Protein AF-A0A7Y6CF92-F1 (afdb_monomer)

Nearest PDB structures (foldseek):
  2c1v-assembly1_B  TM=7.897E-01  e=9.716E-12  Paracoccus pantotrophus
  6e1c-assembly1_A  TM=7.001E-01  e=9.685E-13  Methylosinus trichosporium OB3b
  1zzh-assembly3_A  TM=6.935E-01  e=1.097E-09  Rhodobacter capsulatus
  1zzh-assembly3_D  TM=6.894E-01  e=3.682E-09  Rhodobacter capsulatus
  1zzh-assembly3_C  TM=6.523E-01  e=1.036E-09  Rhodobacter capsulatus

pLDDT: mean 87.49, std 19.6, range [28.94, 98.94]

Secondary structure (DSSP, 8-state):
-------------------SSSHHHHHHHHHHHHSSS-S---TTPPPPB--GGGSPPP--TTGGGTBS-HHHHHHHHHHHHH-GGGSTTSS--SGGGTTBTTB----BS-EE-TTSPPTTSSTTPBP-GGG-SSSEESSTT-TTSPEEE----EE--B----EEEEE--TT-SSPEEEE---SSSEETTEE---B-SSPPPP-TTGGGBSSBSTT--B-SSB-SS-TTGGGSTT--EEE-SSTT--EEE---BTT-HHHHHHTTGGG-BTTTB-BT--HHHHHHHHHTS-TTTTSB--TT-TTTTTTB-TTSBSBSS-HHHHHHHHB-GGGT--SEEEES-STT-EEEEPPSSSPPTTEE-HHHHTHHHHHHHHHHHHHTT-----SHHHHHHTT-TTSS-HHHHHHHHHHHTTT-GGGTS-BTTTSTTBHHHHHH-SEETTEETTEE--SSS-GGG--BTT---STTS--S-SS---HHHHTTBEE----TTGGGSPSBTTTT-BSSHHHHHHHHHBT-S---TTS-TT-SB----HHHHHHHHHHHHHT--HHHHTT-TTS-B--EEEEEEESB-SS-B-EEETTEEPEEEEEE--B-TT--SS--PPTT-TT--HHHHTSPPPP--B-TT---SPPPPPPPPPPPPPP-

Solvent-accessible surface area (backbone atoms only — not comparable to full-atom values): 34113 Å² total; per-residue (Å²): 134,85,87,84,87,83,85,90,87,80,91,77,88,82,88,84,89,85,78,80,72,71,63,63,58,57,54,50,56,59,54,51,64,71,62,60,74,75,65,76,86,61,92,88,69,66,41,64,71,48,33,33,78,75,57,79,76,61,61,37,91,64,44,72,76,44,46,70,26,68,68,38,24,26,34,45,6,47,48,58,38,53,17,25,51,71,10,37,74,26,46,45,23,61,34,62,37,24,68,42,68,22,6,44,56,78,33,37,20,20,66,18,29,80,91,50,76,52,90,60,77,32,38,41,18,67,54,52,60,88,59,46,45,35,69,28,47,73,39,65,64,38,63,85,41,56,78,74,44,75,64,79,47,13,38,15,34,58,36,35,52,53,29,35,47,72,47,76,42,81,67,48,48,28,43,45,60,48,78,46,93,40,94,72,30,35,29,84,78,18,22,33,50,27,36,29,88,36,32,52,64,52,46,56,50,43,45,40,38,37,42,26,65,57,35,36,58,11,20,27,33,17,19,47,63,42,26,50,14,80,58,41,84,84,53,57,37,56,44,16,96,42,38,90,40,80,45,80,40,75,48,71,40,45,60,22,11,52,21,6,41,59,36,40,46,66,56,28,64,50,42,29,20,33,44,85,49,49,61,61,53,53,34,55,42,53,69,46,38,59,40,43,55,93,23,41,28,32,66,54,21,76,66,50,15,91,39,31,21,94,85,36,43,11,35,72,54,48,56,63,55,38,46,61,54,8,31,40,58,44,49,45,55,41,52,39,22,37,34,49,79,64,98,76,48,44,79,44,75,56,67,99,61,83,73,56,93,58,42,42,47,38,42,37,73,28,34,44,33,55,52,7,51,16,34,29,48,27,41,58,54,31,66,74,48,65,13,36,51,25,41,31,68,72,67,40,75,79,50,50,54,74,52,29,51,52,5,46,48,33,34,48,43,75,60,50,46,16,76,53,37,20,39,43,62,22,18,33,23,24,37,70,46,28,71,75,39,57,54,50,98,64,35,44,36,23,49,45,18,65,14,82,58,63,34,90,81,47,30,41,18,28,35,52,72,47,85,80,58,40,48,55,60,82,56,77,58,58,56,74,66,33,35,27,17,28,48,44,64,56,47,67,36,48,60,59,43,28,43,36,66,67,35,22,47,24,53,44,66,61,54,50,49,31,36,49,32,24,22,26,71,38,94,51,98,48,37,40,84,85,53,40,67,50,80,66,51,73,64,56,47,50,19,34,42,44,26,43,46,38,30,38,24,63,42,56,71,29,25,14,54,75,54,31,40,55,24,43,62,28,79,52,28,40,38,66,43,45,72,45,53,44,67,70,49,94,54,29,37,24,68,33,44,42,48,45,72,47,22,24,30,86,23,50,96,49,55,62,55,61,84,80,35,60,47,66,46,72,82,60,70,78,48,76,70,37,72,56,54,73,51,88,76,69,74,68,72,70,74,67,76,76,77,76,76,78,78,75,77,78,77,132

Structure (mmCIF, N/CA/C/O backbone):
data_AF-A0A7Y6CF92-F1
#
_entry.id   AF-A0A7Y6CF92-F1
#
loop_
_atom_site.group_PDB
_atom_site.id
_atom_site.type_symbol
_atom_site.label_atom_id
_atom_site.label_alt_id
_atom_site.label_comp_id
_atom_site.label_asym_id
_atom_site.label_entity_id
_atom_site.label_seq_id
_atom_site.pdbx_PDB_ins_code
_atom_site.Cartn_x
_atom_site.Cartn_y
_atom_site.Cartn_z
_atom_site.occupancy
_atom_site.B_iso_or_equiv
_atom_site.auth_seq_id
_atom_site.auth_comp_id
_atom_site.auth_asym_id
_atom_site.auth_atom_id
_atom_site.pdbx_PDB_model_num
ATOM 1 N N . MET A 1 1 ? -58.256 -54.190 -60.079 1.00 35.00 1 MET A N 1
ATOM 2 C CA . MET A 1 1 ? -57.766 -55.503 -59.605 1.00 35.00 1 MET A CA 1
ATOM 3 C C . MET A 1 1 ? -56.748 -55.266 -58.499 1.00 35.00 1 MET A C 1
ATOM 5 O O . MET A 1 1 ? -56.102 -54.229 -58.506 1.00 35.00 1 MET A O 1
ATOM 9 N N . HIS A 1 2 ? -56.742 -56.158 -57.516 1.00 34.22 2 HIS A N 1
ATOM 10 C CA . HIS A 1 2 ? -56.299 -55.984 -56.129 1.00 34.22 2 HIS A CA 1
ATOM 11 C C . HIS A 1 2 ? -54.839 -55.556 -55.868 1.00 34.22 2 HIS A C 1
ATOM 13 O O . HIS A 1 2 ? -53.909 -56.107 -56.437 1.00 34.22 2 HIS A O 1
ATOM 19 N N . ASP A 1 3 ? -54.702 -54.588 -54.953 1.00 38.06 3 ASP A N 1
ATOM 20 C CA . ASP A 1 3 ? -53.991 -54.632 -53.656 1.00 38.06 3 ASP A CA 1
ATOM 21 C C . ASP A 1 3 ? -52.677 -55.446 -53.527 1.00 38.06 3 ASP A C 1
ATOM 23 O O . ASP A 1 3 ? -52.704 -56.674 -53.543 1.00 38.06 3 ASP A O 1
ATOM 27 N N . ARG A 1 4 ? -51.542 -54.778 -53.241 1.00 37.25 4 ARG A N 1
ATOM 28 C CA . ARG A 1 4 ? -50.958 -54.674 -51.877 1.00 37.25 4 ARG A CA 1
ATOM 29 C C . ARG A 1 4 ? -49.642 -53.866 -51.810 1.00 37.25 4 ARG A C 1
ATOM 31 O O . ARG A 1 4 ? -48.838 -53.841 -52.730 1.00 37.25 4 ARG A O 1
ATOM 38 N N . GLN A 1 5 ? -49.509 -53.220 -50.647 1.00 39.38 5 GLN A N 1
ATOM 39 C CA . GLN A 1 5 ? -48.434 -52.452 -49.974 1.00 39.38 5 GLN A CA 1
ATOM 40 C C . GLN A 1 5 ? -46.977 -52.951 -50.216 1.00 39.38 5 GLN A C 1
ATOM 42 O O . GLN A 1 5 ? -46.788 -54.111 -50.541 1.00 39.38 5 GLN A O 1
ATOM 47 N N . ALA A 1 6 ? -45.873 -52.204 -50.011 1.00 36.59 6 ALA A N 1
ATOM 48 C CA . ALA A 1 6 ? -45.550 -51.266 -48.928 1.00 36.59 6 ALA A CA 1
ATOM 49 C C . ALA A 1 6 ? -44.240 -50.446 -49.162 1.00 36.59 6 ALA A C 1
ATOM 51 O O . ALA A 1 6 ? -43.255 -50.988 -49.646 1.00 36.59 6 ALA A O 1
ATOM 52 N N . ARG A 1 7 ? -44.236 -49.201 -48.635 1.00 36.44 7 ARG A N 1
ATOM 53 C CA . ARG A 1 7 ? -43.182 -48.472 -47.859 1.00 36.44 7 ARG A CA 1
ATOM 54 C C . ARG A 1 7 ? -41.852 -48.047 -48.530 1.00 36.44 7 ARG A C 1
ATOM 56 O O . ARG A 1 7 ? -41.022 -48.867 -48.876 1.00 36.44 7 ARG A O 1
ATOM 63 N N . ASN A 1 8 ? -41.633 -46.725 -48.668 1.00 30.70 8 ASN A N 1
ATOM 64 C CA . ASN A 1 8 ? -40.825 -45.789 -47.821 1.00 30.70 8 ASN A CA 1
ATOM 65 C C . ASN A 1 8 ? -39.461 -45.493 -48.482 1.00 30.70 8 ASN A C 1
ATOM 67 O O . ASN A 1 8 ? -38.836 -46.409 -48.979 1.00 30.70 8 ASN A O 1
ATOM 71 N N . ARG A 1 9 ? -38.880 -44.290 -48.547 1.00 31.56 9 ARG A N 1
ATOM 72 C CA . ARG A 1 9 ? -39.056 -42.972 -47.910 1.00 31.56 9 ARG A CA 1
ATOM 73 C C . ARG A 1 9 ? -38.680 -41.915 -48.970 1.00 31.56 9 ARG A C 1
ATOM 75 O O . ARG A 1 9 ? -37.649 -42.060 -49.619 1.00 31.56 9 ARG A O 1
ATOM 82 N N . LYS A 1 10 ? -39.449 -40.829 -49.105 1.00 31.14 10 LYS A N 1
ATOM 83 C CA . LYS A 1 10 ? -39.022 -39.602 -49.805 1.00 31.14 10 LYS A CA 1
ATOM 84 C C . LYS A 1 10 ? -39.001 -38.452 -48.809 1.00 31.14 10 LYS A C 1
ATOM 86 O O . LYS A 1 10 ? -39.990 -38.204 -48.127 1.00 31.14 10 LYS A O 1
ATOM 91 N N . GLY A 1 11 ? -37.876 -37.745 -48.769 1.00 35.62 11 GLY A N 1
ATOM 92 C CA . GLY A 1 11 ? -37.811 -36.413 -48.195 1.00 35.62 11 GLY A CA 1
ATOM 93 C C . GLY A 1 11 ? -38.548 -35.412 -49.080 1.00 35.62 11 GLY A C 1
ATOM 94 O O . GLY A 1 11 ? -38.432 -35.453 -50.305 1.00 35.62 11 GLY A O 1
ATOM 95 N N . ARG A 1 12 ? -39.289 -34.503 -48.450 1.00 30.62 12 ARG A N 1
ATOM 96 C CA . ARG A 1 12 ? -39.479 -33.119 -48.889 1.00 30.62 12 ARG A CA 1
ATOM 97 C C . ARG A 1 12 ? -40.168 -32.336 -47.772 1.00 30.62 12 ARG A C 1
ATOM 99 O O . ARG A 1 12 ? -41.012 -32.857 -47.054 1.00 30.62 12 ARG A O 1
ATOM 106 N N . ARG A 1 13 ? -39.710 -31.095 -47.638 1.00 39.94 13 ARG A N 1
ATOM 107 C CA . ARG A 1 13 ? -40.079 -30.072 -46.654 1.00 39.94 13 ARG A CA 1
ATOM 108 C C . ARG A 1 13 ? -41.596 -29.849 -46.569 1.00 39.94 13 ARG A C 1
ATOM 110 O O . ARG A 1 13 ? -42.259 -29.900 -47.604 1.00 39.94 13 ARG A O 1
ATOM 117 N N . PRO A 1 14 ? -42.078 -29.386 -45.407 1.00 32.91 14 PRO A N 1
ATOM 118 C CA . PRO A 1 14 ? -43.096 -28.351 -45.391 1.00 32.91 14 PRO A CA 1
ATOM 119 C C . PRO A 1 14 ? -42.664 -27.131 -44.568 1.00 32.91 14 PRO A C 1
ATOM 121 O O . PRO A 1 14 ? -41.967 -27.206 -43.561 1.00 32.91 14 PRO A O 1
ATOM 124 N N . THR A 1 15 ? -43.100 -25.989 -45.074 1.00 38.03 15 THR A N 1
ATOM 125 C CA . THR A 1 15 ? -43.047 -24.646 -44.505 1.00 38.03 15 THR A CA 1
ATOM 126 C C . THR A 1 15 ? -43.800 -24.561 -43.176 1.00 38.03 15 THR A C 1
ATOM 128 O O . THR A 1 15 ? -44.964 -24.956 -43.116 1.00 38.03 15 THR A O 1
ATOM 131 N N . TRP A 1 16 ? -43.184 -23.974 -42.148 1.00 30.72 16 TRP A N 1
ATOM 132 C CA . TRP A 1 16 ? -43.842 -23.636 -40.883 1.00 30.72 16 TRP A CA 1
ATOM 133 C C . TRP A 1 16 ? -44.101 -22.124 -40.822 1.00 30.72 16 TRP A C 1
ATOM 135 O O . TRP A 1 16 ? -43.208 -21.327 -40.544 1.00 30.72 16 TRP A O 1
ATOM 145 N N . LYS A 1 17 ? -45.344 -21.728 -41.117 1.00 36.84 17 LYS A N 1
ATOM 146 C CA . LYS A 1 17 ? -45.935 -20.480 -40.621 1.00 36.84 17 LYS A CA 1
ATOM 147 C C . LYS A 1 17 ? -46.497 -20.804 -39.237 1.00 36.84 17 LYS A C 1
ATOM 149 O O . LYS A 1 17 ? -47.486 -21.522 -39.157 1.00 36.84 17 LYS A O 1
ATOM 154 N N . GLY A 1 18 ? -45.856 -20.316 -38.177 1.00 38.84 18 GLY A N 1
ATOM 155 C CA . GLY A 1 18 ? -46.353 -20.496 -36.808 1.00 38.84 18 GLY A CA 1
ATOM 156 C C . GLY A 1 18 ? -45.266 -20.633 -35.747 1.00 38.84 18 GLY A C 1
ATOM 157 O O . GLY A 1 18 ? -45.278 -21.604 -35.011 1.00 38.84 18 GLY A O 1
ATOM 158 N N . ALA A 1 19 ? -44.313 -19.700 -35.662 1.00 33.22 19 ALA A N 1
ATOM 159 C CA . ALA A 1 19 ? -43.349 -19.682 -34.552 1.00 33.22 19 ALA A CA 1
ATOM 160 C C . ALA A 1 19 ? -42.747 -18.291 -34.275 1.00 33.22 19 ALA A C 1
ATOM 162 O O . ALA A 1 19 ? -41.604 -18.193 -33.847 1.00 33.22 19 ALA A O 1
ATOM 163 N N . THR A 1 20 ? -43.484 -17.203 -34.520 1.00 37.50 20 THR A N 1
ATOM 164 C CA . THR A 1 20 ? -42.953 -15.837 -34.319 1.00 37.50 20 THR A CA 1
ATOM 165 C C . THR A 1 20 ? -43.623 -15.053 -33.193 1.00 37.50 20 THR A C 1
ATOM 167 O O . THR A 1 20 ? -43.201 -13.939 -32.915 1.00 37.50 20 THR A O 1
ATOM 170 N N . LEU A 1 21 ? -44.609 -15.625 -32.490 1.00 34.16 21 LEU A N 1
ATOM 171 C CA . LEU A 1 21 ? -45.295 -14.936 -31.384 1.00 34.16 21 LEU A CA 1
ATOM 172 C C . LEU A 1 21 ? -44.995 -15.496 -29.982 1.00 34.16 21 LEU A C 1
ATOM 174 O O . LEU A 1 21 ? -45.285 -14.830 -28.998 1.00 34.16 21 LEU A O 1
ATOM 178 N N . ALA A 1 22 ? -44.371 -16.673 -29.867 1.00 35.03 22 ALA A N 1
ATOM 179 C CA . ALA A 1 22 ? -44.055 -17.282 -28.567 1.00 35.03 22 ALA A CA 1
ATOM 180 C C . ALA A 1 22 ? -42.638 -16.957 -28.050 1.00 35.03 22 ALA A C 1
ATOM 182 O O . ALA A 1 22 ? -42.363 -17.141 -26.870 1.00 35.03 22 ALA A O 1
ATOM 183 N N . PHE A 1 23 ? -41.747 -16.431 -28.900 1.00 34.00 23 PHE A N 1
ATOM 184 C CA . PHE A 1 23 ? -40.377 -16.073 -28.501 1.00 34.00 23 PHE A CA 1
ATOM 185 C C . PHE A 1 23 ? -40.250 -14.621 -28.007 1.00 34.00 23 PHE A C 1
ATOM 187 O O . PHE A 1 23 ? -39.358 -14.312 -27.225 1.00 34.00 23 PHE A O 1
ATOM 194 N N . PHE A 1 24 ? -41.182 -13.738 -28.385 1.00 33.50 24 PHE A N 1
ATOM 195 C CA . PHE A 1 24 ? -41.202 -12.349 -27.908 1.00 33.50 24 PHE A CA 1
ATOM 196 C C . PHE A 1 24 ? -41.844 -12.175 -26.524 1.00 33.50 24 PHE A C 1
ATOM 198 O O . PHE A 1 24 ? -41.563 -11.178 -25.864 1.00 33.50 24 PHE A O 1
ATOM 205 N N . LEU A 1 25 ? -42.640 -13.142 -26.044 1.00 32.34 25 LEU A N 1
ATOM 206 C CA . LEU A 1 25 ? -43.243 -13.085 -24.703 1.00 32.34 25 LEU A CA 1
ATOM 207 C C . LEU A 1 25 ? -42.332 -13.645 -23.592 1.00 32.34 25 LEU A C 1
ATOM 209 O O . LEU A 1 25 ? -42.453 -13.239 -22.444 1.00 32.34 25 LEU A O 1
ATOM 213 N N . LEU A 1 26 ? -41.393 -14.543 -23.914 1.00 32.88 26 LEU A N 1
ATOM 214 C CA . LEU A 1 26 ? -40.453 -15.106 -22.930 1.00 32.88 26 LEU A CA 1
ATOM 215 C C . LEU A 1 26 ? -39.216 -14.221 -22.710 1.00 32.88 26 LEU A C 1
ATOM 217 O O . LEU A 1 26 ? -38.688 -14.178 -21.603 1.00 32.88 26 LEU A O 1
ATOM 221 N N . VAL A 1 27 ? -38.799 -13.448 -23.720 1.00 36.06 27 VAL A N 1
ATOM 222 C CA . VAL A 1 27 ? -37.705 -12.469 -23.574 1.00 36.06 27 VAL A CA 1
ATOM 223 C C . VAL A 1 27 ? -38.187 -11.182 -22.895 1.00 36.06 27 VAL A C 1
ATOM 225 O O . VAL A 1 27 ? -37.430 -10.568 -22.153 1.00 36.06 27 VAL A O 1
ATOM 228 N N . THR A 1 28 ? -39.459 -10.802 -23.042 1.00 33.00 28 THR A N 1
ATOM 229 C CA . THR A 1 28 ? -40.009 -9.654 -22.302 1.00 33.00 28 THR A CA 1
ATOM 230 C C . THR A 1 28 ? -40.229 -9.966 -20.821 1.00 33.00 28 THR A C 1
ATOM 232 O O . THR A 1 28 ? -39.928 -9.116 -19.997 1.00 33.00 28 THR A O 1
ATOM 235 N N . VAL A 1 29 ? -40.603 -11.192 -20.434 1.00 32.22 29 VAL A N 1
ATOM 236 C CA . VAL A 1 29 ? -40.718 -11.553 -19.003 1.00 32.22 29 VAL A CA 1
ATOM 237 C C . VAL A 1 29 ? -39.346 -11.721 -18.322 1.00 32.22 29 VAL A C 1
ATOM 239 O O . VAL A 1 29 ? -39.209 -11.367 -17.153 1.00 32.22 29 VAL A O 1
ATOM 242 N N . ALA A 1 30 ? -38.304 -12.158 -19.042 1.00 32.97 30 ALA A N 1
ATOM 243 C CA . ALA A 1 30 ? -36.944 -12.243 -18.494 1.00 32.97 30 ALA A CA 1
ATOM 244 C C . ALA A 1 30 ? -36.240 -10.873 -18.391 1.00 32.97 30 ALA A C 1
ATOM 246 O O . ALA A 1 30 ? -35.503 -10.635 -17.440 1.00 32.97 30 ALA A O 1
ATOM 247 N N . VAL A 1 31 ? -36.512 -9.939 -19.312 1.00 32.81 31 VAL A N 1
ATOM 248 C CA . VAL A 1 31 ? -35.961 -8.570 -19.255 1.00 32.81 31 VAL A CA 1
ATOM 249 C C . VAL A 1 31 ? -36.770 -7.664 -18.311 1.00 32.81 31 VAL A C 1
ATOM 251 O O . VAL A 1 31 ? -36.231 -6.704 -17.767 1.00 32.81 31 VAL A O 1
ATOM 254 N N . SER A 1 32 ? -38.029 -7.998 -18.011 1.00 29.58 32 SER A N 1
ATOM 255 C CA . SER A 1 32 ? -38.824 -7.283 -17.003 1.00 29.58 32 SER A CA 1
ATOM 256 C C . SER A 1 32 ? -38.546 -7.705 -15.554 1.00 29.58 32 SER A C 1
ATOM 258 O O . SER A 1 32 ? -38.871 -6.934 -14.659 1.00 29.58 32 SER A O 1
ATOM 260 N N . PHE A 1 33 ? -37.899 -8.850 -15.290 1.00 31.02 33 PHE A N 1
ATOM 261 C CA . PHE A 1 33 ? -37.467 -9.205 -13.924 1.00 31.02 33 PHE A CA 1
ATOM 262 C C . PHE A 1 33 ? -36.136 -8.552 -13.517 1.00 31.02 33 PHE A C 1
ATOM 264 O O . PHE A 1 33 ? -35.919 -8.304 -12.335 1.00 31.02 33 PHE A O 1
ATOM 271 N N . SER A 1 34 ? -35.279 -8.188 -14.477 1.00 31.89 34 SER A N 1
ATOM 272 C CA . SER A 1 34 ? -34.044 -7.425 -14.214 1.00 31.89 34 SER A CA 1
ATOM 273 C C . SER A 1 34 ? -34.249 -5.904 -14.211 1.00 31.89 34 SER A C 1
ATOM 275 O O . SER A 1 34 ? -33.380 -5.174 -13.751 1.00 31.89 34 SER A O 1
ATOM 277 N N . ALA A 1 35 ? -35.394 -5.416 -14.700 1.00 29.67 35 ALA A N 1
ATOM 278 C CA . ALA A 1 35 ? -35.728 -3.989 -14.741 1.00 29.67 35 ALA A CA 1
ATOM 279 C C . ALA A 1 35 ? -36.635 -3.524 -13.580 1.00 29.67 35 ALA A C 1
ATOM 281 O O . ALA A 1 35 ? -36.971 -2.345 -13.503 1.00 29.67 35 ALA A O 1
ATOM 282 N N . LEU A 1 36 ? -37.020 -4.426 -12.667 1.00 28.94 36 LEU A N 1
ATOM 283 C CA . LEU A 1 36 ? -37.867 -4.128 -11.500 1.00 28.94 36 LEU A CA 1
ATOM 284 C C . LEU A 1 36 ? -37.111 -4.099 -10.157 1.00 28.94 36 LEU A C 1
ATOM 286 O O . LEU A 1 36 ? -37.720 -3.804 -9.134 1.00 28.94 36 LEU A O 1
ATOM 290 N N . THR A 1 37 ? -35.790 -4.303 -10.138 1.00 35.09 37 THR A N 1
ATOM 291 C CA . THR A 1 37 ? -34.945 -4.035 -8.951 1.00 35.09 37 THR A CA 1
ATOM 292 C C . THR A 1 37 ? -34.446 -2.586 -8.878 1.00 35.09 37 THR A C 1
ATOM 294 O O . THR A 1 37 ? -33.850 -2.189 -7.882 1.00 35.09 37 THR A O 1
ATOM 297 N N . GLY A 1 38 ? -34.744 -1.766 -9.892 1.00 34.62 38 GLY A N 1
ATOM 298 C CA . GLY A 1 38 ? -34.476 -0.322 -9.917 1.00 34.62 38 GLY A CA 1
ATOM 299 C C . GLY A 1 38 ? -35.547 0.539 -9.234 1.00 34.62 38 GLY A C 1
ATOM 300 O O . GLY A 1 38 ? -35.618 1.742 -9.482 1.00 34.62 38 GLY A O 1
ATOM 301 N N . LEU A 1 39 ? -36.416 -0.055 -8.411 1.00 33.97 39 LEU A N 1
ATOM 302 C CA . LEU A 1 39 ? -37.412 0.675 -7.630 1.00 33.97 39 LEU A CA 1
ATOM 303 C C . LEU A 1 39 ? -36.745 1.304 -6.401 1.00 33.97 39 LEU A C 1
ATOM 305 O O . LEU A 1 39 ? -36.390 0.606 -5.460 1.00 33.97 39 LEU A O 1
ATOM 309 N N . ALA A 1 40 ? -36.588 2.629 -6.456 1.00 32.19 40 ALA A N 1
ATOM 310 C CA . ALA A 1 40 ? -36.541 3.562 -5.330 1.00 32.19 40 ALA A CA 1
ATOM 311 C C . ALA A 1 40 ? -35.948 3.001 -4.024 1.00 32.19 40 ALA A C 1
ATOM 313 O O . ALA A 1 40 ? -36.676 2.575 -3.129 1.00 32.19 40 ALA A O 1
ATOM 314 N N . TRP A 1 41 ? -34.625 3.075 -3.881 1.00 36.50 41 TRP A N 1
ATOM 315 C CA . TRP A 1 41 ? -33.992 2.917 -2.574 1.00 36.50 41 TRP A CA 1
ATOM 316 C C . TRP A 1 41 ? -34.216 4.224 -1.817 1.00 36.50 41 TRP A C 1
ATOM 318 O O . TRP A 1 41 ? -33.446 5.176 -1.911 1.00 36.50 41 TRP A O 1
ATOM 328 N N . SER A 1 42 ? -35.365 4.310 -1.150 1.00 31.55 42 SER A N 1
ATOM 329 C CA . SER A 1 42 ? -35.640 5.354 -0.175 1.00 31.55 42 SER A CA 1
ATOM 330 C C . SER A 1 42 ? -34.606 5.276 0.946 1.00 31.55 42 SER A C 1
ATOM 332 O O . SER A 1 42 ? -34.332 4.186 1.451 1.00 31.55 42 SER A O 1
ATOM 334 N N . ALA A 1 43 ? -34.078 6.431 1.347 1.00 36.31 43 ALA A N 1
ATOM 335 C CA . ALA A 1 43 ? -33.248 6.603 2.532 1.00 36.31 43 ALA A CA 1
ATOM 336 C C . ALA A 1 43 ? -33.811 5.802 3.726 1.00 36.31 43 ALA A C 1
ATOM 338 O O . ALA A 1 43 ? -34.942 6.043 4.150 1.00 36.31 43 ALA A O 1
ATOM 339 N N . GLY A 1 44 ? -33.033 4.838 4.237 1.00 36.59 44 GLY A N 1
ATOM 340 C CA . GLY A 1 44 ? -33.328 4.121 5.486 1.00 36.59 44 GLY A CA 1
ATOM 341 C C . GLY A 1 44 ? -33.286 2.585 5.459 1.00 36.59 44 GLY A C 1
ATOM 342 O O . GLY A 1 44 ? -33.529 1.989 6.505 1.00 36.59 44 GLY A O 1
ATOM 343 N N . GLY A 1 45 ? -32.998 1.930 4.327 1.00 42.97 45 GLY A N 1
ATOM 344 C CA . GLY A 1 45 ? -32.823 0.468 4.256 1.00 42.97 45 GLY A CA 1
ATOM 345 C C . GLY A 1 45 ? -31.350 0.052 4.221 1.00 42.97 45 GLY A C 1
ATOM 346 O O . GLY A 1 45 ? -30.573 0.647 3.479 1.00 42.97 45 GLY A O 1
ATOM 347 N N . SER A 1 46 ? -30.974 -0.972 4.991 1.00 60.62 46 SER A N 1
ATOM 348 C CA . SER A 1 46 ? -29.614 -1.513 5.005 1.00 60.62 46 SER A CA 1
ATOM 349 C C . SER A 1 46 ? -29.217 -2.114 3.659 1.00 60.62 46 SER A C 1
ATOM 351 O O . SER A 1 46 ? -29.994 -2.820 3.011 1.00 60.62 46 SER A O 1
ATOM 353 N N . ARG A 1 47 ? -27.993 -1.816 3.215 1.00 77.06 47 ARG A N 1
ATOM 354 C CA . ARG A 1 47 ? -27.443 -2.373 1.974 1.00 77.06 47 ARG A CA 1
ATOM 355 C C . ARG A 1 47 ? -26.934 -3.801 2.233 1.00 77.06 47 ARG A C 1
ATOM 357 O O . ARG A 1 47 ? -26.316 -4.035 3.271 1.00 77.06 47 ARG A O 1
ATOM 364 N N . PRO A 1 48 ? -27.180 -4.761 1.325 1.00 85.31 48 PRO A N 1
ATOM 365 C CA . PRO A 1 48 ? -26.753 -6.139 1.532 1.00 85.31 48 PRO A CA 1
ATOM 366 C C . PRO A 1 48 ? -25.223 -6.265 1.547 1.00 85.31 48 PRO A C 1
ATOM 368 O O . PRO A 1 48 ? -24.505 -5.482 0.917 1.00 85.31 48 PRO A O 1
ATOM 371 N N . ILE A 1 49 ? -24.748 -7.276 2.272 1.00 93.31 49 ILE A N 1
ATOM 372 C CA . ILE A 1 49 ? -23.388 -7.808 2.163 1.00 93.31 49 ILE A CA 1
ATOM 373 C C . ILE A 1 49 ? -23.454 -9.132 1.403 1.00 93.31 49 ILE A C 1
ATOM 375 O O . ILE A 1 49 ? -24.415 -9.884 1.566 1.00 93.31 49 ILE A O 1
ATOM 379 N N . ASP A 1 50 ? -22.430 -9.423 0.610 1.00 94.56 50 ASP A N 1
ATOM 380 C CA . ASP A 1 50 ? -22.390 -10.596 -0.265 1.00 94.56 50 ASP A CA 1
ATOM 381 C C . ASP A 1 50 ? -21.041 -11.326 -0.145 1.00 94.56 50 ASP A C 1
ATOM 383 O O . ASP A 1 50 ? -20.055 -10.788 0.367 1.00 94.56 50 ASP A O 1
ATOM 387 N N . ALA A 1 51 ? -20.982 -12.579 -0.605 1.00 95.88 51 ALA A N 1
ATOM 388 C CA . ALA A 1 51 ? -19.725 -13.325 -0.671 1.00 95.88 51 ALA A CA 1
ATOM 389 C C . ALA A 1 51 ? -18.813 -12.755 -1.774 1.00 95.88 51 ALA A C 1
ATOM 391 O O . ALA A 1 51 ? -19.276 -12.515 -2.894 1.00 95.88 51 ALA A O 1
ATOM 392 N N . LEU A 1 52 ? -17.510 -12.595 -1.503 1.00 96.56 52 LEU A N 1
ATOM 393 C CA . LEU A 1 52 ? -16.569 -11.994 -2.470 1.00 96.56 52 LEU A CA 1
ATOM 394 C C . LEU A 1 52 ? -16.394 -12.829 -3.733 1.00 96.56 52 LEU A C 1
ATOM 396 O O . LEU A 1 52 ? -16.157 -12.276 -4.800 1.00 96.56 52 LEU A O 1
ATOM 400 N N . SER A 1 53 ? -16.576 -14.144 -3.632 1.00 92.06 53 SER A N 1
ATOM 401 C CA . SER A 1 53 ? -16.505 -15.073 -4.765 1.00 92.06 53 SER A CA 1
ATOM 402 C C . SER A 1 53 ? -17.502 -14.755 -5.890 1.00 92.06 53 SER A C 1
ATOM 404 O O . SER A 1 53 ? -17.367 -15.268 -7.000 1.00 92.06 53 SER A O 1
ATOM 406 N N . THR A 1 54 ? -18.498 -13.902 -5.626 1.00 87.06 54 THR A N 1
ATOM 407 C CA . THR A 1 54 ? -19.467 -13.426 -6.621 1.00 87.06 54 THR A CA 1
ATOM 408 C C . THR A 1 54 ? -18.986 -12.208 -7.420 1.00 87.06 54 THR A C 1
ATOM 410 O O . THR A 1 54 ? -19.545 -11.929 -8.483 1.00 87.06 54 THR A O 1
ATOM 413 N N . ALA A 1 55 ? -17.953 -11.499 -6.953 1.00 93.69 55 ALA A N 1
ATOM 414 C CA . ALA A 1 55 ? -17.449 -10.282 -7.579 1.00 93.69 55 ALA A CA 1
ATOM 415 C C . ALA A 1 55 ? -16.280 -10.574 -8.537 1.00 93.69 55 ALA A C 1
ATOM 417 O O . ALA A 1 55 ? -15.264 -11.141 -8.124 1.00 93.69 55 ALA A O 1
ATOM 418 N N . PRO A 1 56 ? -16.365 -10.169 -9.817 1.00 95.69 56 PRO A N 1
ATOM 419 C CA . PRO A 1 56 ? -15.230 -10.266 -10.722 1.00 95.69 56 PRO A CA 1
ATOM 420 C C . PRO A 1 56 ? -14.167 -9.225 -10.356 1.00 95.69 56 PRO A C 1
ATOM 422 O O . PRO A 1 56 ? -14.482 -8.054 -10.144 1.00 95.69 56 PRO A O 1
ATOM 425 N N . VAL A 1 57 ? -12.897 -9.633 -10.351 1.00 97.19 57 VAL A N 1
ATOM 426 C CA . VAL A 1 57 ? -11.773 -8.699 -10.202 1.00 97.19 57 VAL A CA 1
ATOM 427 C C . VAL A 1 57 ? -11.742 -7.755 -11.416 1.00 97.19 57 VAL A C 1
ATOM 429 O O . VAL A 1 57 ? -11.693 -8.244 -12.549 1.00 97.19 57 VAL A O 1
ATOM 432 N N . PRO A 1 58 ? -11.774 -6.421 -11.229 1.00 96.69 58 PRO A N 1
ATOM 433 C CA . PRO A 1 58 ? -11.659 -5.469 -12.329 1.00 96.69 58 PRO A CA 1
ATOM 434 C C . PRO A 1 58 ? -10.326 -5.603 -13.076 1.00 96.69 58 PRO A C 1
ATOM 436 O O . PRO A 1 58 ? -9.258 -5.649 -12.471 1.00 96.69 58 PRO A O 1
ATOM 439 N N . GLU A 1 59 ? -10.382 -5.603 -14.409 1.00 95.19 59 GLU A N 1
ATOM 440 C CA . GLU A 1 59 ? -9.197 -5.658 -15.273 1.00 95.19 59 GLU A CA 1
ATOM 441 C C . GLU A 1 59 ? -9.229 -4.555 -16.337 1.00 95.19 59 GLU A C 1
ATOM 443 O O . GLU A 1 59 ? -10.319 -4.113 -16.734 1.00 95.19 59 GLU A O 1
ATOM 448 N N . PRO A 1 60 ? -8.058 -4.116 -16.840 1.00 97.50 60 PRO A N 1
ATOM 449 C CA . PRO A 1 60 ? -8.001 -3.246 -18.001 1.00 97.50 60 PRO A CA 1
ATOM 450 C C . PRO A 1 60 ? -8.656 -3.898 -19.224 1.00 97.50 60 PRO A C 1
ATOM 452 O O . PRO A 1 60 ? -8.224 -4.976 -19.641 1.00 97.50 60 PRO A O 1
ATOM 455 N N . PRO A 1 61 ? -9.651 -3.254 -19.865 1.00 97.38 61 PRO A N 1
ATOM 456 C CA . PRO A 1 61 ? -10.310 -3.817 -21.045 1.00 97.38 61 PRO A CA 1
ATOM 457 C C . PRO A 1 61 ? -9.352 -4.092 -22.213 1.00 97.38 61 PRO A C 1
ATOM 459 O O . PRO A 1 61 ? -9.594 -4.985 -23.019 1.00 97.38 61 PRO A O 1
ATOM 462 N N . ASN A 1 62 ? -8.254 -3.337 -22.297 1.00 96.88 62 ASN A N 1
ATOM 463 C CA . ASN A 1 62 ? -7.212 -3.462 -23.313 1.00 96.88 62 ASN A CA 1
ATOM 464 C C . ASN A 1 62 ? -5.915 -4.093 -22.776 1.00 96.88 62 ASN A C 1
ATOM 466 O O . ASN A 1 62 ? -4.840 -3.862 -23.326 1.00 96.88 62 ASN A O 1
ATOM 470 N N . LEU A 1 63 ? -5.987 -4.900 -21.709 1.00 97.62 63 LEU A N 1
ATOM 471 C CA . LEU A 1 63 ? -4.809 -5.536 -21.104 1.00 97.62 63 LEU A CA 1
ATOM 472 C C . LEU A 1 63 ? -3.964 -6.326 -22.122 1.00 97.62 63 LEU A C 1
ATOM 474 O O . LEU A 1 63 ? -2.736 -6.317 -22.038 1.00 97.62 63 LEU A O 1
ATOM 478 N N . ALA A 1 64 ? -4.612 -6.965 -23.102 1.00 97.62 64 ALA A N 1
ATOM 479 C CA . ALA A 1 64 ? -3.959 -7.764 -24.141 1.00 97.62 64 ALA A CA 1
ATOM 480 C C . ALA A 1 64 ? -3.040 -6.955 -25.080 1.00 97.62 64 ALA A C 1
ATOM 482 O O . ALA A 1 64 ? -2.165 -7.542 -25.715 1.00 97.62 64 ALA A O 1
ATOM 483 N N . ASP A 1 65 ? -3.184 -5.625 -25.141 1.00 97.75 65 ASP A N 1
ATOM 484 C CA . ASP A 1 65 ? -2.263 -4.756 -25.890 1.00 97.75 65 ASP A CA 1
ATOM 485 C C . ASP A 1 65 ? -0.885 -4.663 -25.211 1.00 97.75 65 ASP A C 1
ATOM 487 O O . ASP A 1 65 ? 0.115 -4.309 -25.843 1.00 97.75 65 ASP A O 1
ATOM 491 N N . PHE A 1 66 ? -0.822 -4.980 -23.914 1.00 98.56 66 PHE A N 1
ATOM 492 C CA . PHE A 1 66 ? 0.377 -4.875 -23.089 1.00 98.56 66 PHE A CA 1
ATOM 493 C C . PHE A 1 66 ? 0.895 -6.239 -22.662 1.00 98.56 66 PHE A C 1
ATOM 495 O O . PHE A 1 66 ? 2.069 -6.521 -22.880 1.00 98.56 66 PHE A O 1
ATOM 502 N N . VAL A 1 67 ? 0.049 -7.074 -22.057 1.00 98.69 67 VAL A N 1
ATOM 503 C CA . VAL A 1 67 ? 0.440 -8.342 -21.429 1.00 98.69 67 VAL A CA 1
ATOM 504 C C . VAL A 1 67 ? 0.115 -9.511 -22.355 1.00 98.69 67 VAL A C 1
ATOM 506 O O . VAL A 1 67 ? -1.049 -9.785 -22.639 1.00 98.69 67 VAL A O 1
ATOM 509 N N . VAL A 1 68 ? 1.152 -10.230 -22.788 1.00 98.56 68 VAL A N 1
ATOM 510 C CA . VAL A 1 68 ? 1.054 -11.394 -23.688 1.00 98.56 68 VAL A CA 1
ATOM 511 C C . VAL A 1 68 ? 1.238 -12.731 -22.963 1.00 98.56 68 VAL A C 1
ATOM 513 O O . VAL A 1 68 ? 0.706 -13.743 -23.415 1.00 98.56 68 VAL A O 1
ATOM 516 N N . ASP A 1 69 ? 1.926 -12.747 -21.814 1.00 98.62 69 ASP A N 1
ATOM 517 C CA . ASP A 1 69 ? 1.991 -13.897 -20.898 1.00 98.62 69 ASP A CA 1
ATOM 518 C C . ASP A 1 69 ? 1.605 -13.448 -19.484 1.00 98.62 69 ASP A C 1
ATOM 520 O O . ASP A 1 69 ? 2.399 -12.876 -18.732 1.00 98.62 69 ASP A O 1
ATOM 524 N N . ARG A 1 70 ? 0.358 -13.747 -19.108 1.00 98.44 70 ARG A N 1
ATOM 525 C CA . ARG A 1 70 ? -0.206 -13.393 -17.801 1.00 98.44 70 ARG A CA 1
ATOM 526 C C . ARG A 1 70 ? 0.559 -14.022 -16.636 1.00 98.44 70 ARG A C 1
ATOM 528 O O . ARG A 1 70 ? 0.718 -13.377 -15.606 1.00 98.44 70 ARG A O 1
ATOM 535 N N . ARG A 1 71 ? 1.043 -15.261 -16.778 1.00 98.50 71 ARG A N 1
ATOM 536 C CA . ARG A 1 71 ? 1.776 -15.946 -15.698 1.00 98.50 71 ARG A CA 1
ATOM 537 C C . ARG A 1 71 ? 3.141 -15.306 -15.486 1.00 98.50 71 ARG A C 1
ATOM 539 O O . ARG A 1 71 ? 3.544 -15.116 -14.344 1.00 98.50 71 ARG A O 1
ATOM 546 N N . ALA A 1 72 ? 3.825 -14.940 -16.570 1.00 98.75 72 ALA A N 1
ATOM 547 C CA . ALA A 1 72 ? 5.081 -14.202 -16.483 1.00 98.75 72 ALA A CA 1
ATOM 548 C C . ALA A 1 72 ? 4.882 -12.802 -15.882 1.00 98.75 72 ALA A C 1
ATOM 550 O O . ALA A 1 72 ? 5.688 -12.394 -15.053 1.00 98.75 72 ALA A O 1
ATOM 551 N N . ALA A 1 73 ? 3.795 -12.100 -16.229 1.00 98.88 73 ALA A N 1
ATOM 552 C CA . ALA A 1 73 ? 3.476 -10.796 -15.642 1.00 98.88 73 ALA A CA 1
ATOM 553 C C . ALA A 1 73 ? 3.199 -10.881 -14.131 1.00 98.88 73 ALA A C 1
ATOM 555 O O . ALA A 1 73 ? 3.712 -10.061 -13.377 1.00 98.88 73 ALA A O 1
ATOM 556 N N . ILE A 1 74 ? 2.451 -11.898 -13.679 1.00 98.88 74 ILE A N 1
ATOM 557 C CA . ILE A 1 74 ? 2.209 -12.151 -12.247 1.00 98.88 74 ILE A CA 1
ATOM 558 C C . ILE A 1 74 ? 3.519 -12.502 -11.527 1.00 98.88 74 ILE A C 1
ATOM 560 O O . ILE A 1 74 ? 3.782 -11.966 -10.455 1.00 98.88 74 ILE A O 1
ATOM 564 N N . ALA A 1 75 ? 4.366 -13.356 -12.113 1.00 98.88 75 ALA A N 1
ATOM 565 C CA . ALA A 1 75 ? 5.665 -13.701 -11.531 1.00 98.88 75 ALA A CA 1
ATOM 566 C C . ALA A 1 75 ? 6.595 -12.489 -11.423 1.00 98.88 75 ALA A C 1
ATOM 568 O O . ALA A 1 75 ? 7.202 -12.269 -10.379 1.00 98.88 75 ALA A O 1
ATOM 569 N N . LEU A 1 76 ? 6.650 -11.664 -12.469 1.00 98.94 76 LEU A N 1
ATOM 570 C CA . LEU A 1 76 ? 7.382 -10.405 -12.456 1.00 98.94 76 LEU A CA 1
ATOM 571 C C . LEU A 1 76 ? 6.837 -9.442 -11.393 1.00 98.94 76 LEU A C 1
ATOM 573 O O . LEU A 1 76 ? 7.617 -8.829 -10.673 1.00 98.94 76 LEU A O 1
ATOM 577 N N . GLY A 1 77 ? 5.512 -9.343 -11.262 1.00 98.88 77 GLY A N 1
ATOM 578 C CA . GLY A 1 77 ? 4.851 -8.510 -10.261 1.00 98.88 77 GLY A CA 1
ATOM 579 C C . GLY A 1 77 ? 5.157 -8.941 -8.837 1.00 98.88 77 GLY A C 1
ATOM 580 O O . GLY A 1 77 ? 5.509 -8.104 -8.010 1.00 98.88 77 GLY A O 1
ATOM 581 N N . LYS A 1 78 ? 5.088 -10.250 -8.567 1.00 98.88 78 LYS A N 1
ATOM 582 C CA . LYS A 1 78 ? 5.454 -10.815 -7.266 1.00 98.88 78 LYS A CA 1
ATOM 583 C C . LYS A 1 78 ? 6.932 -10.569 -6.972 1.00 98.88 78 LYS A C 1
ATOM 585 O O . LYS A 1 78 ? 7.255 -10.120 -5.882 1.00 98.88 78 LYS A O 1
ATOM 590 N N . ALA A 1 79 ? 7.822 -10.778 -7.944 1.00 98.81 79 ALA A N 1
ATOM 591 C CA . ALA A 1 79 ? 9.236 -10.458 -7.770 1.00 98.81 79 ALA A CA 1
ATOM 592 C C . ALA A 1 79 ? 9.437 -8.969 -7.431 1.00 98.81 79 ALA A C 1
ATOM 594 O O . ALA A 1 79 ? 10.030 -8.664 -6.406 1.00 98.81 79 ALA A O 1
ATOM 595 N N . PHE A 1 80 ? 8.863 -8.039 -8.203 1.00 98.88 80 PHE A N 1
ATOM 596 C CA . PHE A 1 80 ? 8.979 -6.601 -7.927 1.00 98.88 80 PHE A CA 1
ATOM 597 C C . PHE A 1 80 ? 8.412 -6.178 -6.570 1.00 98.88 80 PHE A C 1
ATOM 599 O O . PHE A 1 80 ? 9.043 -5.388 -5.873 1.00 98.88 80 PHE A O 1
ATOM 606 N N . PHE A 1 81 ? 7.250 -6.702 -6.177 1.00 98.88 81 PHE A N 1
ATOM 607 C CA . PHE A 1 81 ? 6.616 -6.352 -4.905 1.00 98.88 81 PHE A CA 1
ATOM 608 C C . PHE A 1 81 ? 7.490 -6.731 -3.698 1.00 98.88 81 PHE A C 1
ATOM 610 O O . PHE A 1 81 ? 7.545 -6.005 -2.701 1.00 98.88 81 PHE A O 1
ATOM 617 N N . TRP A 1 82 ? 8.183 -7.866 -3.796 1.00 98.69 82 TRP A N 1
ATOM 618 C CA . TRP A 1 82 ? 9.011 -8.402 -2.722 1.00 98.69 82 TRP A CA 1
ATOM 619 C C . TRP A 1 82 ? 10.495 -8.023 -2.826 1.00 98.69 82 TRP A C 1
ATOM 621 O O . TRP A 1 82 ? 11.216 -8.260 -1.867 1.00 98.69 82 TRP A O 1
ATOM 631 N N . GLU A 1 83 ? 10.952 -7.417 -3.924 1.00 98.44 83 GLU A N 1
ATOM 632 C CA . GLU A 1 83 ? 12.368 -7.124 -4.189 1.00 98.44 83 GLU A CA 1
ATOM 633 C C . GLU A 1 83 ? 12.962 -6.093 -3.219 1.00 98.44 83 GLU A C 1
ATOM 635 O O . GLU A 1 83 ? 12.787 -4.881 -3.375 1.00 98.44 83 GLU A O 1
ATOM 640 N N . MET A 1 84 ? 13.736 -6.576 -2.244 1.00 97.81 84 MET A N 1
ATOM 641 C CA . MET A 1 84 ? 14.470 -5.738 -1.287 1.00 97.81 84 MET A CA 1
ATOM 642 C C . MET A 1 84 ? 15.490 -4.833 -1.980 1.00 97.81 84 MET A C 1
ATOM 644 O O . MET A 1 84 ? 15.680 -3.679 -1.591 1.00 97.81 84 MET A O 1
ATOM 648 N N . GLN A 1 85 ? 16.096 -5.316 -3.066 1.00 97.50 85 GLN A N 1
ATOM 649 C CA . GLN A 1 85 ? 17.096 -4.559 -3.812 1.00 97.50 85 GLN A CA 1
ATOM 650 C C . GLN A 1 85 ? 16.471 -3.404 -4.618 1.00 97.50 85 GLN A C 1
ATOM 652 O O . GLN A 1 85 ? 17.194 -2.606 -5.212 1.00 97.50 85 GLN A O 1
ATOM 657 N N . ALA A 1 86 ? 15.141 -3.275 -4.679 1.00 96.75 86 ALA A N 1
ATOM 658 C CA . ALA A 1 86 ? 14.482 -2.211 -5.430 1.00 96.75 86 ALA A CA 1
ATOM 659 C C . ALA A 1 86 ? 14.620 -0.850 -4.729 1.00 96.75 86 ALA A C 1
ATOM 661 O O . ALA A 1 86 ? 14.818 0.168 -5.407 1.00 96.75 86 ALA A O 1
ATOM 662 N N . GLY A 1 87 ? 14.574 -0.825 -3.393 1.00 96.81 87 GLY A N 1
ATOM 663 C CA . GLY A 1 87 ? 14.827 0.367 -2.586 1.00 96.81 87 GLY A CA 1
ATOM 664 C C . GLY A 1 87 ? 16.274 0.853 -2.691 1.00 96.81 87 GLY A C 1
ATOM 665 O O . GLY A 1 87 ? 17.194 0.076 -2.956 1.00 96.81 87 GLY A O 1
ATOM 666 N N . SER A 1 88 ? 16.503 2.153 -2.504 1.00 96.75 88 SER A N 1
ATOM 667 C CA . SER A 1 88 ? 17.856 2.733 -2.567 1.00 96.75 88 SER A CA 1
ATOM 668 C C . SER A 1 88 ? 18.810 2.184 -1.505 1.00 96.75 88 SER A C 1
ATOM 670 O O . SER A 1 88 ? 20.006 2.059 -1.762 1.00 96.75 88 SER A O 1
ATOM 672 N N . ASP A 1 89 ? 18.282 1.818 -0.337 1.00 94.19 89 ASP A N 1
ATOM 673 C CA . ASP A 1 89 ? 19.044 1.240 0.775 1.00 94.19 89 ASP A CA 1
ATOM 674 C C . ASP A 1 89 ? 19.355 -0.257 0.591 1.00 94.19 89 ASP A C 1
ATOM 676 O O . ASP A 1 89 ? 20.065 -0.841 1.405 1.00 94.19 89 ASP A O 1
ATOM 680 N N . GLY A 1 90 ? 18.839 -0.878 -0.475 1.00 95.12 90 GLY A N 1
ATOM 681 C CA . GLY A 1 90 ? 19.054 -2.288 -0.795 1.00 95.12 90 GLY A CA 1
ATOM 682 C C . GLY A 1 90 ? 18.302 -3.276 0.094 1.00 95.12 90 GLY A C 1
ATOM 683 O O . GLY A 1 90 ? 18.544 -4.474 -0.027 1.00 95.12 90 GLY A O 1
ATOM 684 N N . ILE A 1 91 ? 17.413 -2.799 0.971 1.00 95.00 91 ILE A N 1
ATOM 685 C CA . ILE A 1 91 ? 16.631 -3.659 1.871 1.00 95.00 91 ILE A CA 1
ATOM 686 C C . ILE A 1 91 ? 15.132 -3.330 1.898 1.00 95.00 91 ILE A C 1
ATOM 688 O O . ILE A 1 91 ? 14.320 -4.165 2.290 1.00 95.00 91 ILE A O 1
ATOM 692 N N . THR A 1 92 ? 14.730 -2.132 1.464 1.00 96.62 92 THR A N 1
ATOM 693 C CA . THR A 1 92 ? 13.318 -1.730 1.447 1.00 96.62 92 THR A CA 1
ATOM 694 C C . THR A 1 92 ? 12.617 -2.190 0.164 1.00 96.62 92 THR A C 1
ATOM 696 O O . THR A 1 92 ? 12.934 -1.720 -0.929 1.00 96.62 92 THR A O 1
ATOM 699 N N . ALA A 1 93 ? 11.604 -3.047 0.313 1.00 97.69 93 ALA A N 1
ATOM 700 C CA . ALA A 1 93 ? 10.673 -3.501 -0.726 1.00 97.69 93 ALA A CA 1
ATOM 701 C C . ALA A 1 93 ? 9.266 -2.898 -0.526 1.00 97.69 93 ALA A C 1
ATOM 703 O O . ALA A 1 93 ? 8.983 -2.306 0.519 1.00 97.69 93 ALA A O 1
ATOM 704 N N . CYS A 1 94 ? 8.336 -3.110 -1.469 1.00 98.44 94 CYS A N 1
ATOM 705 C CA . CYS A 1 94 ? 6.917 -2.804 -1.224 1.00 98.44 94 CYS A CA 1
ATOM 706 C C . CYS A 1 94 ? 6.402 -3.628 -0.034 1.00 98.44 94 CYS A C 1
ATOM 708 O O . CYS A 1 94 ? 5.773 -3.094 0.882 1.00 98.44 94 CYS A O 1
ATOM 710 N N . ALA A 1 95 ? 6.768 -4.911 0.002 1.00 97.69 95 ALA A N 1
ATOM 711 C CA . ALA A 1 95 ? 6.431 -5.818 1.089 1.00 97.69 95 ALA A CA 1
ATOM 712 C C . ALA A 1 95 ? 6.930 -5.343 2.467 1.00 97.69 95 ALA A C 1
ATOM 714 O O . ALA A 1 95 ? 6.274 -5.624 3.460 1.00 97.69 95 ALA A O 1
ATOM 715 N N . THR A 1 96 ? 8.006 -4.553 2.572 1.00 96.69 96 THR A N 1
ATOM 716 C CA . THR A 1 96 ? 8.514 -4.042 3.864 1.00 96.69 96 THR A CA 1
ATOM 717 C C . THR A 1 96 ? 7.463 -3.263 4.665 1.00 96.69 96 THR A C 1
ATOM 719 O O . THR A 1 96 ? 7.483 -3.308 5.894 1.00 96.69 96 THR A O 1
ATOM 722 N N . CYS A 1 97 ? 6.524 -2.593 3.991 1.00 96.50 97 CYS A N 1
ATOM 723 C CA . CYS A 1 97 ? 5.407 -1.875 4.621 1.00 96.50 97 CYS A CA 1
ATOM 724 C C . CYS A 1 97 ? 4.061 -2.612 4.490 1.00 96.50 97 CYS A C 1
ATOM 726 O O . CYS A 1 97 ? 3.047 -2.130 4.980 1.00 96.50 97 CYS A O 1
ATOM 728 N N . HIS A 1 98 ? 4.037 -3.760 3.810 1.00 97.12 98 HIS A N 1
ATOM 729 C CA . HIS A 1 98 ? 2.821 -4.488 3.438 1.00 97.12 98 HIS A CA 1
ATOM 730 C C . HIS A 1 98 ? 2.938 -6.001 3.714 1.00 97.12 98 HIS A C 1
ATOM 732 O O . HIS A 1 98 ? 2.278 -6.813 3.070 1.00 97.12 98 HIS A O 1
ATOM 738 N N . TYR A 1 99 ? 3.792 -6.408 4.656 1.00 92.50 99 TYR A N 1
ATOM 739 C CA . TYR A 1 99 ? 4.141 -7.816 4.870 1.00 92.50 99 TYR A CA 1
ATOM 740 C C . TYR A 1 99 ? 3.076 -8.597 5.657 1.00 92.50 99 TYR A C 1
ATOM 742 O O . TYR A 1 99 ? 2.963 -9.809 5.492 1.00 92.50 99 TYR A O 1
ATOM 750 N N . ASN A 1 100 ? 2.295 -7.944 6.529 1.00 90.12 100 ASN A N 1
ATOM 751 C CA . ASN A 1 100 ? 1.333 -8.627 7.398 1.00 90.12 100 ASN A CA 1
ATOM 752 C C . ASN A 1 100 ? -0.087 -8.425 6.892 1.00 90.12 100 ASN A C 1
ATOM 754 O O . ASN A 1 100 ? -0.667 -7.359 7.090 1.00 90.12 100 ASN A O 1
ATOM 758 N N . ALA A 1 101 ? -0.638 -9.444 6.226 1.00 92.31 101 ALA A N 1
ATOM 759 C CA . ALA A 1 101 ? -1.937 -9.348 5.556 1.00 92.31 101 ALA A CA 1
ATOM 760 C C . ALA A 1 101 ? -2.034 -8.101 4.652 1.00 92.31 101 ALA A C 1
ATOM 762 O O . ALA A 1 101 ? -3.081 -7.461 4.562 1.00 92.31 101 ALA A O 1
ATOM 763 N N . GLY A 1 102 ? -0.923 -7.724 4.013 1.00 93.81 102 GLY A N 1
ATOM 764 C CA . GLY A 1 102 ? -0.840 -6.543 3.164 1.00 93.81 102 GLY A CA 1
ATOM 765 C C . GLY A 1 102 ? -0.645 -5.210 3.891 1.00 93.81 102 GLY A C 1
ATOM 766 O O . GLY A 1 102 ? -0.656 -4.191 3.212 1.00 93.81 102 GLY A O 1
ATOM 767 N N . ALA A 1 103 ? -0.497 -5.178 5.217 1.00 94.38 103 ALA A N 1
ATOM 768 C CA . ALA A 1 103 ? -0.369 -3.963 6.028 1.00 94.38 103 ALA A CA 1
ATOM 769 C C . ALA A 1 103 ? 0.917 -3.959 6.881 1.00 94.38 103 ALA A C 1
ATOM 771 O O . ALA A 1 103 ? 1.669 -4.942 6.912 1.00 94.38 103 ALA A O 1
ATOM 772 N N . ASP A 1 104 ? 1.151 -2.851 7.589 1.00 93.44 104 ASP A N 1
ATOM 773 C CA . ASP A 1 104 ? 2.273 -2.678 8.513 1.00 93.44 104 ASP A CA 1
ATOM 774 C C . ASP A 1 104 ? 1.799 -2.778 9.960 1.00 93.44 104 ASP A C 1
ATOM 776 O O . ASP A 1 104 ? 0.951 -2.005 10.401 1.00 93.44 104 ASP A O 1
ATOM 780 N N . THR A 1 105 ? 2.367 -3.725 10.701 1.00 89.38 105 THR A N 1
ATOM 781 C CA . THR A 1 105 ? 2.032 -3.943 12.115 1.00 89.38 105 THR A CA 1
ATOM 782 C C . THR A 1 105 ? 3.225 -3.706 13.030 1.00 89.38 105 THR A C 1
ATOM 784 O O . THR A 1 105 ? 3.176 -4.066 14.205 1.00 89.38 105 THR A O 1
ATOM 787 N N . ARG A 1 106 ? 4.320 -3.126 12.521 1.00 91.31 106 ARG A N 1
ATOM 788 C CA . ARG A 1 106 ? 5.473 -2.781 13.355 1.00 91.31 106 ARG A CA 1
ATOM 789 C C . ARG A 1 106 ? 5.053 -1.798 14.447 1.00 91.31 106 ARG A C 1
ATOM 791 O O . ARG A 1 106 ? 4.042 -1.111 14.357 1.00 91.31 106 ARG A O 1
ATOM 798 N N . SER A 1 107 ? 5.861 -1.725 15.498 1.00 92.25 107 SER A N 1
ATOM 799 C CA . SER A 1 107 ? 5.597 -0.870 16.664 1.00 92.25 107 SER A CA 1
ATOM 800 C C . SER A 1 107 ? 6.772 0.023 17.043 1.00 92.25 107 SER A C 1
ATOM 802 O O . SER A 1 107 ? 6.600 0.963 17.811 1.00 92.25 107 SER A O 1
ATOM 804 N N . LYS A 1 108 ? 7.968 -0.244 16.515 1.00 93.88 108 LYS A N 1
ATOM 805 C CA . LYS A 1 108 ? 9.154 0.579 16.741 1.00 93.88 108 LYS A CA 1
ATOM 806 C C . LYS A 1 108 ? 9.333 1.560 15.588 1.00 93.88 108 LYS A C 1
ATOM 808 O O . LYS A 1 108 ? 9.124 1.199 14.430 1.00 93.88 108 LYS A O 1
ATOM 813 N N . ASN A 1 109 ? 9.685 2.804 15.911 1.00 96.25 109 ASN A N 1
ATOM 814 C CA . ASN A 1 109 ? 9.908 3.883 14.947 1.00 96.25 109 ASN A CA 1
ATOM 815 C C . ASN A 1 109 ? 8.732 4.095 13.966 1.00 96.25 109 ASN A C 1
ATOM 817 O O . ASN A 1 109 ? 8.939 4.243 12.771 1.00 96.25 109 ASN A O 1
ATOM 821 N N . GLN A 1 110 ? 7.486 4.057 14.446 1.00 96.19 110 GLN A N 1
ATOM 822 C CA . GLN A 1 110 ? 6.285 4.161 13.593 1.00 96.19 110 GLN A CA 1
ATOM 823 C C . GLN A 1 110 ? 5.571 5.513 13.679 1.00 96.19 110 GLN A C 1
ATOM 825 O O . GLN A 1 110 ? 4.495 5.677 13.112 1.00 96.19 110 GLN A O 1
ATOM 830 N N . VAL A 1 111 ? 6.102 6.488 14.417 1.00 97.88 111 VAL A N 1
ATOM 831 C CA . VAL A 1 111 ? 5.393 7.753 14.656 1.00 97.88 111 VAL A CA 1
ATOM 832 C C . VAL A 1 111 ? 5.907 8.840 13.722 1.00 97.88 111 VAL A C 1
ATOM 834 O O . VAL A 1 111 ? 7.084 9.183 13.742 1.00 97.88 111 VAL A O 1
ATOM 837 N N . ASN A 1 112 ? 5.012 9.416 12.921 1.00 97.69 112 ASN A N 1
ATOM 838 C CA . ASN A 1 112 ? 5.244 10.665 12.212 1.00 97.69 112 ASN A CA 1
ATOM 839 C C . ASN A 1 112 ? 4.630 11.818 13.031 1.00 97.69 112 ASN A C 1
ATOM 841 O O . ASN A 1 112 ? 3.410 11.851 13.214 1.00 97.69 112 ASN A O 1
ATOM 845 N N . PRO A 1 113 ? 5.433 12.786 13.503 1.00 96.25 113 PRO A N 1
ATOM 846 C CA . PRO A 1 113 ? 4.949 13.854 14.373 1.00 96.25 113 PRO A CA 1
ATOM 847 C C . PRO A 1 113 ? 4.014 14.862 13.694 1.00 96.25 113 PRO A C 1
ATOM 849 O O . PRO A 1 113 ? 3.329 15.615 14.386 1.00 96.25 113 PRO A O 1
ATOM 852 N N . LYS A 1 114 ? 4.009 14.940 12.353 1.00 93.31 114 LYS A N 1
ATOM 853 C CA . LYS A 1 114 ? 3.260 15.947 11.574 1.00 93.31 114 LYS A CA 1
ATOM 854 C C . LYS A 1 114 ? 3.473 17.388 12.074 1.00 93.31 114 LYS A C 1
ATOM 856 O O . LYS A 1 114 ? 2.552 18.200 12.089 1.00 93.31 114 LYS A O 1
ATOM 861 N N . GLY A 1 115 ? 4.700 17.705 12.496 1.00 90.94 115 GLY A N 1
ATOM 862 C CA . GLY A 1 115 ? 5.072 19.023 13.027 1.00 90.94 115 GLY A CA 1
ATOM 863 C C . GLY A 1 115 ? 4.696 19.273 14.495 1.00 90.94 115 GLY A C 1
ATOM 864 O O . GLY A 1 115 ? 4.956 20.362 14.997 1.00 90.94 115 GLY A O 1
ATOM 865 N N . ALA A 1 116 ? 4.115 18.294 15.193 1.00 92.62 116 ALA A N 1
ATOM 866 C CA . ALA A 1 116 ? 3.912 18.316 16.643 1.00 92.62 116 ALA A CA 1
ATOM 867 C C . ALA A 1 116 ? 5.035 17.547 17.377 1.00 92.62 116 ALA A C 1
ATOM 869 O O . ALA A 1 116 ? 5.818 16.849 16.741 1.00 92.62 116 ALA A O 1
ATOM 870 N N . PRO A 1 117 ? 5.150 17.624 18.712 1.00 94.56 117 PRO A N 1
ATOM 871 C CA . PRO A 1 117 ? 6.018 16.713 19.456 1.00 94.56 117 PRO A CA 1
ATOM 872 C C . PRO A 1 117 ? 5.594 15.245 19.283 1.00 94.56 117 PRO A C 1
ATOM 874 O O . PRO A 1 117 ? 4.407 14.956 19.107 1.00 94.56 117 PRO A O 1
ATOM 877 N N . PHE A 1 118 ? 6.556 14.324 19.371 1.00 96.56 118 PHE A N 1
ATOM 878 C CA . PHE A 1 118 ? 6.286 12.885 19.433 1.00 96.56 118 PHE A CA 1
ATOM 879 C C . PHE A 1 118 ? 5.538 12.548 20.726 1.00 96.56 118 PHE A C 1
ATOM 881 O O . PHE A 1 118 ? 6.007 12.895 21.811 1.00 96.56 118 PHE A O 1
ATOM 888 N N . PHE A 1 119 ? 4.411 11.837 20.639 1.00 94.81 119 PHE A N 1
ATOM 889 C CA . PHE A 1 119 ? 3.693 11.408 21.849 1.00 94.81 119 PHE A CA 1
ATOM 890 C C . PHE A 1 119 ? 4.405 10.264 22.592 1.00 94.81 119 PHE A C 1
ATOM 892 O O . PHE A 1 119 ? 4.201 10.099 23.790 1.00 94.81 119 PHE A O 1
ATOM 899 N N . ASN A 1 120 ? 5.253 9.496 21.900 1.00 93.06 120 ASN A N 1
ATOM 900 C CA . ASN A 1 120 ? 5.954 8.321 22.424 1.00 93.06 120 ASN A CA 1
ATOM 901 C C . ASN A 1 120 ? 7.449 8.583 22.703 1.00 93.06 120 ASN A C 1
ATOM 903 O O . ASN A 1 120 ? 8.288 7.696 22.558 1.00 93.06 120 ASN A O 1
ATOM 907 N N . GLY A 1 121 ? 7.796 9.817 23.078 1.00 92.50 121 GLY A N 1
ATOM 908 C CA . GLY A 1 121 ? 9.133 10.194 23.552 1.00 92.50 121 GLY A CA 1
ATOM 909 C C . GLY A 1 121 ? 10.111 10.689 22.481 1.00 92.50 121 GLY A C 1
ATOM 910 O O . GLY A 1 121 ? 10.959 11.519 22.800 1.00 92.50 121 GLY A O 1
ATOM 911 N N . GLY A 1 122 ? 9.991 10.258 21.222 1.00 95.88 122 GLY A N 1
ATOM 912 C CA . GLY A 1 122 ? 10.857 10.735 20.138 1.00 95.88 122 GLY A CA 1
ATOM 913 C C . GLY A 1 122 ? 10.895 9.820 18.916 1.00 95.88 122 GLY A C 1
ATOM 914 O O . GLY A 1 122 ? 10.229 8.783 18.869 1.00 95.88 122 GLY A O 1
ATOM 915 N N . ALA A 1 123 ? 11.722 10.195 17.936 1.00 96.88 123 ALA A N 1
ATOM 916 C CA . ALA A 1 123 ? 12.072 9.317 16.824 1.00 96.88 123 ALA A CA 1
ATOM 917 C C . ALA A 1 123 ? 12.647 7.993 17.361 1.00 96.88 123 ALA A C 1
ATOM 919 O O . ALA A 1 123 ? 13.266 7.969 18.424 1.00 96.88 123 ALA A O 1
ATOM 920 N N . ASN A 1 124 ? 12.421 6.887 16.650 1.00 97.25 124 ASN A N 1
ATOM 921 C CA . ASN A 1 124 ? 12.750 5.532 17.109 1.00 97.25 124 ASN A CA 1
ATOM 922 C C . ASN A 1 124 ? 11.978 5.015 18.342 1.00 97.25 124 ASN A C 1
ATOM 924 O O . ASN A 1 124 ? 12.298 3.948 18.866 1.00 97.25 124 ASN A O 1
ATOM 928 N N . GLY A 1 125 ? 10.941 5.726 18.796 1.00 95.94 125 GLY A N 1
ATOM 929 C CA . GLY A 1 125 ? 10.128 5.303 19.936 1.00 95.94 125 GLY A CA 1
ATOM 930 C C . GLY A 1 125 ? 9.393 3.980 19.707 1.00 95.94 125 GLY A C 1
ATOM 931 O O . GLY A 1 125 ? 9.003 3.644 18.585 1.00 95.94 125 GLY A O 1
ATOM 932 N N . GLN A 1 126 ? 9.189 3.238 20.795 1.00 94.62 126 GLN A N 1
ATOM 933 C CA . GLN A 1 126 ? 8.445 1.980 20.830 1.00 94.62 126 GLN A CA 1
ATOM 934 C C . GLN A 1 126 ? 6.997 2.255 21.247 1.00 94.62 126 GLN A C 1
ATOM 936 O O . GLN A 1 126 ? 6.755 2.785 22.326 1.00 94.62 126 GLN A O 1
ATOM 941 N N . LEU A 1 127 ? 6.045 1.876 20.400 1.00 94.50 127 LEU A N 1
ATOM 942 C CA . LEU A 1 127 ? 4.618 1.947 20.698 1.00 94.50 127 LEU A CA 1
ATOM 943 C C . LEU A 1 127 ? 4.193 0.835 21.658 1.00 94.50 127 LEU A C 1
ATOM 945 O O . LEU A 1 127 ? 4.662 -0.305 21.564 1.00 94.50 127 LEU A O 1
ATOM 949 N N . ALA A 1 128 ? 3.244 1.160 22.529 1.00 92.25 128 ALA A N 1
ATOM 950 C CA . ALA A 1 128 ? 2.563 0.239 23.426 1.00 92.25 128 ALA A CA 1
ATOM 951 C C . ALA A 1 128 ? 1.040 0.389 23.302 1.00 92.25 128 ALA A C 1
ATOM 953 O O . ALA A 1 128 ? 0.530 1.438 22.918 1.00 92.25 128 ALA A O 1
ATOM 954 N N . MET A 1 129 ? 0.270 -0.630 23.705 1.00 90.94 129 MET A N 1
ATOM 955 C CA . MET A 1 129 ? -1.200 -0.524 23.706 1.00 90.94 129 MET A CA 1
ATOM 956 C C . MET A 1 129 ? -1.721 0.629 24.573 1.00 90.94 129 MET A C 1
ATOM 958 O O . MET A 1 129 ? -2.771 1.190 24.271 1.00 90.94 129 MET A O 1
ATOM 962 N N . ALA A 1 130 ? -0.975 1.011 25.614 1.00 92.88 130 ALA A N 1
ATOM 963 C CA . ALA A 1 130 ? -1.300 2.135 26.488 1.00 92.88 130 ALA A CA 1
ATOM 964 C C . ALA A 1 130 ? -1.233 3.503 25.789 1.00 92.88 130 ALA A C 1
ATOM 966 O O . ALA A 1 130 ? -1.738 4.477 26.349 1.00 92.88 130 ALA A O 1
ATOM 967 N N . ASP A 1 131 ? -0.666 3.582 24.584 1.00 94.88 131 ASP A N 1
ATOM 968 C CA . ASP A 1 131 ? -0.668 4.784 23.751 1.00 94.88 131 ASP A CA 1
ATOM 969 C C . ASP A 1 131 ? -1.999 4.980 23.007 1.00 94.88 131 ASP A C 1
ATOM 971 O O . ASP A 1 131 ? -2.321 6.087 22.578 1.00 94.88 131 ASP A O 1
ATOM 975 N N . PHE A 1 132 ? -2.814 3.925 22.895 1.00 96.00 132 PHE A N 1
ATOM 976 C CA . PHE A 1 132 ? -4.043 3.922 22.106 1.00 96.00 132 PHE A CA 1
ATOM 977 C C . PHE A 1 132 ? -5.312 3.990 22.974 1.00 96.00 132 PHE A C 1
ATOM 979 O O . PHE A 1 132 ? -5.345 3.429 24.070 1.00 96.00 132 PHE A O 1
ATOM 986 N N . PRO A 1 133 ? -6.391 4.629 22.487 1.00 96.62 133 PRO A N 1
ATOM 987 C CA . PRO A 1 133 ? -6.424 5.441 21.272 1.00 96.62 133 PRO A CA 1
ATOM 988 C C . PRO A 1 133 ? -5.624 6.740 21.459 1.00 96.62 133 PRO A C 1
ATOM 990 O O . PRO A 1 133 ? -5.477 7.223 22.586 1.00 96.62 133 PRO A O 1
ATOM 993 N N . THR A 1 134 ? -5.120 7.300 20.357 1.00 95.56 134 THR A N 1
ATOM 994 C CA . THR A 1 134 ? -4.340 8.553 20.382 1.00 95.56 134 THR A CA 1
ATOM 995 C C . THR A 1 134 ? -5.220 9.800 20.546 1.00 95.56 134 THR A C 1
ATOM 997 O O . THR A 1 134 ? -4.724 10.861 20.915 1.00 95.56 134 THR A O 1
ATOM 1000 N N . HIS A 1 135 ? -6.533 9.650 20.337 1.00 95.81 135 HIS A N 1
ATOM 1001 C CA . HIS A 1 135 ? -7.585 10.547 20.810 1.00 95.81 135 HIS A CA 1
ATOM 1002 C C . HIS A 1 135 ? -8.372 9.824 21.909 1.00 95.81 135 HIS A C 1
ATOM 1004 O O . HIS A 1 135 ? -9.166 8.924 21.616 1.00 95.81 135 HIS A O 1
ATOM 1010 N N . ARG A 1 136 ? -8.114 10.165 23.174 1.00 95.88 136 ARG A N 1
ATOM 1011 C CA . ARG A 1 136 ? -8.634 9.450 24.344 1.00 95.88 136 ARG A CA 1
ATOM 1012 C C . ARG A 1 136 ? -9.571 10.320 25.153 1.00 95.88 136 ARG A C 1
ATOM 1014 O O . ARG A 1 136 ? -9.191 11.391 25.618 1.00 95.88 136 ARG A O 1
ATOM 1021 N N . LEU A 1 137 ? -10.758 9.790 25.384 1.00 96.75 137 LEU A N 1
ATOM 1022 C CA . LEU A 1 137 ? -11.819 10.395 26.171 1.00 96.75 137 LEU A CA 1
ATOM 1023 C C . LEU A 1 137 ? -11.943 9.682 27.524 1.00 96.75 137 LEU A C 1
ATOM 1025 O O . LEU A 1 137 ? -11.564 8.516 27.645 1.00 96.75 137 LEU A O 1
ATOM 1029 N N . ALA A 1 138 ? -12.450 10.381 28.539 1.00 97.31 138 ALA A N 1
ATOM 1030 C CA . ALA A 1 138 ? -12.717 9.804 29.856 1.00 97.31 138 ALA A CA 1
ATOM 1031 C C . ALA A 1 138 ? -13.848 8.770 29.806 1.00 97.31 138 ALA A C 1
ATOM 1033 O O . ALA A 1 138 ? -13.779 7.756 30.497 1.00 97.31 138 ALA A O 1
ATOM 1034 N N . ASP A 1 139 ? -14.849 9.016 28.961 1.00 96.44 139 ASP A N 1
ATOM 1035 C CA . ASP A 1 139 ? -15.869 8.048 28.580 1.00 96.44 139 ASP A CA 1
ATOM 1036 C C . ASP A 1 139 ? -15.731 7.763 27.069 1.00 96.44 139 ASP A C 1
ATOM 1038 O O . ASP A 1 139 ? -15.970 8.664 26.254 1.00 96.44 139 ASP A O 1
ATOM 1042 N N . PRO A 1 140 ? -15.318 6.545 26.668 1.00 95.94 140 PRO A N 1
ATOM 1043 C CA . PRO A 1 140 ? -15.085 6.204 25.266 1.00 95.94 140 PRO A CA 1
ATOM 1044 C C . PRO A 1 140 ? -16.355 6.218 24.401 1.00 95.94 140 PRO A C 1
ATOM 1046 O O . PRO A 1 140 ? -16.232 6.303 23.177 1.00 95.94 140 PRO A O 1
ATOM 1049 N N . ASP A 1 141 ? -17.551 6.174 24.998 1.00 95.00 141 ASP A N 1
ATOM 1050 C CA . ASP A 1 141 ? -18.832 6.192 24.280 1.00 95.00 141 ASP A CA 1
ATOM 1051 C C . ASP A 1 141 ? -19.457 7.596 24.193 1.00 95.00 141 ASP A C 1
ATOM 1053 O O . ASP A 1 141 ? -20.483 7.785 23.536 1.00 95.00 141 ASP A O 1
ATOM 1057 N N . ASN A 1 142 ? -18.835 8.608 24.807 1.00 93.94 142 ASN A N 1
ATOM 1058 C CA . ASN A 1 142 ? -19.357 9.970 24.836 1.00 93.94 142 ASN A CA 1
ATOM 1059 C C . ASN A 1 142 ? -18.338 10.977 24.290 1.00 93.94 142 ASN A C 1
ATOM 1061 O O . ASN A 1 142 ? -17.404 11.377 24.988 1.00 93.94 142 ASN A O 1
ATOM 1065 N N . ALA A 1 143 ? -18.576 11.453 23.063 1.00 92.31 143 ALA A N 1
ATOM 1066 C CA . ALA A 1 143 ? -17.742 12.450 22.385 1.00 92.31 143 ALA A CA 1
ATOM 1067 C C . ALA A 1 143 ? -17.659 13.807 23.116 1.00 92.31 143 ALA A C 1
ATOM 1069 O O . ALA A 1 143 ? -16.731 14.572 22.873 1.00 92.31 143 ALA A O 1
ATOM 1070 N N . ALA A 1 144 ? -18.598 14.109 24.021 1.00 92.62 144 ALA A N 1
ATOM 1071 C CA . ALA A 1 144 ? -18.577 15.315 24.852 1.00 92.62 144 ALA A CA 1
ATOM 1072 C C . ALA A 1 144 ? -17.876 15.114 26.209 1.00 92.62 144 ALA A C 1
ATOM 1074 O O . ALA A 1 144 ? -17.818 16.047 27.015 1.00 92.62 144 ALA A O 1
ATOM 1075 N N . SER A 1 145 ? -17.382 13.907 26.504 1.00 96.12 145 SER A N 1
ATOM 1076 C CA . SER A 1 145 ? -16.671 13.645 27.753 1.00 96.12 145 SER A CA 1
ATOM 1077 C C . SER A 1 145 ? -15.278 14.285 27.767 1.00 96.12 145 SER A C 1
ATOM 1079 O O . SER A 1 145 ? -14.770 14.770 26.757 1.00 96.12 145 SER A O 1
ATOM 1081 N N . GLN A 1 146 ? -14.660 14.334 28.949 1.00 97.31 146 GLN A N 1
ATOM 1082 C CA . GLN A 1 146 ? -13.363 14.980 29.126 1.00 97.31 146 GLN A CA 1
ATOM 1083 C C . GLN A 1 146 ? -12.295 14.349 28.221 1.00 97.31 146 GLN A C 1
ATOM 1085 O O . GLN A 1 146 ? -12.053 13.145 28.275 1.00 97.31 146 GLN A O 1
ATOM 1090 N N . LEU A 1 147 ? -11.595 15.186 27.457 1.00 96.81 147 LEU A N 1
ATOM 1091 C CA . LEU A 1 147 ? -10.426 14.784 26.681 1.00 96.81 147 LEU A CA 1
ATOM 1092 C C . LEU A 1 147 ? -9.237 14.517 27.617 1.00 96.81 147 LEU A C 1
ATOM 1094 O O . LEU A 1 147 ? -8.816 15.401 28.364 1.00 96.81 147 LEU A O 1
ATOM 1098 N N . LEU A 1 148 ? -8.708 13.295 27.576 1.00 96.38 148 LEU A N 1
ATOM 1099 C CA . LEU A 1 148 ? -7.565 12.848 28.377 1.00 96.38 148 LEU A CA 1
ATOM 1100 C C . LEU A 1 148 ? -6.245 12.915 27.602 1.00 96.38 148 LEU A C 1
ATOM 1102 O O . LEU A 1 148 ? -5.207 13.205 28.192 1.00 96.38 148 LEU A O 1
ATOM 1106 N N . ALA A 1 149 ? -6.276 12.640 26.297 1.00 94.25 149 ALA A N 1
ATOM 1107 C CA . ALA A 1 149 ? -5.118 12.741 25.414 1.00 94.25 149 ALA A CA 1
ATOM 1108 C C . ALA A 1 149 ? -5.566 13.019 23.977 1.00 94.25 149 ALA A C 1
ATOM 1110 O O . ALA A 1 149 ? -6.595 12.507 23.540 1.00 94.25 149 ALA A O 1
ATOM 1111 N N . ASP A 1 150 ? -4.784 13.807 23.245 1.00 94.81 150 ASP A N 1
ATOM 1112 C CA . ASP A 1 150 ? -5.010 14.066 21.827 1.00 94.81 150 ASP A CA 1
ATOM 1113 C C . ASP A 1 150 ? -3.697 14.380 21.120 1.00 94.81 150 ASP A C 1
ATOM 1115 O O . ASP A 1 150 ? -2.855 15.105 21.655 1.00 94.81 150 ASP A O 1
ATOM 1119 N N . THR A 1 151 ? -3.516 13.864 19.908 1.00 94.88 151 THR A N 1
ATOM 1120 C CA . THR A 1 151 ? -2.332 14.173 19.106 1.00 94.88 151 THR A CA 1
ATOM 1121 C C . THR A 1 151 ? -2.624 14.166 17.611 1.00 94.88 151 THR A C 1
ATOM 1123 O O . THR A 1 151 ? -3.453 13.405 17.115 1.00 94.88 151 THR A O 1
ATOM 1126 N N . LYS A 1 152 ? -1.893 15.022 16.886 1.00 94.31 152 LYS A N 1
ATOM 1127 C CA . LYS A 1 152 ? -1.862 15.077 15.413 1.00 94.31 152 LYS A CA 1
ATOM 1128 C C . LYS A 1 152 ? -0.871 14.086 14.804 1.00 94.31 152 LYS A C 1
ATOM 1130 O O . LYS A 1 152 ? -0.743 14.005 13.585 1.00 94.31 152 LYS A O 1
ATOM 1135 N N . ASN A 1 153 ? -0.105 13.402 15.654 1.00 97.06 153 ASN A N 1
ATOM 1136 C CA . ASN A 1 153 ? 0.842 12.388 15.225 1.00 97.06 153 ASN A CA 1
ATOM 1137 C C . ASN A 1 153 ? 0.109 11.276 14.468 1.00 97.06 153 ASN A C 1
ATOM 1139 O O . ASN A 1 153 ? -1.035 10.935 14.770 1.00 97.06 153 ASN A O 1
ATOM 1143 N N . VAL A 1 154 ? 0.810 10.688 13.511 1.00 97.44 154 VAL A N 1
ATOM 1144 C CA . VAL A 1 154 ? 0.338 9.564 12.712 1.00 97.44 154 VAL A CA 1
ATOM 1145 C C . VAL A 1 154 ? 1.174 8.343 13.043 1.00 97.44 154 VAL A C 1
ATOM 1147 O O . VAL A 1 154 ? 2.398 8.441 13.098 1.00 97.44 154 VAL A O 1
ATOM 1150 N N . VAL A 1 155 ? 0.526 7.194 13.215 1.00 97.94 155 VAL A N 1
ATOM 1151 C CA . VAL A 1 155 ? 1.205 5.899 13.229 1.00 97.94 155 VAL A CA 1
ATOM 1152 C C . VAL A 1 155 ? 1.251 5.371 11.795 1.00 97.94 155 VAL A C 1
ATOM 1154 O O . VAL A 1 155 ? 0.243 4.922 11.244 1.00 97.94 155 VAL A O 1
ATOM 1157 N N . GLY A 1 156 ? 2.415 5.520 11.169 1.00 96.75 156 GLY A N 1
ATOM 1158 C CA . GLY A 1 156 ? 2.696 5.164 9.781 1.00 96.75 156 GLY A CA 1
ATOM 1159 C C . GLY A 1 156 ? 3.842 4.166 9.673 1.00 96.75 156 GLY A C 1
ATOM 1160 O O . GLY A 1 156 ? 4.362 3.696 10.676 1.00 96.75 156 GLY A O 1
ATOM 1161 N N . SER A 1 157 ? 4.259 3.878 8.446 1.00 96.62 157 SER A N 1
ATOM 1162 C CA . SER A 1 157 ? 5.298 2.897 8.148 1.00 96.62 157 SER A CA 1
ATOM 1163 C C . SER A 1 157 ? 6.686 3.512 8.130 1.00 96.62 157 SER A C 1
ATOM 1165 O O . SER A 1 157 ? 6.884 4.626 7.637 1.00 96.62 157 SER A O 1
ATOM 1167 N N . GLN A 1 158 ? 7.672 2.747 8.593 1.00 94.50 158 GLN A N 1
ATOM 1168 C CA . GLN A 1 158 ? 9.076 3.088 8.382 1.00 94.50 158 GLN A CA 1
ATOM 1169 C C . GLN A 1 158 ? 9.442 2.976 6.910 1.00 94.50 158 GLN A C 1
ATOM 1171 O O . GLN A 1 158 ? 9.103 1.996 6.248 1.00 94.50 158 GLN A O 1
ATOM 1176 N N . SER A 1 159 ? 10.198 3.961 6.452 1.00 93.06 159 SER A N 1
ATOM 1177 C CA . SER A 1 159 ? 10.747 4.066 5.105 1.00 93.06 159 SER A CA 1
ATOM 1178 C C . SER A 1 159 ? 12.276 3.970 5.157 1.00 93.06 159 SER A C 1
ATOM 1180 O O . SER A 1 159 ? 12.815 3.186 5.938 1.00 93.06 159 SER A O 1
ATOM 1182 N N . ILE A 1 160 ? 12.990 4.767 4.366 1.00 94.81 160 ILE A N 1
ATOM 1183 C CA . ILE A 1 160 ? 14.452 4.831 4.351 1.00 94.81 160 ILE A CA 1
ATOM 1184 C C . ILE A 1 160 ? 14.976 6.077 5.092 1.00 94.81 160 ILE A C 1
ATOM 1186 O O . ILE A 1 160 ? 14.260 7.083 5.200 1.00 94.81 160 ILE A O 1
ATOM 1190 N N . PRO A 1 161 ? 16.227 6.065 5.589 1.00 94.50 161 PRO A N 1
ATOM 1191 C CA . PRO A 1 161 ? 16.877 7.269 6.107 1.00 94.50 161 PRO A CA 1
ATOM 1192 C C . PRO A 1 161 ? 16.983 8.370 5.040 1.00 94.50 161 PRO A C 1
ATOM 1194 O O . PRO A 1 161 ? 17.091 8.089 3.844 1.00 94.50 161 PRO A O 1
ATOM 1197 N N . LEU A 1 162 ? 16.971 9.639 5.458 1.00 95.31 162 LEU A N 1
ATOM 1198 C CA . LEU A 1 162 ? 17.098 10.759 4.525 1.00 95.31 162 LEU A CA 1
ATOM 1199 C C . LEU A 1 162 ? 18.505 10.789 3.909 1.00 95.31 162 LEU A C 1
ATOM 1201 O O . LEU A 1 162 ? 19.514 10.964 4.594 1.00 95.31 162 LEU A O 1
ATOM 1205 N N . THR A 1 163 ? 18.587 10.590 2.596 1.00 94.62 163 THR A N 1
ATOM 1206 C CA . THR A 1 163 ? 19.851 10.500 1.853 1.00 94.62 163 THR A CA 1
ATOM 1207 C C . THR A 1 163 ? 19.663 11.056 0.447 1.00 94.62 163 THR A C 1
ATOM 1209 O O . THR A 1 163 ? 18.639 10.820 -0.200 1.00 94.62 163 THR A O 1
ATOM 1212 N N . LYS A 1 164 ? 20.647 11.830 -0.018 1.00 95.88 164 LYS A N 1
ATOM 1213 C CA . LYS A 1 164 ? 20.709 12.341 -1.387 1.00 95.88 164 LYS A CA 1
ATOM 1214 C C . LYS A 1 164 ? 21.255 11.256 -2.306 1.00 95.88 164 LYS A C 1
ATOM 1216 O O . LYS A 1 164 ? 22.300 10.680 -2.003 1.00 95.88 164 LYS A O 1
ATOM 1221 N N . PHE A 1 165 ? 20.577 11.015 -3.422 1.00 96.81 165 PHE A N 1
ATOM 1222 C CA . PHE A 1 165 ? 21.042 10.082 -4.440 1.00 96.81 165 PHE A CA 1
ATOM 1223 C C . PHE A 1 165 ? 22.311 10.617 -5.112 1.00 96.81 165 PHE A C 1
ATOM 1225 O O . PHE A 1 165 ? 22.402 11.815 -5.399 1.00 96.81 165 PHE A O 1
ATOM 1232 N N . ASP A 1 166 ? 23.272 9.730 -5.359 1.00 96.00 166 ASP A N 1
ATOM 1233 C CA . ASP A 1 166 ? 24.464 10.034 -6.151 1.00 96.00 166 ASP A CA 1
ATOM 1234 C C . ASP A 1 166 ? 24.462 9.216 -7.449 1.00 96.00 166 ASP A C 1
ATOM 1236 O O . ASP A 1 166 ? 24.285 9.769 -8.534 1.00 96.00 166 ASP A O 1
ATOM 1240 N N . HIS A 1 167 ? 24.582 7.890 -7.345 1.00 94.69 167 HIS A N 1
ATOM 1241 C CA . HIS A 1 167 ? 24.557 6.993 -8.499 1.00 94.69 167 HIS A CA 1
ATOM 1242 C C . HIS A 1 167 ? 24.198 5.552 -8.105 1.00 94.69 167 HIS A C 1
ATOM 1244 O O . HIS A 1 167 ? 24.268 5.152 -6.940 1.00 94.69 167 HIS A O 1
ATOM 1250 N N . ILE A 1 168 ? 23.835 4.740 -9.100 1.00 94.62 168 ILE A N 1
ATOM 1251 C CA . ILE A 1 168 ? 23.722 3.289 -8.919 1.00 94.62 168 ILE A CA 1
ATOM 1252 C C . ILE A 1 168 ? 25.107 2.648 -8.859 1.00 94.62 168 ILE A C 1
ATOM 1254 O O . ILE A 1 168 ? 26.018 3.074 -9.564 1.00 94.62 168 ILE A O 1
ATOM 1258 N N . VAL A 1 169 ? 25.246 1.563 -8.104 1.00 93.62 169 VAL A N 1
ATOM 1259 C CA . VAL A 1 169 ? 26.448 0.723 -8.129 1.00 93.62 169 VAL A CA 1
ATOM 1260 C C . VAL A 1 169 ? 26.067 -0.596 -8.808 1.00 93.62 169 VAL A C 1
ATOM 1262 O O . VAL A 1 169 ? 25.354 -1.394 -8.201 1.00 93.62 169 VAL A O 1
ATOM 1265 N N . PRO A 1 170 ? 26.446 -0.825 -10.081 1.00 88.12 170 PRO A N 1
ATOM 1266 C CA . PRO A 1 170 ? 26.064 -2.040 -10.798 1.00 88.12 170 PRO A CA 1
ATOM 1267 C C . PRO A 1 170 ? 26.461 -3.310 -10.038 1.00 88.12 170 PRO A C 1
ATOM 1269 O O . PRO A 1 170 ? 27.588 -3.415 -9.556 1.00 88.12 170 PRO A O 1
ATOM 1272 N N . GLY A 1 171 ? 25.537 -4.268 -9.940 1.00 91.44 171 GLY A N 1
ATOM 1273 C CA . GLY A 1 171 ? 25.741 -5.508 -9.185 1.00 91.44 171 GLY A CA 1
ATOM 1274 C C . GLY A 1 171 ? 25.618 -5.374 -7.659 1.00 91.44 171 GLY A C 1
ATOM 1275 O O . GLY A 1 171 ? 25.847 -6.356 -6.962 1.00 91.44 171 GLY A O 1
ATOM 1276 N N . SER A 1 172 ? 25.262 -4.195 -7.134 1.00 94.69 172 SER A N 1
ATOM 1277 C CA . SER A 1 172 ? 25.027 -3.960 -5.703 1.00 94.69 172 SER A CA 1
ATOM 1278 C C . SER A 1 172 ? 23.552 -3.690 -5.401 1.00 94.69 172 SER A C 1
ATOM 1280 O O . SER A 1 172 ? 22.891 -2.899 -6.084 1.00 94.69 172 SER A O 1
ATOM 1282 N N . ALA A 1 173 ? 23.056 -4.301 -4.322 1.00 94.25 173 ALA A N 1
ATOM 1283 C CA . ALA A 1 173 ? 21.726 -4.051 -3.781 1.00 94.25 173 ALA A CA 1
ATOM 1284 C C . ALA A 1 173 ? 21.570 -2.613 -3.261 1.00 94.25 173 ALA A C 1
ATOM 1286 O O . ALA A 1 173 ? 20.542 -1.988 -3.497 1.00 94.25 173 ALA A O 1
ATOM 1287 N N . ALA A 1 174 ? 22.575 -2.059 -2.580 1.00 93.88 174 ALA A N 1
ATOM 1288 C CA . ALA A 1 174 ? 22.542 -0.687 -2.074 1.00 93.88 174 ALA A CA 1
ATOM 1289 C C . ALA A 1 174 ? 23.113 0.305 -3.101 1.00 93.88 174 ALA A C 1
ATOM 1291 O O . ALA A 1 174 ? 24.076 0.006 -3.815 1.00 93.88 174 ALA A O 1
ATOM 1292 N N . GLU A 1 175 ? 22.520 1.496 -3.163 1.00 94.94 175 GLU A N 1
ATOM 1293 C CA . GLU A 1 175 ? 22.966 2.595 -4.025 1.00 94.94 175 GLU A CA 1
ATOM 1294 C C . GLU A 1 175 ? 23.945 3.524 -3.303 1.00 94.94 175 GLU A C 1
ATOM 1296 O O . GLU A 1 175 ? 23.954 3.616 -2.073 1.00 94.94 175 GLU A O 1
ATOM 1301 N N . ALA A 1 176 ? 24.749 4.255 -4.076 1.00 95.31 176 ALA A N 1
ATOM 1302 C CA . ALA A 1 176 ? 25.597 5.301 -3.530 1.00 95.31 176 ALA A CA 1
ATOM 1303 C C . ALA A 1 176 ? 24.764 6.558 -3.237 1.00 95.31 176 ALA A C 1
ATOM 1305 O O . ALA A 1 176 ? 23.927 6.990 -4.038 1.00 95.31 176 ALA A O 1
ATOM 1306 N N . GLY A 1 177 ? 25.016 7.168 -2.083 1.00 94.00 177 GLY A N 1
ATOM 1307 C CA . GLY A 1 177 ? 24.327 8.376 -1.659 1.00 94.00 177 GLY A CA 1
ATOM 1308 C C . GLY A 1 177 ? 25.037 9.082 -0.513 1.00 94.00 177 GLY A C 1
ATOM 1309 O O . GLY A 1 177 ? 25.941 8.539 0.121 1.00 94.00 177 GLY A O 1
ATOM 1310 N N . VAL A 1 178 ? 24.613 10.317 -0.254 1.00 94.25 178 VAL A N 1
ATOM 1311 C CA . VAL A 1 178 ? 25.145 11.161 0.821 1.00 94.25 178 VAL A CA 1
ATOM 1312 C C . VAL A 1 178 ? 24.049 11.379 1.864 1.00 94.25 178 VAL A C 1
ATOM 1314 O O . VAL A 1 178 ? 23.042 12.020 1.537 1.00 94.25 178 VAL A O 1
ATOM 1317 N N . PRO A 1 179 ? 24.197 10.864 3.101 1.00 93.44 179 PRO A N 1
ATOM 1318 C CA . PRO A 1 179 ? 23.240 11.119 4.172 1.00 93.44 179 PRO A CA 1
ATOM 1319 C C . PRO A 1 179 ? 23.048 12.622 4.391 1.00 93.44 179 PRO A C 1
ATOM 1321 O O . PRO A 1 179 ? 24.017 13.379 4.469 1.00 93.44 179 PRO A O 1
ATOM 1324 N N . LEU A 1 180 ? 21.793 13.063 4.480 1.00 93.88 180 LEU A N 1
ATOM 1325 C CA . LEU A 1 180 ? 21.447 14.451 4.792 1.00 93.88 180 LEU A CA 1
ATOM 1326 C C . LEU A 1 180 ? 20.860 14.490 6.193 1.00 93.88 180 LEU A C 1
ATOM 1328 O O . LEU A 1 180 ? 19.994 13.678 6.484 1.00 93.88 180 LEU A O 1
ATOM 1332 N N . HIS A 1 181 ? 21.272 15.430 7.043 1.00 94.75 181 HIS A N 1
ATOM 1333 C CA . HIS A 1 181 ? 20.714 15.532 8.393 1.00 94.75 181 HIS A CA 1
ATOM 1334 C C . HIS A 1 181 ? 19.183 15.668 8.367 1.00 94.75 181 HIS A C 1
ATOM 1336 O O . HIS A 1 181 ? 18.651 16.586 7.737 1.00 94.75 181 HIS A O 1
ATOM 1342 N N . ASP A 1 182 ? 18.496 14.766 9.069 1.00 95.50 182 ASP A N 1
ATOM 1343 C CA . ASP A 1 182 ? 17.050 14.798 9.243 1.00 95.50 182 ASP A CA 1
ATOM 1344 C C . ASP A 1 182 ? 16.693 15.452 10.594 1.00 95.50 182 ASP A C 1
ATOM 1346 O O . ASP A 1 182 ? 16.991 14.889 11.653 1.00 95.50 182 ASP A O 1
ATOM 1350 N N . PRO A 1 183 ? 16.056 16.638 10.601 1.00 94.88 183 PRO A N 1
ATOM 1351 C CA . PRO A 1 183 ? 15.715 17.332 11.841 1.00 94.88 183 PRO A CA 1
ATOM 1352 C C . PRO A 1 183 ? 14.529 16.703 12.590 1.00 94.88 183 PRO A C 1
ATOM 1354 O O . PRO A 1 183 ? 14.266 17.085 13.728 1.00 94.88 183 PRO A O 1
ATOM 1357 N N . VAL A 1 184 ? 13.786 15.788 11.960 1.00 96.00 184 VAL A N 1
ATOM 1358 C CA . VAL A 1 184 ? 12.594 15.148 12.536 1.00 96.00 184 VAL A CA 1
ATOM 1359 C C . VAL A 1 184 ? 12.897 13.712 12.943 1.00 96.00 184 VAL A C 1
ATOM 1361 O O . VAL A 1 184 ? 12.554 13.294 14.048 1.00 96.00 184 VAL A O 1
ATOM 1364 N N . PHE A 1 185 ? 13.544 12.961 12.056 1.00 97.06 185 PHE A N 1
ATOM 1365 C CA . PHE A 1 185 ? 13.831 11.542 12.228 1.00 97.06 185 PHE A CA 1
ATOM 1366 C C . PHE A 1 185 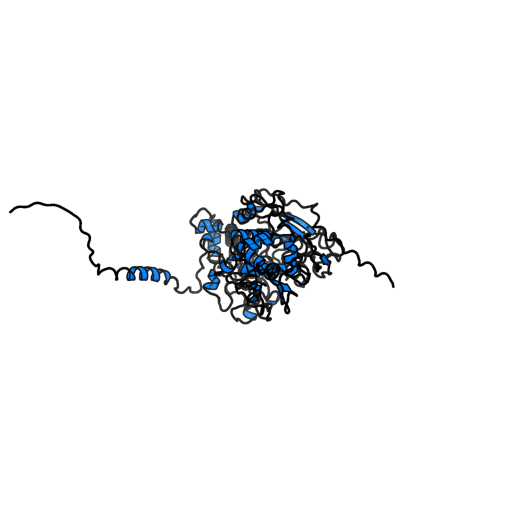? 15.312 11.320 12.539 1.00 97.06 185 PHE A C 1
ATOM 1368 O O . PHE A 1 185 ? 16.032 10.643 11.807 1.00 97.06 185 PHE A O 1
ATOM 1375 N N . SER A 1 186 ? 15.775 11.881 13.658 1.00 96.69 186 SER A N 1
ATOM 1376 C CA . SER A 1 186 ? 17.128 11.648 14.166 1.00 96.69 186 SER A CA 1
ATOM 1377 C C . SER A 1 186 ? 17.175 11.474 15.683 1.00 96.69 186 SER A C 1
ATOM 1379 O O . SER A 1 186 ? 16.360 12.022 16.424 1.00 96.69 186 SER A O 1
ATOM 1381 N N . VAL A 1 187 ? 18.157 10.695 16.145 1.00 97.44 187 VAL A N 1
ATOM 1382 C CA . VAL A 1 187 ? 18.467 10.475 17.563 1.00 97.44 187 VAL A CA 1
ATOM 1383 C C . VAL A 1 187 ? 19.960 10.712 17.767 1.00 97.44 187 VAL A C 1
ATOM 1385 O O . VAL A 1 187 ? 20.799 10.094 17.110 1.00 97.44 187 VAL A O 1
ATOM 1388 N N . GLY A 1 188 ? 20.314 11.656 18.644 1.00 93.81 188 GLY A N 1
ATOM 1389 C CA . GLY A 1 188 ? 21.717 11.993 18.916 1.00 93.81 188 GLY A CA 1
ATOM 1390 C C . GLY A 1 188 ? 22.508 12.446 17.678 1.00 93.81 188 GLY A C 1
ATOM 1391 O O . GLY A 1 188 ? 23.704 12.190 17.595 1.00 93.81 188 GLY A O 1
ATOM 1392 N N . GLY A 1 189 ? 21.843 13.071 16.698 1.00 92.81 189 GLY A N 1
ATOM 1393 C CA . GLY A 1 189 ? 22.456 13.511 15.437 1.00 92.81 189 GLY A CA 1
ATOM 1394 C C . GLY A 1 189 ? 22.580 12.428 14.358 1.00 92.81 189 GLY A C 1
ATOM 1395 O O . GLY A 1 189 ? 23.082 12.722 13.276 1.00 92.81 189 GLY A O 1
ATOM 1396 N N . ASN A 1 190 ? 22.104 11.207 14.618 1.00 96.19 190 ASN A N 1
ATOM 1397 C CA . ASN A 1 190 ? 22.077 10.121 13.640 1.00 96.19 190 ASN A CA 1
ATOM 1398 C C . ASN A 1 190 ? 20.665 9.939 13.100 1.00 96.19 190 ASN A C 1
ATOM 1400 O O . ASN A 1 190 ? 19.715 9.827 13.875 1.00 96.19 190 ASN A O 1
ATOM 1404 N N . ASN A 1 191 ? 20.531 9.893 11.779 1.00 96.44 191 ASN A N 1
ATOM 1405 C CA . ASN A 1 191 ? 19.250 9.660 11.138 1.00 96.44 191 ASN A CA 1
ATOM 1406 C C . ASN A 1 191 ? 18.762 8.248 11.437 1.00 96.44 191 ASN A C 1
ATOM 1408 O O . ASN A 1 191 ? 19.472 7.272 11.188 1.00 96.44 191 ASN A O 1
ATOM 1412 N N . VAL A 1 192 ? 17.526 8.157 11.907 1.00 97.25 192 VAL A N 1
ATOM 1413 C CA . VAL A 1 192 ? 16.749 6.919 11.886 1.00 97.25 192 VAL A CA 1
ATOM 1414 C C . VAL A 1 192 ? 15.863 6.927 10.637 1.00 97.25 192 VAL A C 1
ATOM 1416 O O . VAL A 1 192 ? 15.860 7.887 9.862 1.00 97.25 192 VAL A O 1
ATOM 1419 N N . ARG A 1 193 ? 15.124 5.845 10.388 1.00 96.56 193 ARG A N 1
ATOM 1420 C CA . ARG A 1 193 ? 14.222 5.781 9.229 1.00 96.56 193 ARG A CA 1
ATOM 1421 C C . ARG A 1 193 ? 13.110 6.819 9.345 1.00 96.56 193 ARG A C 1
ATOM 1423 O O . ARG A 1 193 ? 12.507 6.952 10.411 1.00 96.56 193 ARG A O 1
ATOM 1430 N N . GLN A 1 194 ? 12.811 7.499 8.238 1.00 97.00 194 GLN A N 1
ATOM 1431 C CA . GLN A 1 194 ? 11.649 8.383 8.137 1.00 97.00 194 GLN A CA 1
ATOM 1432 C C . GLN A 1 194 ? 10.353 7.568 8.262 1.00 97.00 194 GLN A C 1
ATOM 1434 O O . GLN A 1 194 ? 10.323 6.384 7.912 1.00 97.00 194 GLN A O 1
ATOM 1439 N N . VAL A 1 195 ? 9.267 8.201 8.703 1.00 97.56 195 VAL A N 1
ATOM 1440 C CA . VAL A 1 195 ? 7.956 7.550 8.865 1.00 97.56 195 VAL A CA 1
ATOM 1441 C C . VAL A 1 195 ? 6.917 8.189 7.949 1.00 97.56 195 VAL A C 1
ATOM 1443 O O . VAL A 1 195 ? 6.823 9.417 7.879 1.00 97.56 195 VAL A O 1
ATOM 1446 N N . THR A 1 196 ? 6.103 7.382 7.266 1.00 96.75 196 THR A N 1
ATOM 1447 C CA . THR A 1 196 ? 5.061 7.881 6.358 1.00 96.75 196 THR A CA 1
ATOM 1448 C C . THR A 1 196 ? 4.008 8.718 7.083 1.00 96.75 196 THR A C 1
ATOM 1450 O O . THR A 1 196 ? 3.667 8.509 8.244 1.00 96.75 196 THR A O 1
ATOM 1453 N N . GLY A 1 197 ? 3.441 9.687 6.365 1.00 95.75 197 GLY A N 1
ATOM 1454 C CA . GLY A 1 197 ? 2.435 10.594 6.915 1.00 95.75 197 GLY A CA 1
ATOM 1455 C C . GLY A 1 197 ? 1.013 10.029 7.002 1.00 95.75 197 GLY A C 1
ATOM 1456 O O . GLY A 1 197 ? 0.107 10.803 7.297 1.00 95.75 197 GLY A O 1
ATOM 1457 N N . ARG A 1 198 ? 0.811 8.744 6.695 1.00 96.75 198 ARG A N 1
ATOM 1458 C CA . ARG A 1 198 ? -0.441 7.979 6.827 1.00 96.75 198 ARG A CA 1
ATOM 1459 C C . ARG A 1 198 ? -0.098 6.522 7.141 1.00 96.75 198 ARG A C 1
ATOM 1461 O O . ARG A 1 198 ? 0.988 6.065 6.775 1.00 96.75 198 ARG A O 1
ATOM 1468 N N . ASN A 1 199 ? -1.029 5.823 7.777 1.00 97.62 199 ASN A N 1
ATOM 1469 C CA . ASN A 1 199 ? -0.972 4.382 7.998 1.00 97.62 199 ASN A CA 1
ATOM 1470 C C . ASN A 1 199 ? -1.063 3.622 6.658 1.00 97.62 199 ASN A C 1
ATOM 1472 O O . ASN A 1 199 ? -1.795 4.049 5.760 1.00 97.62 199 ASN A O 1
ATOM 1476 N N . ALA A 1 200 ? -0.307 2.533 6.501 1.00 96.56 200 ALA A N 1
ATOM 1477 C CA . ALA A 1 200 ? -0.315 1.721 5.285 1.00 96.56 200 ALA A CA 1
ATOM 1478 C C . ALA A 1 200 ? -1.543 0.786 5.260 1.00 96.56 200 ALA A C 1
ATOM 1480 O O . ALA A 1 200 ? -1.650 -0.088 6.120 1.00 96.56 200 ALA A O 1
ATOM 1481 N N . PRO A 1 201 ? -2.472 0.936 4.293 1.00 96.56 201 PRO A N 1
ATOM 1482 C CA . PRO A 1 201 ? -3.616 0.036 4.179 1.00 96.56 201 PRO A CA 1
ATOM 1483 C C . PRO A 1 201 ? -3.190 -1.333 3.632 1.00 96.56 201 PRO A C 1
ATOM 1485 O O . PRO A 1 201 ? -2.110 -1.473 3.058 1.00 96.56 201 PRO A O 1
ATOM 1488 N N . THR A 1 202 ? -4.075 -2.327 3.753 1.00 97.31 202 THR A N 1
ATOM 1489 C CA . THR A 1 202 ? -3.868 -3.638 3.126 1.00 97.31 202 THR A CA 1
ATOM 1490 C C . THR A 1 202 ? -3.841 -3.561 1.595 1.00 97.31 202 THR A C 1
ATOM 1492 O O . THR A 1 202 ? -4.640 -2.837 0.999 1.00 97.31 202 THR A O 1
ATOM 1495 N N . VAL A 1 203 ? -2.955 -4.339 0.960 1.00 97.88 203 VAL A N 1
ATOM 1496 C CA . VAL A 1 203 ? -2.960 -4.589 -0.498 1.00 97.88 203 VAL A CA 1
ATOM 1497 C C . VAL A 1 203 ? -3.878 -5.750 -0.913 1.00 97.88 203 VAL A C 1
ATOM 1499 O O . VAL A 1 203 ? -4.172 -5.928 -2.093 1.00 97.88 203 VAL A O 1
ATOM 1502 N N . ILE A 1 204 ? -4.354 -6.557 0.039 1.00 98.50 204 ILE A N 1
ATOM 1503 C CA . ILE A 1 204 ? -5.233 -7.698 -0.245 1.00 98.50 204 ILE A CA 1
ATOM 1504 C C . ILE A 1 204 ? -6.624 -7.175 -0.610 1.00 98.50 204 ILE A C 1
ATOM 1506 O O . ILE A 1 204 ? -7.171 -6.311 0.073 1.00 98.50 204 ILE A O 1
ATOM 1510 N N . ASN A 1 205 ? -7.205 -7.706 -1.690 1.00 98.62 205 ASN A N 1
ATOM 1511 C CA . ASN A 1 205 ? -8.429 -7.208 -2.330 1.00 98.62 205 ASN A CA 1
ATOM 1512 C C . ASN A 1 205 ? -8.342 -5.752 -2.834 1.00 98.62 205 ASN A C 1
ATOM 1514 O O . ASN A 1 205 ? -9.364 -5.182 -3.221 1.00 98.62 205 ASN A O 1
ATOM 1518 N N . ALA A 1 206 ? -7.159 -5.130 -2.877 1.00 98.31 206 ALA A N 1
ATOM 1519 C CA . ALA A 1 206 ? -7.034 -3.753 -3.356 1.00 98.31 206 ALA A CA 1
ATOM 1520 C C . ALA A 1 206 ? -7.458 -3.617 -4.831 1.00 98.31 206 ALA A C 1
ATOM 1522 O O . ALA A 1 206 ? -8.047 -2.613 -5.213 1.00 98.31 206 ALA A O 1
ATOM 1523 N N . ALA A 1 207 ? -7.315 -4.681 -5.627 1.00 98.12 207 ALA A N 1
ATOM 1524 C CA . ALA A 1 207 ? -7.722 -4.721 -7.034 1.00 98.12 207 ALA A CA 1
ATOM 1525 C C . ALA A 1 207 ? -9.189 -4.367 -7.308 1.00 98.12 207 ALA A C 1
ATOM 1527 O O . ALA A 1 207 ? -9.526 -3.995 -8.431 1.00 98.12 207 ALA A O 1
ATOM 1528 N N . PHE A 1 208 ? -10.062 -4.452 -6.304 1.00 98.50 208 PHE A N 1
ATOM 1529 C CA . PHE A 1 208 ? -11.445 -4.033 -6.462 1.00 98.50 208 PHE A CA 1
ATOM 1530 C C . PHE A 1 208 ? -11.641 -2.516 -6.362 1.00 98.50 208 PHE A C 1
ATOM 1532 O O . PHE A 1 208 ? -12.640 -2.015 -6.877 1.00 98.50 208 PHE A O 1
ATOM 1539 N N . ASN A 1 209 ? -10.729 -1.764 -5.742 1.00 98.31 209 ASN A N 1
ATOM 1540 C CA . ASN A 1 209 ? -10.872 -0.318 -5.568 1.00 98.31 209 ASN A CA 1
ATOM 1541 C C . ASN A 1 209 ? -10.865 0.416 -6.915 1.00 98.31 209 ASN A C 1
ATOM 1543 O O . ASN A 1 209 ? -10.058 0.131 -7.796 1.00 98.31 209 ASN A O 1
ATOM 1547 N N . PHE A 1 210 ? -11.712 1.438 -7.045 1.00 97.88 210 PHE A N 1
ATOM 1548 C CA . PHE A 1 210 ? -11.713 2.299 -8.231 1.00 97.88 210 PHE A CA 1
ATOM 1549 C C . PHE A 1 210 ? -10.507 3.250 -8.274 1.00 97.88 210 PHE A C 1
ATOM 1551 O O . PHE A 1 210 ? -9.950 3.536 -9.330 1.00 97.88 210 PHE A O 1
ATOM 1558 N N . ARG A 1 211 ? -10.105 3.777 -7.115 1.00 96.69 211 ARG A N 1
ATOM 1559 C CA . ARG A 1 211 ? -8.893 4.588 -6.939 1.00 96.69 211 ARG A CA 1
ATOM 1560 C C . ARG A 1 211 ? -8.140 4.101 -5.724 1.00 96.69 211 ARG A C 1
ATOM 1562 O O . ARG A 1 211 ? -8.749 3.686 -4.739 1.00 96.69 211 ARG A O 1
ATOM 1569 N N . GLU A 1 212 ? -6.824 4.220 -5.784 1.00 97.62 212 GLU A N 1
ATOM 1570 C CA . GLU A 1 212 ? -5.952 3.751 -4.722 1.00 97.62 212 GLU A CA 1
ATOM 1571 C C . GLU A 1 212 ? -5.450 4.864 -3.807 1.00 97.62 212 GLU A C 1
ATOM 1573 O O . GLU A 1 212 ? -5.462 6.051 -4.150 1.00 97.62 212 GLU A O 1
ATOM 1578 N N . GLN A 1 213 ? -4.948 4.434 -2.645 1.00 96.06 213 GLN A N 1
ATOM 1579 C CA . GLN A 1 213 ? -4.518 5.268 -1.515 1.00 96.06 213 GLN A CA 1
ATOM 1580 C C . GLN A 1 213 ? -5.674 5.948 -0.770 1.00 96.06 213 GLN A C 1
ATOM 1582 O O . GLN A 1 213 ? -6.801 6.038 -1.251 1.00 96.06 213 GLN A O 1
ATOM 1587 N N . TRP A 1 214 ? -5.392 6.419 0.447 1.00 97.75 214 TRP A N 1
ATOM 1588 C CA . TRP A 1 214 ? -6.400 7.017 1.327 1.00 97.75 214 TRP A CA 1
ATOM 1589 C C . TRP A 1 214 ? -7.079 8.262 0.742 1.00 97.75 214 TRP A C 1
ATOM 1591 O O . TRP A 1 214 ? -8.243 8.495 1.028 1.00 97.75 214 TRP A O 1
ATOM 1601 N N . ASP A 1 215 ? -6.387 9.052 -0.074 1.00 95.88 215 ASP A N 1
ATOM 1602 C CA . ASP A 1 215 ? -6.914 10.266 -0.718 1.00 95.88 215 ASP A CA 1
ATOM 1603 C C . ASP A 1 215 ? -7.368 10.045 -2.168 1.00 95.88 215 ASP A C 1
ATOM 1605 O O . ASP A 1 215 ? -7.806 10.988 -2.822 1.00 95.88 215 ASP A O 1
ATOM 1609 N N . GLY A 1 216 ? -7.253 8.821 -2.695 1.00 95.00 216 GLY A N 1
ATOM 1610 C CA . GLY A 1 216 ? -7.592 8.525 -4.085 1.00 95.00 216 GLY A CA 1
ATOM 1611 C C . GLY A 1 216 ? -6.615 9.109 -5.105 1.00 95.00 216 GLY A C 1
ATOM 1612 O O . GLY A 1 216 ? -6.994 9.290 -6.266 1.00 95.00 216 GLY A O 1
ATOM 1613 N N . LYS A 1 217 ? -5.376 9.447 -4.711 1.00 93.75 217 LYS A N 1
ATOM 1614 C CA . LYS A 1 217 ? -4.412 10.061 -5.636 1.00 93.75 217 LYS A CA 1
ATOM 1615 C C . LYS A 1 217 ? -3.976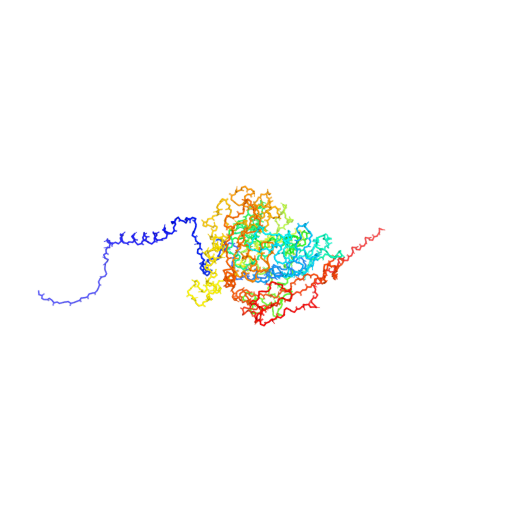 9.137 -6.768 1.00 93.75 217 LYS A C 1
ATOM 1617 O O . LYS A 1 217 ? -3.703 9.629 -7.861 1.00 93.75 217 LYS A O 1
ATOM 1622 N N . ALA A 1 218 ? -3.945 7.827 -6.527 1.00 95.25 218 ALA A N 1
ATOM 1623 C CA . ALA A 1 218 ? -3.646 6.841 -7.556 1.00 95.25 218 ALA A CA 1
ATOM 1624 C C . ALA A 1 218 ? -4.899 6.566 -8.403 1.00 95.25 218 ALA A C 1
ATOM 1626 O O . ALA A 1 218 ? -5.878 5.986 -7.931 1.00 95.25 218 ALA A O 1
ATOM 1627 N N . GLN A 1 219 ? -4.876 7.059 -9.642 1.00 93.06 219 GLN A N 1
ATOM 1628 C CA . GLN A 1 219 ? -6.051 7.131 -10.513 1.00 93.06 219 GLN A CA 1
ATOM 1629 C C . GLN A 1 219 ? -6.392 5.802 -11.194 1.00 93.06 219 GLN A C 1
ATOM 1631 O O . GLN A 1 219 ? -5.504 5.037 -11.550 1.00 93.06 219 GLN A O 1
ATOM 1636 N N . ASN A 1 220 ? -7.681 5.599 -11.490 1.00 95.38 220 ASN A N 1
ATOM 1637 C CA . ASN A 1 220 ? -8.170 4.461 -12.277 1.00 95.38 220 ASN A CA 1
ATOM 1638 C C . ASN A 1 220 ? -7.599 4.401 -13.706 1.00 95.38 220 ASN A C 1
ATOM 1640 O O . ASN A 1 220 ? -7.543 3.329 -14.305 1.00 95.38 220 ASN A O 1
ATOM 1644 N N . LEU A 1 221 ? -7.243 5.562 -14.265 1.00 95.62 221 LEU A N 1
ATOM 1645 C CA . LEU A 1 221 ? -6.632 5.707 -15.584 1.00 95.62 221 LEU A CA 1
ATOM 1646 C C . LEU A 1 221 ? -5.120 5.853 -15.410 1.00 95.62 221 LEU A C 1
ATOM 1648 O O . LEU A 1 221 ? -4.651 6.918 -15.014 1.00 95.62 221 LEU A O 1
ATOM 1652 N N . PHE A 1 222 ? -4.358 4.799 -15.687 1.00 97.38 222 PHE A N 1
ATOM 1653 C CA . PHE A 1 222 ? -2.902 4.823 -15.564 1.00 97.38 222 PHE A CA 1
ATOM 1654 C C . PHE A 1 222 ? -2.232 5.275 -16.865 1.00 97.38 222 PHE A C 1
ATOM 1656 O O . PHE A 1 222 ? -2.524 4.761 -17.943 1.00 97.38 222 PHE A O 1
ATOM 1663 N N . ASN A 1 223 ? -1.277 6.199 -16.759 1.00 96.81 223 ASN A N 1
ATOM 1664 C CA . ASN A 1 223 ? -0.566 6.771 -17.907 1.00 96.81 223 ASN A CA 1
ATOM 1665 C C . ASN A 1 223 ? 0.751 6.055 -18.263 1.00 96.81 223 ASN A C 1
ATOM 1667 O O . ASN A 1 223 ? 1.462 6.494 -19.167 1.00 96.81 223 ASN A O 1
ATOM 1671 N N . GLY A 1 224 ? 1.110 4.984 -17.544 1.00 96.62 224 GLY A N 1
ATOM 1672 C CA . GLY A 1 224 ? 2.370 4.259 -17.736 1.00 96.62 224 GLY A CA 1
ATOM 1673 C C . GLY A 1 224 ? 3.582 4.843 -16.999 1.00 96.62 224 GLY A C 1
ATOM 1674 O O . GLY A 1 224 ? 4.651 4.240 -17.041 1.00 96.62 224 GLY A O 1
ATOM 1675 N N . VAL A 1 225 ? 3.454 5.996 -16.329 1.00 95.12 225 VAL A N 1
ATOM 1676 C CA . VAL A 1 225 ? 4.601 6.777 -15.821 1.00 95.12 225 VAL A CA 1
ATOM 1677 C C . VAL A 1 225 ? 4.490 7.123 -14.336 1.00 95.12 225 VAL A C 1
ATOM 1679 O O . VAL A 1 225 ? 5.472 7.007 -13.604 1.00 95.12 225 VAL A O 1
ATOM 1682 N N . ASN A 1 226 ? 3.331 7.601 -13.877 1.00 93.94 226 ASN A N 1
ATOM 1683 C CA . ASN A 1 226 ? 3.176 8.159 -12.530 1.00 93.94 226 ASN A CA 1
ATOM 1684 C C . ASN A 1 226 ? 1.776 7.936 -11.940 1.00 93.94 226 ASN A C 1
ATOM 1686 O O . ASN A 1 226 ? 0.847 7.532 -12.634 1.00 93.94 226 ASN A O 1
ATOM 1690 N N . VAL A 1 227 ? 1.639 8.259 -10.650 1.00 93.62 227 VAL A N 1
ATOM 1691 C CA . VAL A 1 227 ? 0.425 8.005 -9.857 1.00 93.62 227 VAL A CA 1
ATOM 1692 C C . VAL A 1 227 ? -0.802 8.797 -10.299 1.00 93.62 227 VAL A C 1
ATOM 1694 O O . VAL A 1 227 ? -1.928 8.394 -10.014 1.00 93.62 227 VAL A O 1
ATOM 1697 N N . TRP A 1 228 ? -0.601 9.930 -10.968 1.00 92.06 228 TRP A N 1
ATOM 1698 C CA . TRP A 1 228 ? -1.662 10.892 -11.252 1.00 92.06 228 TRP A CA 1
ATOM 1699 C C . TRP A 1 228 ? -2.448 10.566 -12.521 1.00 92.06 228 TRP A C 1
ATOM 1701 O O . TRP A 1 228 ? -3.435 11.245 -12.805 1.00 92.06 228 TRP A O 1
ATOM 1711 N N . GLY A 1 229 ? -2.022 9.564 -13.296 1.00 89.50 229 GLY A N 1
ATOM 1712 C CA . GLY A 1 229 ? -2.711 9.200 -14.528 1.00 89.50 229 GLY A CA 1
ATOM 1713 C C . GLY A 1 229 ? -2.824 10.370 -15.508 1.00 89.50 229 GLY A C 1
ATOM 1714 O O . GLY A 1 229 ? -1.896 11.172 -15.656 1.00 89.50 229 GLY A O 1
ATOM 1715 N N . ASP A 1 230 ? -3.996 10.518 -16.119 1.00 86.69 230 ASP A N 1
ATOM 1716 C CA . ASP A 1 230 ? -4.310 11.588 -17.080 1.00 86.69 230 ASP A CA 1
ATOM 1717 C C . ASP A 1 230 ? -4.217 13.011 -16.497 1.00 86.69 230 ASP A C 1
ATOM 1719 O O . ASP A 1 230 ? -4.227 13.994 -17.238 1.00 86.69 230 ASP A O 1
ATOM 1723 N N . ARG A 1 231 ? -4.079 13.155 -15.171 1.00 87.75 231 ARG A N 1
ATOM 1724 C CA . ARG A 1 231 ? -3.861 14.458 -14.526 1.00 87.75 231 ARG A CA 1
ATOM 1725 C C . ARG A 1 231 ? -2.438 14.993 -14.702 1.00 87.75 231 ARG A C 1
ATOM 1727 O O . ARG A 1 231 ? -2.212 16.151 -14.367 1.00 87.75 231 ARG A O 1
ATOM 1734 N N . THR A 1 232 ? -1.485 14.198 -15.201 1.00 87.94 232 THR A N 1
ATOM 1735 C CA . THR A 1 232 ? -0.137 14.686 -15.550 1.00 87.94 232 THR A CA 1
ATOM 1736 C C . THR A 1 232 ? -0.065 15.053 -17.031 1.00 87.94 232 THR A C 1
ATOM 1738 O O . THR A 1 232 ? 0.044 14.152 -17.871 1.00 87.94 232 THR A O 1
ATOM 1741 N N . PRO A 1 233 ? -0.035 16.351 -17.392 1.00 81.31 233 PRO A N 1
ATOM 1742 C CA . PRO A 1 233 ? 0.158 16.749 -18.778 1.00 81.31 233 PRO A CA 1
ATOM 1743 C C . PRO A 1 233 ? 1.512 16.252 -19.292 1.00 81.31 233 PRO A C 1
ATOM 1745 O O . PRO A 1 233 ? 2.539 16.426 -18.640 1.00 81.31 233 PRO A O 1
ATOM 1748 N N . GLY A 1 234 ? 1.524 15.646 -20.478 1.00 85.25 234 GLY A N 1
ATOM 1749 C CA . GLY A 1 234 ? 2.769 15.259 -21.146 1.00 85.25 234 GLY A CA 1
ATOM 1750 C C . GLY A 1 234 ? 3.434 13.981 -20.625 1.00 85.25 234 GLY A C 1
ATOM 1751 O O . GLY A 1 234 ? 4.533 13.677 -21.080 1.00 85.25 234 GLY A O 1
ATOM 1752 N N . ALA A 1 235 ? 2.790 13.206 -19.744 1.00 91.62 235 ALA A N 1
ATOM 1753 C CA . ALA A 1 235 ? 3.242 11.845 -19.456 1.00 91.62 235 ALA A CA 1
ATOM 1754 C C . ALA A 1 235 ? 3.190 10.999 -20.741 1.00 91.62 235 ALA A C 1
ATOM 1756 O O . ALA A 1 235 ? 2.165 10.942 -21.429 1.00 91.62 235 ALA A O 1
ATOM 1757 N N . LYS A 1 236 ? 4.324 10.390 -21.097 1.00 94.62 236 LYS A N 1
ATOM 1758 C CA . LYS A 1 236 ? 4.485 9.606 -22.322 1.00 94.62 236 LYS A CA 1
ATOM 1759 C C . LYS A 1 236 ? 5.283 8.343 -22.040 1.00 94.62 236 LYS A C 1
ATOM 1761 O O . LYS A 1 236 ? 6.258 8.385 -21.296 1.00 94.62 236 LYS A O 1
ATOM 1766 N N . VAL A 1 237 ? 4.902 7.265 -22.710 1.00 96.50 237 VAL A N 1
ATOM 1767 C CA . VAL A 1 237 ? 5.729 6.063 -22.871 1.00 96.50 237 VAL A CA 1
ATOM 1768 C C . VAL A 1 237 ? 6.186 5.963 -24.320 1.00 96.50 237 VAL A C 1
ATOM 1770 O O . VAL A 1 237 ? 5.663 6.661 -25.193 1.00 96.50 237 VAL A O 1
ATOM 1773 N N . LEU A 1 238 ? 7.148 5.092 -24.594 1.00 97.75 238 LEU A N 1
ATOM 1774 C CA . LEU A 1 238 ? 7.662 4.874 -25.937 1.00 97.75 238 LEU A CA 1
ATOM 1775 C C . LEU A 1 238 ? 6.996 3.678 -26.612 1.00 97.75 238 LEU A C 1
ATOM 1777 O O . LEU A 1 238 ? 7.099 2.545 -26.145 1.00 97.75 238 LEU A O 1
ATOM 1781 N N . ASP A 1 239 ? 6.363 3.939 -27.743 1.00 98.06 239 ASP A N 1
ATOM 1782 C CA . ASP A 1 239 ? 5.759 2.950 -28.622 1.00 98.06 239 ASP A CA 1
ATOM 1783 C C . ASP A 1 239 ? 6.695 2.642 -29.797 1.00 98.06 239 ASP A C 1
ATOM 1785 O O . ASP A 1 239 ? 7.185 3.568 -30.450 1.00 98.06 239 ASP A O 1
ATOM 1789 N N . ALA A 1 240 ? 6.905 1.353 -30.075 1.00 97.88 240 ALA A N 1
ATOM 1790 C CA . ALA A 1 240 ? 7.617 0.866 -31.248 1.00 97.88 240 ALA A CA 1
ATOM 1791 C C . ALA A 1 240 ? 6.732 -0.065 -32.098 1.00 97.88 240 ALA A C 1
ATOM 1793 O O . ALA A 1 240 ? 6.802 -1.289 -31.946 1.00 97.88 240 ALA A O 1
ATOM 1794 N N . PRO A 1 241 ? 5.880 0.477 -32.996 1.00 95.06 241 PRO A N 1
ATOM 1795 C CA . PRO A 1 241 ? 5.028 -0.334 -33.874 1.00 95.06 241 PRO A CA 1
ATOM 1796 C C . PRO A 1 241 ? 5.829 -1.322 -34.734 1.00 95.06 241 PRO A C 1
ATOM 1798 O O . PRO A 1 241 ? 5.374 -2.434 -34.997 1.00 95.06 241 PRO A O 1
ATOM 1801 N N . THR A 1 242 ? 7.033 -0.915 -35.139 1.00 96.00 242 THR A N 1
ATOM 1802 C CA . THR A 1 242 ? 8.076 -1.749 -35.742 1.00 96.00 242 THR A CA 1
ATOM 1803 C C . THR A 1 242 ? 9.410 -1.451 -35.047 1.00 96.00 242 THR A C 1
ATOM 1805 O O . THR A 1 242 ? 9.559 -0.370 -34.477 1.00 96.00 242 THR A O 1
ATOM 1808 N N . PRO A 1 243 ? 10.406 -2.359 -35.077 1.00 95.62 243 PRO A N 1
ATOM 1809 C CA . PRO A 1 243 ? 11.671 -2.136 -34.371 1.00 95.62 243 PRO A CA 1
ATOM 1810 C C . PRO A 1 243 ? 12.433 -0.869 -34.798 1.00 95.62 243 PRO A C 1
ATOM 1812 O O . PRO A 1 243 ? 13.225 -0.340 -34.030 1.00 95.62 243 PRO A O 1
ATOM 1815 N N . ASP A 1 244 ? 12.248 -0.376 -36.015 1.00 96.06 244 ASP A N 1
ATOM 1816 C CA . ASP A 1 244 ? 12.917 0.805 -36.579 1.00 96.06 244 ASP A CA 1
ATOM 1817 C C . ASP A 1 244 ? 12.137 2.118 -36.379 1.00 96.06 244 ASP A C 1
ATOM 1819 O O . ASP A 1 244 ? 12.603 3.182 -36.786 1.00 96.06 244 ASP A O 1
ATOM 1823 N N . GLN A 1 245 ? 10.969 2.064 -35.733 1.00 95.56 245 GLN A N 1
ATOM 1824 C CA . GLN A 1 245 ? 10.136 3.224 -35.424 1.00 95.56 245 GLN A CA 1
ATOM 1825 C C . GLN A 1 245 ? 9.964 3.341 -33.914 1.00 95.56 245 GLN A C 1
ATOM 1827 O O . GLN A 1 245 ? 9.505 2.405 -33.275 1.00 95.56 245 GLN A O 1
ATOM 1832 N N . LEU A 1 246 ? 10.293 4.499 -33.343 1.00 97.25 246 LEU A N 1
ATOM 1833 C CA . LEU A 1 246 ? 10.135 4.766 -31.915 1.00 97.25 246 LEU A CA 1
ATOM 1834 C C . LEU A 1 246 ? 9.500 6.140 -31.729 1.00 97.25 246 LEU A C 1
ATOM 1836 O O . LEU A 1 246 ? 9.997 7.133 -32.260 1.00 97.25 246 LEU A O 1
ATOM 1840 N N . GLN A 1 247 ? 8.390 6.200 -30.996 1.00 95.81 247 GLN A N 1
ATOM 1841 C CA . GLN A 1 247 ? 7.637 7.438 -30.809 1.00 95.81 247 GLN A CA 1
ATOM 1842 C C . GLN A 1 247 ? 7.051 7.557 -29.395 1.00 95.81 247 GLN A C 1
ATOM 1844 O O . GLN A 1 247 ? 6.608 6.562 -28.823 1.00 95.81 247 GLN A O 1
ATOM 1849 N N . PRO A 1 248 ? 6.999 8.769 -28.816 1.00 96.44 248 PRO A N 1
ATOM 1850 C CA . PRO A 1 248 ? 6.338 8.995 -27.540 1.00 96.44 248 PRO A CA 1
ATOM 1851 C C . PRO A 1 248 ? 4.813 9.051 -27.711 1.00 96.44 248 PRO A C 1
ATOM 1853 O O . PRO A 1 248 ? 4.287 9.895 -28.440 1.00 96.44 248 PRO A O 1
ATOM 1856 N N . ILE A 1 249 ? 4.082 8.216 -26.974 1.00 96.25 249 ILE A N 1
ATOM 1857 C CA . ILE A 1 249 ? 2.613 8.189 -26.976 1.00 96.25 249 ILE A CA 1
ATOM 1858 C C . ILE A 1 249 ? 2.044 8.420 -25.579 1.00 96.25 249 ILE A C 1
ATOM 1860 O O . ILE A 1 249 ? 2.700 8.169 -24.572 1.00 96.25 249 ILE A O 1
ATOM 1864 N N . HIS A 1 250 ? 0.818 8.938 -25.526 1.00 95.50 250 HIS A N 1
ATOM 1865 C CA . HIS A 1 250 ? 0.056 9.030 -24.282 1.00 95.50 250 HIS A CA 1
ATOM 1866 C C . HIS A 1 250 ? -0.726 7.731 -24.080 1.00 95.50 250 HIS A C 1
ATOM 1868 O O . HIS A 1 250 ? -1.301 7.223 -25.043 1.00 95.50 250 HIS A O 1
ATOM 1874 N N . LEU A 1 251 ? -0.774 7.235 -22.846 1.00 95.75 251 LEU A N 1
ATOM 1875 C CA . LEU A 1 251 ? -1.608 6.103 -22.452 1.00 95.75 251 LEU A CA 1
ATOM 1876 C C . LEU A 1 251 ? -2.637 6.542 -21.416 1.00 95.75 251 LEU A C 1
ATOM 1878 O O . LEU A 1 251 ? -2.369 7.440 -20.630 1.00 95.75 251 LEU A O 1
ATOM 1882 N N . ALA A 1 252 ? -3.778 5.861 -21.414 1.00 95.88 252 ALA A N 1
ATOM 1883 C CA . ALA A 1 252 ? -4.803 5.936 -20.379 1.00 95.88 252 ALA A CA 1
ATOM 1884 C C . ALA A 1 252 ? -5.371 4.522 -20.189 1.00 95.88 252 ALA A C 1
ATOM 1886 O O . ALA A 1 252 ? -6.356 4.134 -20.818 1.00 95.88 252 ALA A O 1
ATOM 1887 N N . ILE A 1 253 ? -4.677 3.700 -19.404 1.00 97.62 253 ILE A N 1
ATOM 1888 C CA . ILE A 1 253 ? -5.054 2.308 -19.147 1.00 97.62 253 ILE A CA 1
ATOM 1889 C C . ILE A 1 253 ? -6.146 2.316 -18.076 1.00 97.62 253 ILE A C 1
ATOM 1891 O O . ILE A 1 253 ? -5.896 2.723 -16.946 1.00 97.62 253 ILE A O 1
ATOM 1895 N N . GLN A 1 254 ? -7.363 1.914 -18.437 1.00 97.12 254 GLN A N 1
ATOM 1896 C CA . GLN A 1 254 ? -8.506 1.876 -17.521 1.00 97.12 254 GLN A CA 1
ATOM 1897 C C . GLN A 1 254 ? -8.396 0.717 -16.524 1.00 97.12 254 GLN A C 1
ATOM 1899 O O . GLN A 1 254 ? -7.775 -0.293 -16.836 1.00 97.12 254 GLN A O 1
ATOM 1904 N N . ASN A 1 255 ? -9.035 0.840 -15.352 1.00 97.44 255 ASN A N 1
ATOM 1905 C CA . ASN A 1 255 ? -9.016 -0.174 -14.290 1.00 97.44 255 ASN A CA 1
ATOM 1906 C C . ASN A 1 255 ? -7.582 -0.509 -13.867 1.00 97.44 255 ASN A C 1
ATOM 1908 O O . ASN A 1 255 ? -7.236 -1.668 -13.646 1.00 97.44 255 ASN A O 1
ATOM 1912 N N . ALA A 1 256 ? -6.730 0.519 -13.814 1.00 97.81 256 ALA A N 1
ATOM 1913 C CA . ALA A 1 256 ? -5.308 0.384 -13.543 1.00 97.81 256 ALA A CA 1
ATOM 1914 C C . ALA A 1 256 ? -4.839 1.199 -12.329 1.00 97.81 256 ALA A C 1
ATOM 1916 O O . ALA A 1 256 ? -3.707 1.683 -12.278 1.00 97.81 256 ALA A O 1
ATOM 1917 N N . ALA A 1 257 ? -5.716 1.348 -11.331 1.00 97.88 257 ALA A N 1
ATOM 1918 C CA . ALA A 1 257 ? -5.412 2.077 -10.102 1.00 97.88 257 ALA A CA 1
ATOM 1919 C C . ALA A 1 257 ? -4.222 1.484 -9.333 1.00 97.88 257 ALA A C 1
ATOM 1921 O O . ALA A 1 257 ? -3.403 2.245 -8.816 1.00 97.88 257 ALA A O 1
ATOM 1922 N N . LEU A 1 258 ? -4.077 0.154 -9.325 1.00 98.44 258 LEU A N 1
ATOM 1923 C CA . LEU A 1 258 ? -2.928 -0.530 -8.725 1.00 98.44 258 LEU A CA 1
ATOM 1924 C C . LEU A 1 258 ? -1.626 -0.216 -9.469 1.00 98.44 258 LEU A C 1
ATOM 1926 O O . LEU A 1 258 ? -0.651 0.193 -8.845 1.00 98.44 258 LEU A O 1
ATOM 1930 N N . ALA A 1 259 ? -1.614 -0.281 -10.806 1.00 98.50 259 ALA A N 1
ATOM 1931 C CA . ALA A 1 259 ? -0.428 0.095 -11.577 1.00 98.50 259 ALA A CA 1
ATOM 1932 C C . ALA A 1 259 ? -0.046 1.564 -11.352 1.00 98.50 259 ALA A C 1
ATOM 1934 O O . ALA A 1 259 ? 1.135 1.891 -11.208 1.00 98.50 259 ALA A O 1
ATOM 1935 N N . SER A 1 260 ? -1.052 2.439 -11.254 1.00 97.50 260 SER A N 1
ATOM 1936 C CA . SER A 1 260 ? -0.864 3.844 -10.906 1.00 97.50 260 SER A CA 1
ATOM 1937 C C . SER A 1 260 ? -0.302 4.014 -9.492 1.00 97.50 260 SER A C 1
ATOM 1939 O O . SER A 1 260 ? 0.582 4.836 -9.275 1.00 97.50 260 SER A O 1
ATOM 1941 N N . GLN A 1 261 ? -0.760 3.242 -8.508 1.00 97.44 261 GLN A N 1
ATOM 1942 C CA . GLN A 1 261 ? -0.239 3.295 -7.141 1.00 97.44 261 GLN A CA 1
ATOM 1943 C C . GLN A 1 261 ? 1.218 2.820 -7.071 1.00 97.44 261 GLN A C 1
ATOM 1945 O O . GLN A 1 261 ? 2.040 3.494 -6.439 1.00 97.44 261 GLN A O 1
ATOM 1950 N N . ALA A 1 262 ? 1.541 1.728 -7.763 1.00 98.06 262 ALA A N 1
ATOM 1951 C CA . ALA A 1 262 ? 2.794 0.997 -7.608 1.00 98.06 262 ALA A CA 1
ATOM 1952 C C . ALA A 1 262 ? 4.028 1.792 -8.057 1.00 98.06 262 ALA A C 1
ATOM 1954 O O . ALA A 1 262 ? 5.131 1.587 -7.548 1.00 98.06 262 ALA A O 1
ATOM 1955 N N . VAL A 1 263 ? 3.855 2.736 -8.987 1.00 96.81 263 VAL A N 1
ATOM 1956 C CA . VAL A 1 263 ? 4.948 3.592 -9.475 1.00 96.81 263 VAL A CA 1
ATOM 1957 C C . VAL A 1 263 ? 5.331 4.713 -8.504 1.00 96.81 263 VAL A C 1
ATOM 1959 O O . VAL A 1 263 ? 6.428 5.256 -8.594 1.00 96.81 263 VAL A O 1
ATOM 1962 N N . GLY A 1 264 ? 4.449 5.076 -7.569 1.00 94.56 264 GLY A N 1
ATOM 1963 C CA . GLY A 1 264 ? 4.661 6.205 -6.660 1.00 94.56 264 GLY A CA 1
ATOM 1964 C C . GLY A 1 264 ? 5.831 6.022 -5.688 1.00 94.56 264 GLY A C 1
ATOM 1965 O O . GLY A 1 264 ? 6.722 6.873 -5.670 1.00 94.56 264 GLY A O 1
ATOM 1966 N N . PRO A 1 265 ? 5.848 4.949 -4.872 1.00 96.06 265 PRO A N 1
ATOM 1967 C CA . PRO A 1 265 ? 6.892 4.715 -3.870 1.00 96.06 265 PRO A CA 1
ATOM 1968 C C . PRO A 1 265 ? 8.314 4.705 -4.441 1.00 96.06 265 PRO A C 1
ATOM 1970 O O . PRO A 1 265 ? 9.235 5.217 -3.806 1.00 96.06 265 PRO A O 1
ATOM 1973 N N . MET A 1 266 ? 8.471 4.194 -5.665 1.00 95.81 266 MET A N 1
ATOM 1974 C CA . MET A 1 266 ? 9.758 3.959 -6.324 1.00 95.81 266 MET A CA 1
ATOM 1975 C C . MET A 1 266 ? 10.533 5.217 -6.704 1.00 95.81 266 MET A C 1
ATOM 1977 O O . MET A 1 266 ? 11.740 5.150 -6.906 1.00 95.81 266 MET A O 1
ATOM 1981 N N . THR A 1 267 ? 9.892 6.379 -6.768 1.00 93.44 267 THR A N 1
ATOM 1982 C CA . THR A 1 267 ? 10.583 7.661 -6.993 1.00 93.44 267 THR A CA 1
ATOM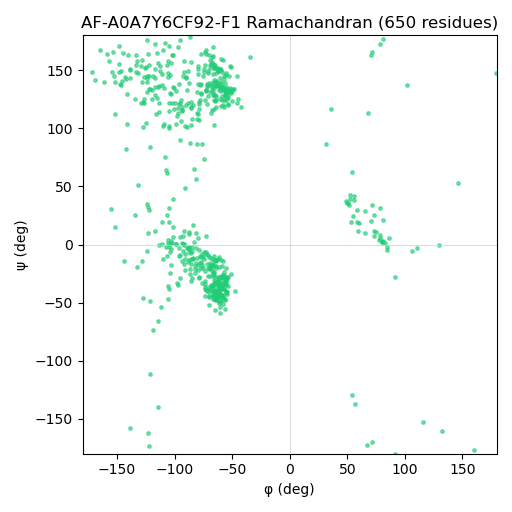 1983 C C . THR A 1 267 ? 10.296 8.664 -5.879 1.00 93.44 267 THR A C 1
ATOM 1985 O O . THR A 1 267 ? 10.603 9.847 -6.009 1.00 93.44 267 THR A O 1
ATOM 1988 N N . ASN A 1 268 ? 9.661 8.224 -4.789 1.00 93.31 268 ASN A N 1
ATOM 1989 C CA . ASN A 1 268 ? 9.301 9.096 -3.684 1.00 93.31 268 ASN A CA 1
ATOM 1990 C C . ASN A 1 268 ? 10.424 9.139 -2.643 1.00 93.31 268 ASN A C 1
ATOM 1992 O O . ASN A 1 268 ? 10.779 8.116 -2.044 1.00 93.31 268 ASN A O 1
ATOM 1996 N N . LYS A 1 269 ? 10.954 10.346 -2.417 1.00 89.25 269 LYS A N 1
ATOM 1997 C CA . LYS A 1 269 ? 11.937 10.584 -1.366 1.00 89.25 269 LYS A CA 1
ATOM 1998 C C . LYS A 1 269 ? 11.323 10.357 0.012 1.00 89.25 269 LYS A C 1
ATOM 2000 O O . LYS A 1 269 ? 10.325 10.978 0.361 1.00 89.25 269 LYS A O 1
ATOM 2005 N N . GLY A 1 270 ? 11.931 9.463 0.784 1.00 81.31 270 GLY A N 1
ATOM 2006 C CA . GLY A 1 270 ? 11.401 9.074 2.093 1.00 81.31 270 GLY A CA 1
ATOM 2007 C C . GLY A 1 270 ? 10.278 8.040 2.041 1.00 81.31 270 GLY A C 1
ATOM 2008 O O . GLY A 1 270 ? 9.526 7.919 3.001 1.00 81.31 270 GLY A O 1
ATOM 2009 N N . ILE A 1 271 ? 10.166 7.277 0.946 1.00 93.19 271 ILE A N 1
ATOM 2010 C CA . ILE A 1 271 ? 9.479 5.975 0.963 1.00 93.19 271 ILE A CA 1
ATOM 2011 C C . ILE A 1 271 ? 10.470 4.871 0.587 1.00 93.19 271 ILE A C 1
ATOM 2013 O O . ILE A 1 271 ? 10.913 4.147 1.472 1.00 93.19 271 ILE A O 1
ATOM 2017 N N . MET A 1 272 ? 10.862 4.769 -0.689 1.00 96.62 272 MET A N 1
ATOM 2018 C CA . MET A 1 272 ? 11.807 3.735 -1.157 1.00 96.62 272 MET A CA 1
ATOM 2019 C C . MET A 1 272 ? 13.046 4.296 -1.864 1.00 96.62 272 MET A C 1
ATOM 2021 O O . MET A 1 272 ? 13.946 3.526 -2.200 1.00 96.62 272 MET A O 1
ATOM 2025 N N . SER A 1 273 ? 13.120 5.612 -2.090 1.00 96.75 273 SER A N 1
ATOM 2026 C CA . SER A 1 273 ? 14.165 6.207 -2.930 1.00 96.75 273 SER A CA 1
ATOM 2027 C C . SER A 1 273 ? 14.911 7.356 -2.275 1.00 96.75 273 SER A C 1
ATOM 2029 O O . SER A 1 273 ? 14.315 8.203 -1.608 1.00 96.75 273 SER A O 1
ATOM 2031 N N . TYR A 1 274 ? 16.226 7.395 -2.497 1.00 96.75 274 TYR A N 1
ATOM 2032 C CA . TYR A 1 274 ? 17.053 8.561 -2.196 1.00 96.75 274 TYR A CA 1
ATOM 2033 C C . TYR A 1 274 ? 16.608 9.776 -3.024 1.00 96.75 274 TYR A C 1
ATOM 2035 O O . TYR A 1 274 ? 16.071 9.639 -4.128 1.00 96.75 274 TYR A O 1
ATOM 2043 N N . ASP A 1 275 ? 16.827 10.980 -2.486 1.00 95.75 275 ASP A N 1
ATOM 2044 C CA . ASP A 1 275 ? 16.392 12.224 -3.131 1.00 95.75 275 ASP A CA 1
ATOM 2045 C C . ASP A 1 275 ? 17.149 12.436 -4.451 1.00 95.75 275 ASP A C 1
ATOM 2047 O O . ASP A 1 275 ? 18.372 12.587 -4.445 1.00 95.75 275 ASP A O 1
ATOM 2051 N N . GLY A 1 276 ? 16.419 12.434 -5.570 1.00 94.25 276 GLY A N 1
ATOM 2052 C CA . GLY A 1 276 ? 16.954 12.609 -6.926 1.00 94.25 276 GLY A CA 1
ATOM 2053 C C . GLY A 1 276 ? 17.007 11.347 -7.797 1.00 94.25 276 GLY A C 1
ATOM 2054 O O . GLY A 1 276 ? 17.322 11.463 -8.978 1.00 94.25 276 GLY A O 1
ATOM 2055 N N . ARG A 1 277 ? 16.676 10.165 -7.264 1.00 95.38 277 ARG A N 1
ATOM 2056 C CA . ARG A 1 277 ? 16.663 8.905 -8.030 1.00 95.38 277 ARG A CA 1
ATOM 2057 C C . ARG A 1 277 ? 15.484 8.824 -9.010 1.00 95.38 277 ARG A C 1
ATOM 2059 O O . ARG A 1 277 ? 14.339 9.056 -8.615 1.00 95.38 277 ARG A O 1
ATOM 2066 N N . GLY A 1 278 ? 15.744 8.432 -10.262 1.00 94.25 278 GLY A N 1
ATOM 2067 C CA . GLY A 1 278 ? 14.719 8.297 -11.306 1.00 94.25 278 GLY A CA 1
ATOM 2068 C C . GLY A 1 278 ? 14.529 6.877 -11.855 1.00 94.25 278 GLY A C 1
ATOM 2069 O O . GLY A 1 278 ? 15.308 5.962 -11.598 1.00 94.25 278 GLY A O 1
ATOM 2070 N N . TRP A 1 279 ? 13.498 6.699 -12.688 1.00 94.88 279 TRP A N 1
ATOM 2071 C CA . TRP A 1 279 ? 13.203 5.425 -13.363 1.00 94.88 279 TRP A CA 1
A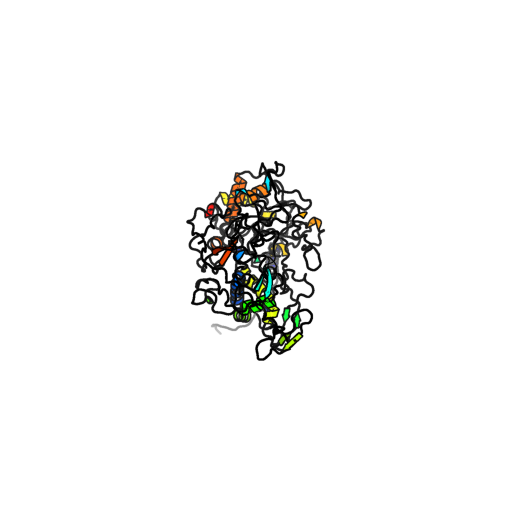TOM 2072 C C . TRP A 1 279 ? 14.353 4.843 -14.199 1.00 94.88 279 TRP A C 1
ATOM 2074 O O . TRP A 1 279 ? 14.557 3.631 -14.117 1.00 94.88 279 TRP A O 1
ATOM 2084 N N . PRO A 1 280 ? 15.139 5.635 -14.959 1.00 91.38 280 PRO A N 1
ATOM 2085 C CA . PRO A 1 280 ? 16.304 5.100 -15.664 1.00 91.38 280 PRO A CA 1
ATOM 2086 C C . PRO A 1 280 ? 17.336 4.461 -14.726 1.00 91.38 280 PRO A C 1
ATOM 2088 O O . PRO A 1 280 ? 17.934 3.447 -15.078 1.00 91.38 280 PRO A O 1
ATOM 2091 N N . ASP A 1 281 ? 17.525 5.014 -13.526 1.00 94.06 281 ASP A N 1
ATOM 2092 C CA . ASP A 1 281 ? 18.457 4.481 -12.528 1.00 94.06 281 ASP A CA 1
ATOM 2093 C C . ASP A 1 281 ? 17.939 3.161 -11.953 1.00 94.06 281 ASP A C 1
ATOM 2095 O O . ASP A 1 281 ? 18.666 2.169 -11.929 1.00 94.06 281 ASP A O 1
ATOM 2099 N N . ILE A 1 282 ? 16.649 3.116 -11.602 1.00 96.81 282 ILE A N 1
ATOM 2100 C CA . ILE A 1 282 ? 15.953 1.905 -11.134 1.00 96.81 282 ILE A CA 1
ATOM 2101 C C . ILE A 1 282 ? 16.072 0.782 -12.168 1.00 96.81 282 ILE A C 1
ATOM 2103 O O . ILE A 1 282 ? 16.447 -0.343 -11.835 1.00 96.81 282 ILE A O 1
ATOM 2107 N N . ALA A 1 283 ? 15.802 1.101 -13.436 1.00 96.06 283 ALA A N 1
ATOM 2108 C CA . ALA A 1 283 ? 15.881 0.156 -14.539 1.00 96.06 283 ALA A CA 1
ATOM 2109 C C . ALA A 1 283 ? 17.305 -0.396 -14.705 1.00 96.06 283 ALA A C 1
ATOM 2111 O O . ALA A 1 283 ? 17.490 -1.609 -14.781 1.00 96.06 283 ALA A O 1
ATOM 2112 N N . ARG A 1 284 ? 18.324 0.478 -14.724 1.00 93.31 284 ARG A N 1
ATOM 2113 C CA . ARG A 1 284 ? 19.733 0.062 -14.829 1.00 93.31 284 ARG A CA 1
ATOM 2114 C C . ARG A 1 284 ? 20.166 -0.799 -13.643 1.00 93.31 284 ARG A C 1
ATOM 2116 O O . ARG A 1 284 ? 20.838 -1.804 -13.858 1.00 93.31 284 ARG A O 1
ATOM 2123 N N . LYS A 1 285 ? 19.760 -0.436 -12.422 1.00 96.12 285 LYS A N 1
ATOM 2124 C CA . LYS A 1 285 ? 20.062 -1.204 -11.211 1.00 96.12 285 LYS A CA 1
ATOM 2125 C C . LYS A 1 285 ? 19.484 -2.608 -11.302 1.00 96.12 285 LYS A C 1
ATOM 2127 O O . LYS A 1 285 ? 20.247 -3.568 -11.273 1.00 96.12 285 LYS A O 1
ATOM 2132 N N . LEU A 1 286 ? 18.168 -2.734 -11.472 1.00 97.44 286 LEU A N 1
ATOM 2133 C CA . LEU A 1 286 ? 17.509 -4.042 -11.473 1.00 97.44 286 LEU A CA 1
ATOM 2134 C C . LEU A 1 286 ? 17.974 -4.923 -12.639 1.00 97.44 286 LEU A C 1
ATOM 2136 O O . LEU A 1 286 ? 18.113 -6.127 -12.472 1.00 97.44 286 LEU A O 1
ATOM 2140 N N . MET A 1 287 ? 18.317 -4.347 -13.796 1.00 94.19 287 MET A N 1
ATOM 2141 C CA . MET A 1 287 ? 18.909 -5.114 -14.905 1.00 94.19 287 MET A CA 1
ATOM 2142 C C . MET A 1 287 ? 20.318 -5.646 -14.621 1.00 94.19 287 MET A C 1
ATOM 2144 O O . MET A 1 287 ? 20.768 -6.539 -15.333 1.00 94.19 287 MET A O 1
ATOM 2148 N N . SER A 1 288 ? 21.017 -5.106 -13.620 1.00 94.44 288 SER A N 1
ATOM 2149 C CA . SER A 1 288 ? 22.351 -5.566 -13.212 1.00 94.44 288 SER A CA 1
ATOM 2150 C C . SER A 1 288 ? 22.330 -6.619 -12.101 1.00 94.44 288 SER A C 1
ATOM 2152 O O . SER A 1 288 ? 23.387 -7.131 -11.740 1.00 94.44 288 SER A O 1
ATOM 2154 N N . LEU A 1 289 ? 21.152 -6.926 -11.551 1.00 96.81 289 LEU A N 1
ATOM 2155 C CA . LEU A 1 289 ? 20.987 -7.776 -10.375 1.00 96.81 289 LEU A CA 1
ATOM 2156 C C . LEU A 1 289 ? 20.287 -9.088 -10.726 1.00 96.81 289 LEU A C 1
ATOM 2158 O O . LEU A 1 289 ? 19.484 -9.166 -11.659 1.00 96.81 289 LEU A O 1
ATOM 2162 N N . GLN A 1 290 ? 20.563 -10.117 -9.927 1.00 97.94 290 GLN A N 1
ATOM 2163 C CA . GLN A 1 290 ? 19.715 -11.300 -9.880 1.00 97.94 290 GLN A CA 1
ATOM 2164 C C . GLN A 1 290 ? 18.395 -10.926 -9.180 1.00 97.94 290 GLN A C 1
ATOM 2166 O O . GLN A 1 290 ? 18.445 -10.383 -8.069 1.00 97.94 290 GLN A O 1
ATOM 2171 N N . PRO A 1 291 ? 17.222 -11.207 -9.779 1.00 98.56 291 PRO A N 1
ATOM 2172 C CA . PRO A 1 291 ? 15.945 -10.979 -9.111 1.00 98.56 291 PRO A CA 1
ATOM 2173 C C . PRO A 1 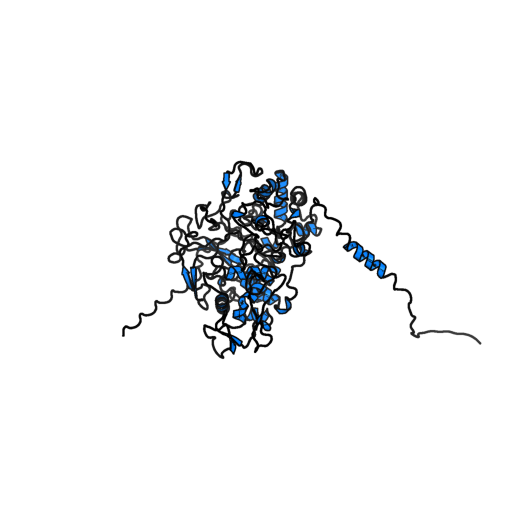291 ? 15.866 -11.722 -7.779 1.00 98.56 291 PRO A C 1
ATOM 2175 O O . PRO A 1 291 ? 16.168 -12.916 -7.722 1.00 98.56 291 PRO A O 1
ATOM 2178 N N . LEU A 1 292 ? 15.450 -11.013 -6.729 1.00 98.44 292 LEU A N 1
ATOM 2179 C CA . LEU A 1 292 ? 15.353 -11.504 -5.353 1.00 98.44 292 LEU A CA 1
ATOM 2180 C C . LEU A 1 292 ? 16.672 -12.088 -4.810 1.00 98.44 292 LEU A C 1
ATOM 2182 O O . LEU A 1 292 ? 16.646 -12.930 -3.918 1.00 98.44 292 LEU A O 1
ATOM 2186 N N . GLY A 1 293 ? 17.828 -11.679 -5.347 1.00 97.31 293 GLY A N 1
ATOM 2187 C CA . GLY A 1 293 ? 19.142 -12.260 -5.031 1.00 97.31 293 GLY A CA 1
ATOM 2188 C C . GLY A 1 293 ? 19.527 -12.222 -3.546 1.00 97.31 293 GLY A C 1
ATOM 2189 O O . GLY A 1 293 ? 20.287 -13.070 -3.085 1.00 97.31 293 GLY A O 1
ATOM 2190 N N . GLU A 1 294 ? 18.949 -11.297 -2.778 1.00 95.38 294 GLU A N 1
ATOM 2191 C CA . GLU A 1 294 ? 19.162 -11.174 -1.329 1.00 95.38 294 GLU A CA 1
ATOM 2192 C C . GLU A 1 294 ? 18.191 -12.022 -0.484 1.00 95.38 294 GLU A C 1
ATOM 2194 O O . GLU A 1 294 ? 18.305 -12.050 0.740 1.00 95.38 294 GLU A O 1
ATOM 2199 N N . GLN A 1 295 ? 17.237 -12.716 -1.112 1.00 96.06 295 GLN A N 1
ATOM 2200 C CA . GLN A 1 295 ? 16.089 -13.339 -0.446 1.00 96.06 295 GLN A CA 1
ATOM 2201 C C . GLN A 1 295 ? 16.019 -14.831 -0.750 1.00 96.06 295 GLN A C 1
ATOM 2203 O O . GLN A 1 295 ? 16.200 -15.264 -1.892 1.00 96.06 295 GLN A O 1
ATOM 2208 N N . ALA A 1 296 ? 15.687 -15.631 0.259 1.00 97.81 296 ALA A N 1
ATOM 2209 C CA . ALA A 1 296 ? 15.271 -17.003 0.023 1.00 97.81 296 ALA A CA 1
ATOM 2210 C C . ALA A 1 296 ? 13.941 -17.061 -0.754 1.00 97.81 296 ALA A C 1
ATOM 2212 O O . ALA A 1 296 ? 13.000 -16.314 -0.472 1.00 97.81 296 ALA A O 1
ATOM 2213 N N . VAL A 1 297 ? 13.837 -17.990 -1.706 1.00 98.38 297 VAL A N 1
ATOM 2214 C CA . VAL A 1 297 ? 12.610 -18.251 -2.475 1.00 98.38 297 VAL A CA 1
ATOM 2215 C C . VAL A 1 297 ? 12.279 -19.735 -2.374 1.00 98.38 297 VAL A C 1
ATOM 2217 O O . VAL A 1 297 ? 13.080 -20.594 -2.739 1.00 98.38 297 VAL A O 1
ATOM 2220 N N . SER A 1 298 ? 11.087 -20.059 -1.869 1.00 96.94 298 SER A N 1
ATOM 2221 C CA . SER A 1 298 ? 10.651 -21.452 -1.759 1.00 96.94 298 SER A CA 1
ATOM 2222 C C . SER A 1 298 ? 10.452 -22.060 -3.147 1.00 96.94 298 SER A C 1
ATOM 2224 O O . SER A 1 298 ? 9.716 -21.519 -3.969 1.00 96.94 298 SER A O 1
ATOM 2226 N N . SER A 1 299 ? 11.009 -23.248 -3.392 1.00 97.44 299 SER A N 1
ATOM 2227 C CA . SER A 1 299 ? 10.736 -24.017 -4.620 1.00 97.44 299 SER A CA 1
ATOM 2228 C C . SER A 1 299 ? 9.271 -24.463 -4.738 1.00 97.44 299 SER A C 1
ATOM 2230 O O . SER A 1 299 ? 8.825 -24.867 -5.809 1.00 97.44 299 SER A O 1
ATOM 2232 N N . SER A 1 300 ? 8.516 -24.374 -3.639 1.00 97.50 300 SER A N 1
ATOM 2233 C CA . SER A 1 300 ? 7.074 -24.629 -3.586 1.00 97.50 300 SER A CA 1
ATOM 2234 C C . SER A 1 300 ? 6.223 -23.354 -3.574 1.00 97.50 300 SER A C 1
ATOM 2236 O O . SER A 1 300 ? 5.013 -23.457 -3.385 1.00 97.50 300 SER A O 1
ATOM 2238 N N . ASP A 1 301 ? 6.816 -22.166 -3.750 1.00 98.31 301 ASP A N 1
ATOM 2239 C CA . ASP A 1 301 ? 6.070 -20.916 -3.956 1.00 98.31 301 ASP A CA 1
ATOM 2240 C C . ASP A 1 301 ? 5.118 -21.063 -5.156 1.00 98.31 301 ASP A C 1
ATOM 2242 O O . ASP A 1 301 ? 5.485 -21.615 -6.200 1.00 98.31 301 ASP A O 1
ATOM 2246 N N . SER A 1 302 ? 3.880 -20.593 -4.999 1.00 98.25 302 SER A N 1
ATOM 2247 C CA . SER A 1 302 ? 2.790 -20.823 -5.954 1.00 98.25 302 SER A CA 1
ATOM 2248 C C . SER A 1 302 ? 2.989 -20.127 -7.304 1.00 98.25 302 SER A C 1
ATOM 2250 O O . SER A 1 302 ? 2.386 -20.532 -8.301 1.00 98.25 302 SER A O 1
ATOM 2252 N N . VAL A 1 303 ? 3.840 -19.099 -7.351 1.00 98.50 303 VAL A N 1
ATOM 2253 C CA . VAL A 1 303 ? 4.093 -18.259 -8.528 1.00 98.50 303 VAL A CA 1
ATOM 2254 C C . VAL A 1 303 ? 5.568 -18.307 -8.931 1.00 98.50 303 VAL A C 1
ATOM 2256 O O . VAL A 1 303 ? 5.887 -18.502 -10.105 1.00 98.50 303 VAL A O 1
ATOM 2259 N N . LEU A 1 304 ? 6.472 -18.128 -7.968 1.00 98.69 304 LEU A N 1
ATOM 2260 C CA . LEU A 1 304 ? 7.914 -18.021 -8.174 1.00 98.69 304 LEU A CA 1
ATOM 2261 C C . LEU A 1 304 ? 8.636 -19.365 -8.093 1.00 98.69 304 LEU A C 1
ATOM 2263 O O . LEU A 1 304 ? 9.780 -19.438 -8.531 1.00 98.69 304 LEU A O 1
ATOM 2267 N N . GLY A 1 305 ? 7.997 -20.435 -7.606 1.00 98.06 305 GLY A N 1
ATOM 2268 C CA . GLY A 1 305 ? 8.664 -21.723 -7.381 1.00 98.06 305 GLY A CA 1
ATOM 2269 C C . GLY A 1 305 ? 9.318 -22.304 -8.640 1.00 98.06 305 GLY A C 1
ATOM 2270 O O . GLY A 1 305 ? 10.404 -22.869 -8.570 1.00 98.06 305 GLY A O 1
ATOM 2271 N N . ALA A 1 306 ? 8.721 -22.079 -9.817 1.00 96.88 306 ALA A N 1
ATOM 2272 C CA . ALA A 1 306 ? 9.285 -22.496 -11.106 1.00 96.88 306 ALA A CA 1
ATOM 2273 C C . ALA A 1 306 ? 10.514 -21.679 -11.555 1.00 96.88 306 ALA A C 1
ATOM 2275 O O . ALA A 1 306 ? 11.230 -22.104 -12.461 1.00 96.88 306 ALA A O 1
ATOM 2276 N N . TYR A 1 307 ? 10.731 -20.508 -10.955 1.00 98.25 307 TYR A N 1
ATOM 2277 C CA . TYR A 1 307 ? 11.867 -19.625 -11.207 1.00 98.25 307 TYR A CA 1
ATOM 2278 C C . TYR A 1 307 ? 12.885 -19.638 -10.066 1.00 98.25 307 TYR A C 1
ATOM 2280 O O . TYR A 1 307 ? 13.951 -19.057 -10.239 1.00 98.25 307 TYR A O 1
ATOM 2288 N N . ALA A 1 308 ? 12.571 -20.257 -8.924 1.00 98.31 308 ALA A N 1
ATOM 2289 C CA . ALA A 1 308 ? 13.453 -20.301 -7.766 1.00 98.31 308 ALA A CA 1
ATOM 2290 C C . ALA A 1 308 ? 14.817 -20.882 -8.156 1.00 98.31 308 ALA A C 1
ATOM 2292 O O . ALA A 1 308 ? 14.905 -21.926 -8.812 1.00 98.31 308 ALA A O 1
ATOM 2293 N N . ASP A 1 309 ? 15.884 -20.186 -7.776 1.00 98.06 309 ASP A N 1
ATOM 2294 C CA . ASP A 1 309 ? 17.235 -20.663 -8.022 1.00 98.06 309 ASP A CA 1
ATOM 2295 C C . ASP A 1 309 ? 17.525 -21.929 -7.201 1.00 98.06 309 ASP A C 1
ATOM 2297 O O . ASP A 1 309 ? 17.050 -22.094 -6.074 1.00 98.06 309 ASP A O 1
ATOM 2301 N N . ALA A 1 310 ? 18.334 -22.836 -7.749 1.00 96.12 310 ALA A N 1
ATOM 2302 C CA . ALA A 1 310 ? 18.668 -24.096 -7.086 1.00 96.12 310 ALA A CA 1
ATOM 2303 C C . ALA A 1 310 ? 19.457 -23.902 -5.775 1.00 96.12 310 ALA A C 1
ATOM 2305 O O . ALA A 1 310 ? 19.466 -24.802 -4.934 1.00 96.12 310 ALA A O 1
ATOM 2306 N N . SER A 1 311 ? 20.098 -22.743 -5.584 1.00 95.50 311 SER A N 1
ATOM 2307 C CA . SER A 1 311 ? 20.730 -22.352 -4.317 1.00 95.50 311 SER A CA 1
ATOM 2308 C C . SER A 1 311 ? 19.725 -22.061 -3.194 1.00 95.50 311 SER A C 1
ATOM 2310 O O . SER A 1 311 ? 20.115 -22.012 -2.028 1.00 95.50 311 SER A O 1
ATOM 2312 N N . GLY A 1 312 ? 18.445 -21.868 -3.531 1.00 93.31 312 GLY A N 1
ATOM 2313 C CA . GLY A 1 312 ? 17.394 -21.435 -2.614 1.00 93.31 312 GLY A CA 1
ATOM 2314 C C . GLY A 1 312 ? 17.312 -19.918 -2.423 1.00 93.31 312 GLY A C 1
ATOM 2315 O O . GLY A 1 312 ? 16.416 -19.474 -1.708 1.00 93.31 312 GLY A O 1
ATOM 2316 N N . LYS A 1 313 ? 18.197 -19.128 -3.053 1.00 96.25 313 LYS A N 1
ATOM 2317 C CA . LYS A 1 313 ? 18.181 -17.658 -3.024 1.00 96.25 313 LYS A CA 1
ATOM 2318 C C . LYS A 1 313 ? 18.033 -17.056 -4.416 1.00 96.25 313 LYS A C 1
ATOM 2320 O O . LYS A 1 313 ? 18.753 -17.430 -5.337 1.00 96.25 313 LYS A O 1
ATOM 2325 N N . GLY A 1 314 ? 17.136 -16.086 -4.543 1.00 98.31 314 GLY A N 1
ATOM 2326 C CA . GLY A 1 314 ? 16.847 -15.427 -5.809 1.00 98.31 314 GLY A CA 1
ATOM 2327 C C . GLY A 1 314 ? 16.179 -16.317 -6.852 1.00 98.31 314 GLY A C 1
ATOM 2328 O O . GLY A 1 314 ? 15.745 -17.444 -6.591 1.00 98.31 314 GLY A O 1
ATOM 2329 N N . LEU A 1 315 ? 16.064 -15.766 -8.058 1.00 98.69 315 LEU A N 1
ATOM 2330 C CA . LEU A 1 315 ? 15.474 -16.430 -9.215 1.00 98.69 315 LEU A CA 1
ATOM 2331 C C . LEU A 1 315 ? 16.539 -16.750 -10.272 1.00 98.69 315 LEU A C 1
ATOM 2333 O O . LEU A 1 315 ? 17.471 -15.976 -10.488 1.00 98.69 315 LEU A O 1
ATOM 2337 N N . ASN A 1 316 ? 16.358 -17.857 -10.989 1.00 97.88 316 ASN A N 1
ATOM 2338 C CA . ASN A 1 316 ? 17.164 -18.262 -12.143 1.00 97.88 316 ASN A CA 1
ATOM 2339 C C . ASN A 1 316 ? 16.561 -17.735 -13.463 1.00 97.88 316 ASN A C 1
ATOM 2341 O O . ASN A 1 316 ? 16.310 -18.470 -14.420 1.00 97.88 316 ASN A O 1
ATOM 2345 N N . VAL A 1 317 ? 16.237 -16.445 -13.483 1.00 98.06 317 VAL A N 1
ATOM 2346 C CA . VAL A 1 317 ? 15.755 -15.699 -14.653 1.00 98.06 317 VAL A CA 1
ATOM 2347 C C . VAL A 1 317 ? 16.099 -14.228 -14.447 1.00 98.06 317 VAL A C 1
ATOM 2349 O O . VAL A 1 317 ? 16.124 -13.769 -13.311 1.00 98.06 317 VAL A O 1
ATOM 2352 N N . SER A 1 318 ? 16.362 -13.472 -15.514 1.00 98.44 318 SER A N 1
ATOM 2353 C CA . SER A 1 318 ? 16.589 -12.027 -15.396 1.00 98.44 318 SER A CA 1
ATOM 2354 C C . SER A 1 318 ? 15.275 -11.237 -15.429 1.00 98.44 318 SER A C 1
ATOM 2356 O O . SER A 1 318 ? 14.281 -11.668 -16.024 1.00 98.44 318 SER A O 1
ATOM 2358 N N . TYR A 1 319 ? 15.276 -10.022 -14.870 1.00 98.38 319 TYR A N 1
ATOM 2359 C CA . TYR A 1 319 ? 14.145 -9.100 -15.024 1.00 98.38 319 TYR A CA 1
ATOM 2360 C C . TYR A 1 319 ? 13.865 -8.759 -16.490 1.00 98.38 319 TYR A C 1
ATOM 2362 O O . TYR A 1 319 ? 12.707 -8.677 -16.892 1.00 98.38 319 TYR A O 1
ATOM 2370 N N . ALA A 1 320 ? 14.909 -8.604 -17.309 1.00 98.12 320 ALA A N 1
ATOM 2371 C CA . ALA A 1 320 ? 14.748 -8.330 -18.733 1.00 98.12 320 ALA A CA 1
ATOM 2372 C C . ALA A 1 320 ? 14.023 -9.479 -19.452 1.00 98.12 320 ALA A C 1
ATOM 2374 O O . ALA A 1 320 ? 13.147 -9.218 -20.274 1.00 98.12 320 ALA A O 1
ATOM 2375 N N . ASP A 1 321 ? 14.340 -10.733 -19.129 1.00 98.56 321 ASP A N 1
ATOM 2376 C CA . ASP A 1 321 ? 13.691 -11.894 -19.747 1.00 98.56 321 ASP A CA 1
ATOM 2377 C C . ASP A 1 321 ? 12.246 -12.061 -19.274 1.00 98.56 321 ASP A C 1
ATOM 2379 O O . ASP A 1 321 ? 11.366 -12.328 -20.095 1.00 98.56 321 ASP A O 1
ATOM 2383 N N . LEU A 1 322 ? 11.967 -11.830 -17.984 1.00 98.38 322 LEU A N 1
ATOM 2384 C CA . LEU A 1 322 ? 10.592 -11.809 -17.478 1.00 98.38 322 LEU A CA 1
ATOM 2385 C C . LEU A 1 322 ? 9.759 -10.705 -18.143 1.00 98.38 322 LEU A C 1
ATOM 2387 O O . LEU A 1 322 ? 8.633 -10.976 -18.554 1.00 98.38 322 LEU A O 1
ATOM 2391 N N . ILE A 1 323 ? 10.312 -9.499 -18.322 1.00 98.81 323 ILE A N 1
ATOM 2392 C CA . ILE A 1 323 ? 9.639 -8.400 -19.035 1.00 98.81 323 ILE A CA 1
ATOM 2393 C C . ILE A 1 323 ? 9.359 -8.790 -20.490 1.00 98.81 323 ILE A C 1
ATOM 2395 O O . ILE A 1 323 ? 8.223 -8.673 -20.948 1.00 98.81 323 ILE A O 1
ATOM 2399 N N . LYS A 1 324 ? 10.368 -9.294 -21.213 1.00 98.69 324 LYS A N 1
ATOM 2400 C CA . LYS A 1 324 ? 10.228 -9.697 -22.623 1.00 98.69 324 LYS A CA 1
ATOM 2401 C C . LYS A 1 324 ? 9.206 -10.810 -22.820 1.00 98.69 324 LYS A C 1
ATOM 2403 O O . LYS A 1 324 ? 8.522 -10.842 -23.839 1.00 98.69 324 LYS A O 1
ATOM 2408 N N . ARG A 1 325 ? 9.111 -11.725 -21.852 1.00 98.62 325 ARG A N 1
ATOM 2409 C CA . ARG A 1 325 ? 8.120 -12.800 -21.848 1.00 98.62 325 ARG A CA 1
ATOM 2410 C C . ARG A 1 325 ? 6.719 -12.280 -21.529 1.00 98.62 325 ARG A C 1
ATOM 2412 O O . ARG A 1 325 ? 5.765 -12.693 -22.178 1.00 98.62 325 ARG A O 1
ATOM 2419 N N . ALA A 1 326 ? 6.597 -11.407 -20.533 1.00 98.81 326 ALA A N 1
ATOM 2420 C CA . ALA A 1 326 ? 5.319 -10.908 -20.040 1.00 98.81 326 ALA A CA 1
ATOM 2421 C C . ALA A 1 326 ? 4.647 -9.922 -21.002 1.00 98.81 326 ALA A C 1
ATOM 2423 O O . ALA A 1 326 ? 3.426 -9.976 -21.158 1.00 98.81 326 ALA A O 1
ATOM 2424 N N . PHE A 1 327 ? 5.416 -9.035 -21.640 1.00 98.88 327 PHE A N 1
ATOM 2425 C CA . PHE A 1 327 ? 4.881 -7.874 -22.350 1.00 98.88 327 PHE A CA 1
ATOM 2426 C C . PHE A 1 327 ? 5.073 -7.924 -23.868 1.00 98.88 327 PHE A C 1
ATOM 2428 O O . PHE A 1 327 ? 6.063 -8.450 -24.378 1.00 98.88 327 PHE A O 1
ATOM 2435 N N . ALA A 1 328 ? 4.134 -7.322 -24.602 1.00 98.62 328 ALA A N 1
ATOM 2436 C CA . ALA A 1 328 ? 4.163 -7.253 -26.057 1.00 98.62 328 ALA A CA 1
ATOM 2437 C C . ALA A 1 328 ? 5.453 -6.563 -26.564 1.00 98.62 328 ALA A C 1
ATOM 2439 O O . ALA A 1 328 ? 5.809 -5.497 -26.049 1.00 98.62 328 ALA A O 1
ATOM 2440 N N . PRO A 1 329 ? 6.127 -7.101 -27.606 1.00 98.44 329 PRO A N 1
ATOM 2441 C CA . PRO A 1 329 ? 7.391 -6.561 -28.125 1.00 98.44 329 PRO A CA 1
ATOM 2442 C C . PRO A 1 329 ? 7.365 -5.077 -28.492 1.00 98.44 329 PRO A C 1
ATOM 2444 O O . PRO A 1 329 ? 8.380 -4.399 -28.373 1.00 98.44 329 PRO A O 1
ATOM 2447 N N . ARG A 1 330 ? 6.196 -4.552 -28.872 1.00 97.88 330 ARG A N 1
ATOM 2448 C CA . ARG A 1 330 ? 5.953 -3.135 -29.174 1.00 97.88 330 ARG A CA 1
ATOM 2449 C C . ARG A 1 330 ? 6.430 -2.171 -28.076 1.00 97.88 330 ARG A C 1
ATOM 2451 O O . ARG A 1 330 ? 6.738 -1.019 -28.369 1.00 97.88 330 ARG A O 1
ATOM 2458 N N . TRP A 1 331 ? 6.521 -2.636 -26.829 1.00 98.44 331 TRP A N 1
ATOM 2459 C CA . TRP A 1 331 ? 6.893 -1.821 -25.669 1.00 98.44 331 TRP A CA 1
ATOM 2460 C C . TRP A 1 331 ? 8.373 -1.899 -25.280 1.00 98.44 331 TRP A C 1
ATOM 2462 O O . TRP A 1 331 ? 8.805 -1.119 -24.432 1.00 98.44 331 TRP A O 1
ATOM 2472 N N . TRP A 1 332 ? 9.156 -2.817 -25.855 1.00 97.88 332 TRP A N 1
ATOM 2473 C CA . TRP A 1 332 ? 10.551 -3.035 -25.445 1.00 97.88 332 TRP A CA 1
ATOM 2474 C C . TRP A 1 332 ? 11.532 -3.392 -26.573 1.00 97.88 332 TRP A C 1
ATOM 2476 O O . TRP A 1 332 ? 12.740 -3.345 -26.338 1.00 97.88 332 TRP A O 1
ATOM 2486 N N . ASN A 1 333 ? 11.055 -3.763 -27.765 1.00 97.19 333 ASN A N 1
ATOM 2487 C CA . ASN A 1 333 ? 11.851 -4.354 -28.847 1.00 97.19 333 ASN A CA 1
ATOM 2488 C C . ASN A 1 333 ? 12.220 -3.362 -29.967 1.00 97.19 333 ASN A C 1
ATOM 2490 O O . ASN A 1 333 ? 12.189 -3.701 -31.152 1.00 97.19 333 ASN A O 1
ATOM 2494 N N . SER A 1 334 ? 12.544 -2.123 -29.605 1.00 97.62 334 SER A N 1
ATOM 2495 C CA . SER A 1 334 ? 13.079 -1.126 -30.534 1.00 97.62 334 SER A CA 1
ATOM 2496 C C . SER A 1 334 ? 14.562 -1.375 -30.844 1.00 97.62 334 SER A C 1
ATOM 2498 O O . SER A 1 334 ? 15.369 -1.636 -29.955 1.00 97.62 334 SER A O 1
ATOM 2500 N N . SER A 1 335 ? 14.928 -1.228 -32.114 1.00 96.62 335 SER A N 1
ATOM 2501 C CA . SER A 1 335 ? 16.307 -1.122 -32.607 1.00 96.62 335 SER A CA 1
ATOM 2502 C C . SER A 1 335 ? 16.890 0.289 -32.445 1.00 96.62 335 SER A C 1
ATOM 2504 O O . SER A 1 335 ? 18.097 0.479 -32.593 1.00 96.62 335 SER A O 1
ATOM 2506 N N . LEU A 1 336 ? 16.045 1.274 -32.122 1.00 97.88 336 LEU A N 1
ATOM 2507 C CA . LEU A 1 336 ? 16.443 2.612 -31.696 1.00 97.88 336 LEU A CA 1
ATOM 2508 C C . LEU A 1 336 ? 16.560 2.693 -30.167 1.00 97.88 336 LEU A C 1
ATOM 2510 O O . LEU A 1 336 ? 15.787 2.063 -29.438 1.00 97.88 336 LEU A O 1
ATOM 2514 N N . VAL A 1 337 ? 17.478 3.529 -29.695 1.00 97.19 337 VAL A N 1
ATOM 2515 C CA . VAL A 1 337 ? 17.684 3.874 -28.285 1.00 97.19 337 VAL A CA 1
ATOM 2516 C C . VAL A 1 337 ? 17.372 5.346 -28.050 1.00 97.19 337 VAL A C 1
ATOM 2518 O O . VAL A 1 337 ? 17.404 6.167 -28.969 1.00 97.19 337 VAL A O 1
ATOM 2521 N N . VAL A 1 338 ? 17.042 5.676 -26.807 1.00 96.69 338 VAL A N 1
ATOM 2522 C CA . VAL A 1 338 ? 16.766 7.042 -26.368 1.00 96.69 338 VAL A CA 1
ATOM 2523 C C . VAL A 1 338 ? 18.082 7.701 -26.007 1.00 96.69 338 VAL A C 1
ATOM 2525 O O . VAL A 1 338 ? 18.741 7.268 -25.065 1.00 96.69 338 VAL A O 1
ATOM 2528 N N . LYS A 1 339 ? 18.435 8.767 -26.718 1.00 95.50 339 LYS A N 1
ATOM 2529 C CA . LYS A 1 339 ? 19.591 9.606 -26.414 1.00 95.50 339 LYS A CA 1
ATOM 2530 C C . LYS A 1 339 ? 19.157 10.870 -25.690 1.00 95.50 339 LYS A C 1
ATOM 2532 O O . LYS A 1 339 ? 18.202 11.523 -26.109 1.00 95.50 339 LYS A O 1
ATOM 2537 N N . THR A 1 340 ? 19.878 11.211 -24.626 1.00 92.62 340 THR A N 1
ATOM 2538 C CA . THR A 1 340 ? 19.582 12.338 -23.730 1.00 92.62 340 THR A CA 1
ATOM 2539 C C . THR A 1 340 ? 18.143 12.274 -23.173 1.00 92.62 340 THR A C 1
ATOM 2541 O O . THR A 1 340 ? 17.336 13.160 -23.465 1.00 92.62 340 THR A O 1
ATOM 2544 N N . PRO A 1 341 ? 17.782 11.223 -22.401 1.00 89.88 341 PRO A N 1
ATOM 2545 C CA . PRO A 1 341 ? 16.424 11.034 -21.885 1.00 89.88 341 PRO A CA 1
ATOM 2546 C C . PRO A 1 341 ? 15.891 12.270 -21.158 1.00 89.88 341 PRO A C 1
ATOM 2548 O O . PRO A 1 341 ? 16.571 12.844 -20.307 1.00 89.88 341 PRO A O 1
ATOM 2551 N N . GLY A 1 342 ? 14.663 12.670 -21.489 1.00 85.25 342 GLY A N 1
ATOM 2552 C CA . GLY A 1 342 ? 14.046 13.893 -20.985 1.00 85.25 342 GLY A CA 1
ATOM 2553 C C . GLY A 1 342 ? 13.402 14.724 -22.099 1.00 85.25 342 GLY A C 1
ATOM 2554 O O . GLY A 1 342 ? 13.132 14.207 -23.183 1.00 85.25 342 GLY A O 1
ATOM 2555 N N . PRO A 1 343 ? 13.152 16.026 -21.865 1.00 84.12 343 PRO A N 1
ATOM 2556 C CA . PRO A 1 343 ? 12.409 16.874 -22.803 1.00 84.12 343 PRO A CA 1
ATOM 2557 C C . PRO A 1 343 ? 13.032 16.999 -24.201 1.00 84.12 343 PRO A C 1
ATOM 2559 O O . PRO A 1 343 ? 12.311 17.207 -25.170 1.00 84.12 343 PRO A O 1
ATOM 2562 N N . ASN A 1 344 ? 14.357 16.857 -24.305 1.00 88.31 344 ASN A N 1
ATOM 2563 C CA . ASN A 1 344 ? 15.117 16.999 -25.552 1.00 88.31 344 ASN A CA 1
ATOM 2564 C C . ASN A 1 344 ? 15.573 15.649 -26.125 1.00 88.31 344 ASN A C 1
ATOM 2566 O O . ASN A 1 344 ? 16.533 15.604 -26.896 1.00 88.31 344 ASN A O 1
ATOM 2570 N N . GLN A 1 345 ? 14.935 14.550 -25.715 1.00 93.81 345 GLN A N 1
ATOM 2571 C CA . GLN A 1 345 ? 15.347 13.222 -26.143 1.00 93.81 345 GLN A CA 1
ATOM 2572 C C . GLN A 1 345 ? 15.266 13.058 -27.664 1.00 93.81 345 GLN A C 1
ATOM 2574 O O . GLN A 1 345 ? 14.339 13.539 -28.320 1.00 93.81 345 GLN A O 1
ATOM 2579 N N . THR A 1 346 ? 16.222 12.321 -28.216 1.00 96.06 346 THR A N 1
ATOM 2580 C CA . THR A 1 346 ? 16.232 11.904 -29.624 1.00 96.06 346 THR A CA 1
ATOM 2581 C C . THR A 1 346 ? 16.315 10.385 -29.713 1.00 96.06 346 THR A C 1
ATOM 2583 O O . THR A 1 346 ? 16.633 9.717 -28.728 1.00 96.06 346 THR A O 1
ATOM 2586 N N . PHE A 1 347 ? 16.012 9.829 -30.886 1.00 97.25 347 PHE A N 1
ATOM 2587 C CA . PHE A 1 347 ? 16.092 8.391 -31.130 1.00 97.25 347 PHE A CA 1
ATOM 2588 C C . PHE A 1 347 ? 17.192 8.105 -32.145 1.00 97.25 347 PHE A C 1
ATOM 2590 O O . PHE A 1 347 ? 17.169 8.635 -33.257 1.00 97.25 347 PHE A O 1
ATOM 2597 N N . VAL A 1 348 ? 18.164 7.288 -31.749 1.00 96.56 348 VAL A N 1
ATOM 2598 C CA . VAL A 1 348 ? 19.321 6.915 -32.576 1.00 96.56 348 VAL A CA 1
ATOM 2599 C C . VAL A 1 348 ? 19.416 5.392 -32.675 1.00 96.56 348 VAL A C 1
ATOM 2601 O O . VAL A 1 348 ? 18.933 4.710 -31.772 1.00 96.56 348 VAL A O 1
ATOM 2604 N N . PRO A 1 349 ? 19.994 4.820 -33.745 1.00 96.75 349 PRO A N 1
ATOM 2605 C CA . PRO A 1 349 ? 20.213 3.378 -33.819 1.00 96.75 349 PRO A CA 1
ATOM 2606 C C . PRO A 1 349 ? 21.032 2.872 -32.631 1.00 96.75 349 PRO A C 1
ATOM 2608 O O . PRO A 1 349 ? 22.010 3.511 -32.242 1.00 96.75 349 PRO A O 1
ATOM 2611 N N . ALA A 1 350 ? 20.650 1.718 -32.082 1.00 92.69 350 ALA A N 1
ATOM 2612 C CA . ALA A 1 350 ? 21.407 1.081 -31.014 1.00 92.69 350 ALA A CA 1
ATOM 2613 C C . ALA A 1 350 ? 22.860 0.819 -31.464 1.00 92.69 350 ALA A C 1
ATOM 2615 O O . ALA A 1 350 ? 23.076 0.307 -32.570 1.00 92.69 350 ALA A O 1
ATOM 2616 N N . PRO A 1 351 ? 23.868 1.141 -30.634 1.00 90.69 351 PRO A N 1
ATOM 2617 C CA . PRO A 1 351 ? 25.252 0.826 -30.949 1.00 90.69 351 PRO A CA 1
ATOM 2618 C C . PRO A 1 351 ? 25.476 -0.693 -30.947 1.00 90.69 351 PRO A C 1
ATOM 2620 O O . PRO A 1 351 ? 24.794 -1.446 -30.258 1.00 90.69 351 PRO A O 1
ATOM 2623 N N . ALA A 1 352 ? 26.493 -1.153 -31.677 1.00 86.62 352 ALA A N 1
ATOM 2624 C CA . ALA A 1 352 ? 26.896 -2.564 -31.666 1.00 86.62 352 ALA A CA 1
ATOM 2625 C C . ALA A 1 352 ? 27.566 -3.006 -30.342 1.00 86.62 352 ALA A C 1
ATOM 2627 O O . ALA A 1 352 ? 27.833 -4.190 -30.157 1.00 86.62 352 ALA A O 1
ATOM 2628 N N . GLY A 1 353 ? 27.877 -2.060 -29.448 1.00 88.62 353 GLY A N 1
ATOM 2629 C CA . GLY A 1 353 ? 28.548 -2.283 -28.166 1.00 88.62 353 GLY A CA 1
ATOM 2630 C C . GLY A 1 353 ? 27.732 -1.769 -26.972 1.00 88.62 353 GLY A C 1
ATOM 2631 O O . GLY A 1 353 ? 26.528 -1.549 -27.102 1.00 88.62 353 GLY A O 1
ATOM 2632 N N . PRO A 1 354 ? 28.370 -1.572 -25.802 1.00 87.31 354 PRO A N 1
ATOM 2633 C CA . PRO A 1 354 ? 27.712 -1.000 -24.631 1.00 87.31 354 PRO A CA 1
ATOM 2634 C C . PRO A 1 354 ? 27.080 0.361 -24.938 1.00 87.31 354 PRO A C 1
ATOM 2636 O O . PRO A 1 354 ? 27.627 1.143 -25.718 1.00 87.31 354 PRO A O 1
ATOM 2639 N N . LEU A 1 355 ? 25.951 0.651 -24.292 1.00 89.56 355 LEU A N 1
ATOM 2640 C CA . LEU A 1 355 ? 25.298 1.950 -24.424 1.00 89.56 355 LEU A CA 1
ATOM 2641 C C . LEU A 1 355 ? 26.162 3.058 -23.799 1.00 89.56 355 LEU A C 1
ATOM 2643 O O . LEU A 1 355 ? 26.653 2.880 -22.679 1.00 89.56 355 LEU A O 1
ATOM 2647 N N . PRO A 1 356 ? 26.325 4.205 -24.480 1.00 90.44 356 PRO A N 1
ATOM 2648 C CA . PRO A 1 356 ? 26.787 5.442 -23.864 1.00 90.44 356 PRO A CA 1
ATOM 2649 C C . PRO A 1 356 ? 25.983 5.798 -22.608 1.00 90.44 356 PRO A C 1
ATOM 2651 O O . PRO A 1 356 ? 24.808 5.459 -22.483 1.00 90.44 356 PRO A O 1
ATOM 2654 N N . ALA A 1 357 ? 26.606 6.521 -21.675 1.00 86.12 357 ALA A N 1
ATOM 2655 C CA . ALA A 1 357 ? 25.974 6.881 -20.402 1.00 86.12 357 ALA A CA 1
ATOM 2656 C C . ALA A 1 357 ? 24.708 7.748 -20.570 1.00 86.12 357 ALA A C 1
ATOM 2658 O O . ALA A 1 357 ? 23.797 7.685 -19.742 1.00 86.12 357 ALA A O 1
ATOM 2659 N N . ASP A 1 358 ? 24.643 8.539 -21.644 1.00 90.81 358 ASP A N 1
ATOM 2660 C CA . ASP A 1 358 ? 23.503 9.379 -22.012 1.00 90.81 358 ASP A CA 1
ATOM 2661 C C . ASP A 1 358 ? 22.454 8.651 -22.869 1.00 90.81 358 ASP A C 1
ATOM 2663 O O . ASP A 1 358 ? 21.524 9.296 -23.355 1.00 90.81 358 ASP A O 1
ATOM 2667 N N . GLU A 1 359 ? 22.566 7.330 -23.042 1.00 94.31 359 GLU A N 1
ATOM 2668 C CA . GLU A 1 359 ? 21.638 6.513 -23.824 1.00 94.31 359 GLU A CA 1
ATOM 2669 C C . GLU A 1 359 ? 20.954 5.429 -22.969 1.00 94.31 359 GLU A C 1
ATOM 2671 O O . GLU A 1 359 ? 21.541 4.864 -22.042 1.00 94.31 359 GLU A O 1
ATOM 2676 N N . ILE A 1 360 ? 19.686 5.132 -23.274 1.00 95.12 360 ILE A N 1
ATOM 2677 C CA . ILE A 1 360 ? 18.922 4.020 -22.679 1.00 95.12 360 ILE A CA 1
ATOM 2678 C C . ILE A 1 360 ? 18.081 3.295 -23.735 1.00 95.12 360 ILE A C 1
ATOM 2680 O O . ILE A 1 360 ? 17.610 3.888 -24.705 1.00 95.12 360 ILE A O 1
ATOM 2684 N N . THR A 1 361 ? 17.844 2.001 -23.532 1.00 96.44 361 THR A N 1
ATOM 2685 C CA . THR A 1 361 ? 16.917 1.214 -24.365 1.00 96.44 361 THR A CA 1
ATOM 2686 C C . THR A 1 361 ? 15.461 1.659 -24.183 1.00 96.44 361 THR A C 1
ATOM 2688 O O . THR A 1 361 ? 15.099 2.237 -23.156 1.00 96.44 361 THR A O 1
ATOM 2691 N N . GLN A 1 362 ? 14.586 1.305 -25.134 1.00 97.50 362 GLN A N 1
ATOM 2692 C CA . GLN A 1 362 ? 13.133 1.453 -24.959 1.00 97.50 362 GLN A CA 1
ATOM 2693 C C . GLN A 1 362 ? 12.637 0.732 -23.694 1.00 97.50 362 GLN A C 1
ATOM 2695 O O . GLN A 1 362 ? 11.821 1.282 -22.959 1.00 97.50 362 GLN A O 1
ATOM 2700 N N . LEU A 1 363 ? 13.155 -0.471 -23.412 1.00 97.31 363 LEU A N 1
ATOM 2701 C CA . LEU A 1 363 ? 12.783 -1.245 -22.226 1.00 97.31 363 LEU A CA 1
ATOM 2702 C C . LEU A 1 363 ? 13.069 -0.457 -20.935 1.00 97.31 363 LEU A C 1
ATOM 2704 O O . LEU A 1 363 ? 12.209 -0.364 -20.064 1.00 97.31 363 LEU A O 1
ATOM 2708 N N . GLN A 1 364 ? 14.253 0.155 -20.832 1.00 96.62 364 GLN A N 1
ATOM 2709 C CA . GLN A 1 364 ? 14.629 1.004 -19.695 1.00 96.62 364 GLN A CA 1
ATOM 2710 C C . GLN A 1 364 ? 13.779 2.276 -19.608 1.00 96.62 364 GLN A C 1
ATOM 2712 O O . GLN A 1 364 ? 13.380 2.668 -18.514 1.00 96.62 364 GLN A O 1
ATOM 2717 N N . ALA A 1 365 ? 13.473 2.908 -20.743 1.00 96.81 365 ALA A N 1
ATOM 2718 C CA . ALA A 1 365 ? 12.626 4.098 -20.782 1.00 96.81 365 ALA A CA 1
ATOM 2719 C C . ALA A 1 365 ? 11.181 3.810 -20.331 1.00 96.81 365 ALA A C 1
ATOM 2721 O O . ALA A 1 365 ? 10.568 4.639 -19.666 1.00 96.81 365 ALA A O 1
ATOM 2722 N N . ASN A 1 366 ? 10.662 2.621 -20.645 1.00 98.12 366 ASN A N 1
ATOM 2723 C CA . ASN A 1 366 ? 9.315 2.177 -20.282 1.00 98.12 366 ASN A CA 1
ATOM 2724 C C . ASN A 1 366 ? 9.255 1.412 -18.951 1.00 98.12 366 ASN A C 1
ATOM 2726 O O . ASN A 1 366 ? 8.234 0.798 -18.648 1.00 98.12 366 ASN A O 1
ATOM 2730 N N . PHE A 1 367 ? 10.316 1.415 -18.140 1.00 98.38 367 PHE A N 1
ATOM 2731 C CA . PHE A 1 367 ? 10.386 0.543 -16.964 1.00 98.38 367 PHE A CA 1
ATOM 2732 C C . PHE A 1 367 ? 9.241 0.771 -15.961 1.00 98.38 367 PHE A C 1
ATOM 2734 O O . PHE A 1 367 ? 8.722 -0.191 -15.400 1.00 98.38 367 PHE A O 1
ATOM 2741 N N . SER A 1 368 ? 8.768 2.012 -15.807 1.00 98.19 368 SER A N 1
ATOM 2742 C CA . SER A 1 368 ? 7.600 2.344 -14.976 1.00 98.19 368 SER A CA 1
ATOM 2743 C C . SER A 1 368 ? 6.304 1.663 -15.438 1.00 98.19 368 SER A C 1
ATOM 2745 O O . SER A 1 368 ? 5.486 1.271 -14.606 1.00 98.19 368 SER A O 1
ATOM 2747 N N . LEU A 1 369 ? 6.119 1.487 -16.752 1.00 98.62 369 LEU A N 1
ATOM 2748 C CA . LEU A 1 369 ? 4.955 0.809 -17.327 1.00 98.62 369 LEU A CA 1
ATOM 2749 C C . LEU A 1 369 ? 4.970 -0.674 -16.947 1.00 98.62 369 LEU A C 1
ATOM 2751 O O . LEU A 1 369 ? 3.955 -1.203 -16.496 1.00 98.62 369 LEU A O 1
ATOM 2755 N N . PHE A 1 370 ? 6.127 -1.327 -17.095 1.00 98.88 370 PHE A N 1
ATOM 2756 C CA . PHE A 1 370 ? 6.290 -2.737 -16.734 1.00 98.88 370 PHE A CA 1
ATOM 2757 C C . PHE A 1 370 ? 6.157 -2.954 -15.233 1.00 98.88 370 PHE A C 1
ATOM 2759 O O . PHE A 1 370 ? 5.464 -3.878 -14.822 1.00 98.88 370 PHE A O 1
ATOM 2766 N N . TRP A 1 371 ? 6.774 -2.086 -14.429 1.00 98.88 371 TRP A N 1
ATOM 2767 C CA . TRP A 1 371 ? 6.666 -2.105 -12.975 1.00 98.88 371 TRP A CA 1
ATOM 2768 C C . TRP A 1 371 ? 5.207 -2.024 -12.521 1.00 98.88 371 TRP A C 1
ATOM 2770 O O . TRP A 1 371 ? 4.725 -2.920 -11.829 1.00 98.88 371 TRP A O 1
ATOM 2780 N N . GLY A 1 372 ? 4.489 -0.986 -12.967 1.00 98.62 372 GLY A N 1
ATOM 2781 C CA . GLY A 1 372 ? 3.099 -0.756 -12.584 1.00 98.62 372 GLY A CA 1
ATOM 2782 C C . GLY A 1 372 ? 2.186 -1.907 -12.998 1.00 98.62 372 GLY A C 1
ATOM 2783 O O . GLY A 1 372 ? 1.492 -2.479 -12.160 1.00 98.62 372 GLY A O 1
ATOM 2784 N N . LEU A 1 373 ? 2.206 -2.291 -14.279 1.00 98.81 373 LEU A N 1
ATOM 2785 C CA . LEU A 1 373 ? 1.328 -3.355 -14.767 1.00 98.81 373 LEU A CA 1
ATOM 2786 C C . LEU A 1 373 ? 1.661 -4.714 -14.147 1.00 98.81 373 LEU A C 1
ATOM 2788 O O . LEU A 1 373 ? 0.740 -5.446 -13.803 1.00 98.81 373 LEU A O 1
ATOM 2792 N N . ALA A 1 374 ? 2.939 -5.060 -13.971 1.00 98.94 374 ALA A N 1
ATOM 2793 C CA . ALA A 1 374 ? 3.308 -6.334 -13.362 1.00 98.94 374 ALA A CA 1
ATOM 2794 C C . ALA A 1 374 ? 2.827 -6.418 -11.906 1.00 98.94 374 ALA A C 1
ATOM 2796 O O . ALA A 1 374 ? 2.177 -7.401 -11.547 1.00 98.94 374 ALA A O 1
ATOM 2797 N N . ILE A 1 375 ? 3.066 -5.380 -11.089 1.00 98.88 375 ILE A N 1
ATOM 2798 C CA . ILE A 1 375 ? 2.572 -5.342 -9.703 1.00 98.88 375 ILE A CA 1
ATOM 2799 C C . ILE A 1 375 ? 1.048 -5.414 -9.666 1.00 98.88 375 ILE A C 1
ATOM 2801 O O . ILE A 1 375 ? 0.518 -6.224 -8.913 1.00 98.88 375 ILE A O 1
ATOM 2805 N N . GLN A 1 376 ? 0.343 -4.692 -10.541 1.00 98.81 376 GLN A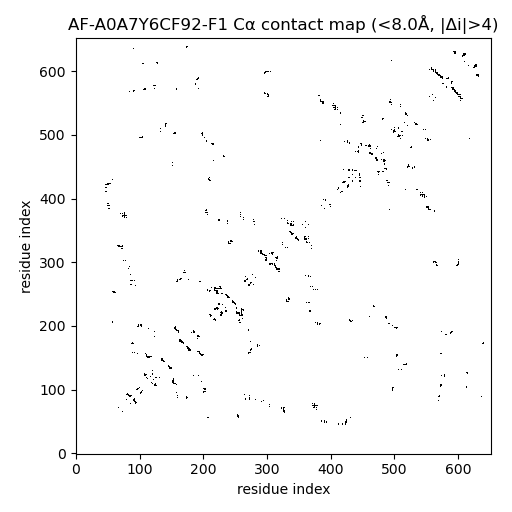 N 1
ATOM 2806 C CA . GLN A 1 376 ? -1.110 -4.825 -10.647 1.00 98.81 376 GLN A CA 1
ATOM 2807 C C . GLN A 1 376 ? -1.549 -6.260 -10.952 1.00 98.81 376 GLN A C 1
ATOM 2809 O O . GLN A 1 376 ? -2.505 -6.740 -10.350 1.00 98.81 376 GLN A O 1
ATOM 2814 N N . MET A 1 377 ? -0.872 -6.958 -11.870 1.00 98.81 377 MET A N 1
ATOM 2815 C CA . MET A 1 377 ? -1.209 -8.351 -12.171 1.00 98.81 377 MET A CA 1
ATOM 2816 C C . MET A 1 377 ? -1.034 -9.257 -10.948 1.00 98.81 377 MET A C 1
ATOM 2818 O O . MET A 1 377 ? -1.841 -10.165 -10.750 1.00 98.81 377 MET A O 1
ATOM 2822 N N . TYR A 1 378 ? -0.006 -9.011 -10.132 1.00 98.88 378 TYR A N 1
ATOM 2823 C CA . TYR A 1 378 ? 0.211 -9.736 -8.883 1.00 98.88 378 TYR A CA 1
ATOM 2824 C C . TYR A 1 378 ? -0.828 -9.379 -7.813 1.00 98.88 378 TYR A C 1
ATOM 2826 O O . TYR A 1 378 ? -1.489 -10.277 -7.296 1.00 98.88 378 TYR A O 1
ATOM 2834 N N . GLU A 1 379 ? -1.043 -8.099 -7.519 1.00 98.75 379 GLU A N 1
ATOM 2835 C CA . GLU A 1 379 ? -2.016 -7.649 -6.516 1.00 98.75 379 GLU A CA 1
ATOM 2836 C C . GLU A 1 379 ? -3.457 -8.053 -6.879 1.00 98.75 379 GLU A C 1
ATOM 2838 O O . GLU A 1 379 ? -4.236 -8.413 -6.000 1.00 98.75 379 GLU A O 1
ATOM 2843 N N . ALA A 1 380 ? -3.796 -8.126 -8.173 1.00 98.38 380 ALA A N 1
ATOM 2844 C CA . ALA A 1 380 ? -5.070 -8.667 -8.659 1.00 98.38 380 ALA A CA 1
ATOM 2845 C C . ALA A 1 380 ? -5.263 -10.170 -8.396 1.00 98.38 380 ALA A C 1
ATOM 2847 O O . ALA A 1 380 ? -6.382 -10.669 -8.502 1.00 98.38 380 ALA A O 1
ATOM 2848 N N . SER A 1 381 ? -4.201 -10.900 -8.042 1.00 98.00 381 SER A N 1
ATOM 2849 C CA . SER A 1 381 ? -4.296 -12.295 -7.598 1.00 98.00 381 SER A CA 1
ATOM 2850 C C . SER A 1 381 ? -4.527 -12.441 -6.089 1.00 98.00 381 SER A C 1
ATOM 2852 O O . SER A 1 381 ? -4.929 -13.514 -5.641 1.00 98.00 381 SER A O 1
ATOM 2854 N N . LEU A 1 382 ? -4.321 -11.378 -5.302 1.00 98.38 382 LEU A N 1
ATOM 2855 C CA . LEU A 1 382 ? -4.434 -11.391 -3.841 1.00 98.38 382 LEU A CA 1
ATOM 2856 C C . LEU A 1 382 ? -5.895 -11.225 -3.392 1.00 98.38 382 LEU A C 1
ATOM 2858 O O . LEU A 1 382 ? -6.259 -10.232 -2.761 1.00 98.38 382 LEU A O 1
ATOM 2862 N N . VAL A 1 383 ? -6.735 -12.208 -3.729 1.00 98.31 383 VAL A N 1
ATOM 2863 C CA . VAL A 1 383 ? -8.174 -12.227 -3.424 1.00 98.31 383 VAL A CA 1
ATOM 2864 C C . VAL A 1 383 ? -8.466 -13.141 -2.231 1.00 98.31 383 VAL A C 1
ATOM 2866 O O . VAL A 1 383 ? -8.161 -14.333 -2.255 1.00 98.31 383 VAL A O 1
ATOM 2869 N N . SER A 1 384 ? -9.069 -12.579 -1.181 1.00 97.25 384 SER A N 1
ATOM 2870 C CA . SER A 1 384 ? -9.433 -13.263 0.073 1.00 97.25 384 SER A CA 1
ATOM 2871 C C . SER A 1 384 ? -10.947 -13.463 0.188 1.00 97.25 384 SER A C 1
ATOM 2873 O O . SER A 1 384 ? -11.666 -12.752 0.896 1.00 97.25 384 SER A O 1
ATOM 2875 N N . ASP A 1 385 ? -11.429 -14.431 -0.583 1.00 96.50 385 ASP A N 1
ATOM 2876 C CA . ASP A 1 385 ? -12.835 -14.789 -0.777 1.00 96.50 385 ASP A CA 1
ATOM 2877 C C . ASP A 1 385 ? -13.295 -16.029 0.015 1.00 96.50 385 ASP A C 1
ATOM 2879 O O . ASP A 1 385 ? -14.346 -16.596 -0.286 1.00 96.50 385 ASP A O 1
ATOM 2883 N N . GLN A 1 386 ? -12.518 -16.485 1.009 1.00 95.06 386 GLN A N 1
ATOM 2884 C CA . GLN A 1 386 ? -12.799 -17.711 1.775 1.00 95.06 386 GLN A CA 1
ATOM 2885 C C . GLN A 1 386 ? -12.889 -17.475 3.290 1.00 95.06 386 GLN A C 1
ATOM 2887 O O . GLN A 1 386 ? -12.511 -18.331 4.100 1.00 95.06 386 GLN A O 1
ATOM 2892 N N . THR A 1 387 ? -13.420 -16.321 3.688 1.00 95.25 387 THR A N 1
ATOM 2893 C CA . THR A 1 387 ? -13.706 -16.017 5.097 1.00 95.25 387 THR A CA 1
ATOM 2894 C C . THR A 1 387 ? -14.863 -16.885 5.631 1.00 95.25 387 THR A C 1
ATOM 2896 O O . THR A 1 387 ? -15.685 -17.383 4.851 1.00 95.25 387 THR A O 1
ATOM 2899 N N . PRO A 1 388 ? -14.982 -17.077 6.958 1.00 95.81 388 PRO A N 1
ATOM 2900 C CA . PRO A 1 388 ? -16.198 -17.607 7.581 1.00 95.81 388 PRO A CA 1
ATOM 2901 C C . PRO A 1 388 ? -17.492 -16.932 7.094 1.00 95.81 388 PRO A C 1
ATOM 2903 O O . PRO A 1 388 ? -18.474 -17.619 6.811 1.00 95.81 388 PRO A O 1
ATOM 2906 N N . VAL A 1 389 ? -17.473 -15.607 6.909 1.00 96.56 389 VAL A N 1
ATOM 2907 C CA . VAL A 1 389 ? -18.617 -14.852 6.375 1.00 96.56 389 VAL A CA 1
ATOM 2908 C C . VAL A 1 389 ? -18.927 -15.235 4.923 1.00 96.56 389 VAL A C 1
ATOM 2910 O O . VAL A 1 389 ? -20.093 -15.445 4.600 1.00 96.56 389 VAL A O 1
ATOM 2913 N N . ASP A 1 390 ? -17.925 -15.424 4.055 1.00 96.12 390 ASP A N 1
ATOM 2914 C CA . ASP A 1 390 ? -18.162 -15.878 2.670 1.00 96.12 390 ASP A CA 1
ATOM 2915 C C . ASP A 1 390 ? -18.833 -17.251 2.626 1.00 96.12 390 ASP A C 1
ATOM 2917 O O . ASP A 1 390 ? -19.762 -17.468 1.845 1.00 96.12 390 ASP A O 1
ATOM 2921 N N . LYS A 1 391 ? -18.383 -18.179 3.480 1.00 94.19 391 LYS A N 1
ATOM 2922 C CA . LYS A 1 391 ? -18.973 -19.521 3.588 1.00 94.19 391 LYS A CA 1
ATOM 2923 C C . LYS A 1 391 ? -20.425 -19.448 4.048 1.00 94.19 391 LYS A C 1
ATOM 2925 O O . LYS A 1 391 ? -21.282 -20.094 3.445 1.00 94.19 391 LYS A O 1
ATOM 2930 N N . PHE A 1 392 ? -20.702 -18.619 5.055 1.00 95.75 392 PHE A N 1
ATOM 2931 C CA . PHE A 1 392 ? -22.053 -18.393 5.557 1.00 95.75 392 PHE A CA 1
ATOM 2932 C C . PHE A 1 392 ? -22.982 -17.814 4.490 1.00 95.75 392 PHE A C 1
ATOM 2934 O O . PHE A 1 392 ? -24.053 -18.369 4.242 1.00 95.75 392 PHE A O 1
ATOM 2941 N N . LEU A 1 393 ? -22.549 -16.756 3.797 1.00 94.81 393 LEU A N 1
ATOM 2942 C CA . LEU A 1 393 ? -23.313 -16.128 2.713 1.00 94.81 393 LEU A CA 1
ATOM 2943 C C . LEU A 1 393 ? -23.483 -17.059 1.499 1.00 94.81 393 LEU A C 1
ATOM 2945 O O . LEU A 1 393 ? -24.471 -16.955 0.776 1.00 94.81 393 LEU A O 1
ATOM 2949 N N . SER A 1 394 ? -22.574 -18.020 1.318 1.00 95.06 394 SER A N 1
ATOM 2950 C CA . SER A 1 394 ? -22.673 -19.079 0.302 1.00 95.06 394 SER A CA 1
ATOM 2951 C C . SER A 1 394 ? -23.532 -20.281 0.734 1.00 95.06 394 SER A C 1
ATOM 2953 O O . SER A 1 394 ? -23.660 -21.241 -0.026 1.00 95.06 394 SER A O 1
ATOM 2955 N N . GLY A 1 395 ? -24.131 -20.249 1.932 1.00 94.81 395 GLY A N 1
ATOM 2956 C CA . GLY A 1 395 ? -25.108 -21.235 2.408 1.00 94.81 395 GLY A CA 1
ATOM 2957 C C . GLY A 1 395 ? -24.638 -22.161 3.535 1.00 94.81 395 GLY A C 1
ATOM 2958 O O . GLY A 1 395 ? -25.449 -22.944 4.034 1.00 94.81 395 GLY A O 1
ATOM 2959 N N . ASP A 1 396 ? -23.380 -22.083 3.980 1.00 94.31 396 ASP A N 1
ATOM 2960 C CA . ASP A 1 396 ? -22.908 -22.827 5.155 1.00 94.31 396 ASP A CA 1
ATOM 2961 C C . ASP A 1 396 ? -23.301 -22.105 6.451 1.00 94.31 396 ASP A C 1
ATOM 2963 O O . ASP A 1 396 ? -22.536 -21.338 7.036 1.00 94.31 396 ASP A O 1
ATOM 2967 N N . GLN A 1 397 ? -24.508 -22.388 6.937 1.00 92.75 397 GLN A N 1
ATOM 2968 C CA . GLN A 1 397 ? -25.042 -21.784 8.162 1.00 92.75 397 GLN A CA 1
ATOM 2969 C C . GLN A 1 397 ? -24.231 -22.112 9.429 1.00 92.75 397 GLN A C 1
ATOM 2971 O O . GLN A 1 397 ? -24.460 -21.489 10.462 1.00 92.75 397 GLN A O 1
ATOM 2976 N N . SER A 1 398 ? -23.303 -23.076 9.369 1.00 91.50 398 SER A N 1
ATOM 2977 C CA . SER A 1 398 ? -22.436 -23.447 10.494 1.00 91.50 398 SER A CA 1
ATOM 2978 C C . SER A 1 398 ? -21.111 -22.682 10.528 1.00 91.50 398 SER A C 1
ATOM 2980 O O . SER A 1 398 ? -20.373 -22.789 11.507 1.00 91.50 398 SER A O 1
ATOM 2982 N N . ALA A 1 399 ? -20.808 -21.903 9.483 1.00 92.69 399 ALA A N 1
ATOM 2983 C CA . ALA A 1 399 ? -19.546 -21.182 9.365 1.00 92.69 399 ALA A CA 1
ATOM 2984 C C . ALA A 1 399 ? -19.403 -20.019 10.359 1.00 92.69 399 ALA A C 1
ATOM 2986 O O . ALA A 1 399 ? -18.276 -19.615 10.635 1.00 92.69 399 ALA A O 1
ATOM 2987 N N . LEU A 1 400 ? -20.516 -19.506 10.899 1.00 92.88 400 LEU A N 1
ATOM 2988 C CA . LEU A 1 400 ? -20.537 -18.463 11.923 1.00 92.88 400 LEU A CA 1
ATOM 2989 C C . LEU A 1 400 ? -21.166 -18.973 13.221 1.00 92.88 400 LEU A C 1
ATOM 2991 O O . LEU A 1 400 ? -22.150 -19.715 13.231 1.00 92.88 400 LEU A O 1
ATOM 2995 N N . THR A 1 401 ? -20.615 -18.516 14.334 1.00 95.19 401 THR A N 1
ATOM 2996 C CA . THR A 1 401 ? -21.187 -18.653 15.671 1.00 95.19 401 THR A CA 1
ATOM 2997 C C . THR A 1 401 ? -22.397 -17.732 15.851 1.00 95.19 401 THR A C 1
ATOM 2999 O O . THR A 1 401 ? -22.590 -16.757 15.124 1.00 95.19 401 THR A O 1
ATOM 3002 N N . LYS A 1 402 ? -23.207 -17.992 16.887 1.00 96.94 402 LYS A N 1
ATOM 3003 C CA . LYS A 1 402 ? -24.338 -17.123 17.261 1.00 96.94 402 LYS A CA 1
ATOM 3004 C C . LYS A 1 402 ? -23.901 -15.670 17.487 1.00 96.94 402 LYS A C 1
ATOM 3006 O O . LYS A 1 402 ? -24.602 -14.769 17.049 1.00 96.94 402 LYS A O 1
ATOM 3011 N N . GLN A 1 403 ? -22.750 -15.467 18.128 1.00 97.25 403 GLN A N 1
ATOM 3012 C CA . GLN A 1 403 ? -22.215 -14.139 18.419 1.00 97.25 403 GLN A CA 1
ATOM 3013 C C . GLN A 1 403 ? -21.839 -13.378 17.140 1.00 97.25 403 GLN A C 1
ATOM 3015 O O . GLN A 1 403 ? -22.186 -12.212 16.985 1.00 97.25 403 GLN A O 1
ATOM 3020 N N . GLU A 1 404 ? -21.175 -14.043 16.193 1.00 97.56 404 GLU A N 1
ATOM 3021 C CA . GLU A 1 404 ? -20.812 -13.439 14.904 1.00 97.56 404 GLU A CA 1
ATOM 3022 C C . GLU A 1 404 ? -22.055 -13.124 14.057 1.00 97.56 404 GLU A C 1
ATOM 3024 O O . GLU A 1 404 ? -22.094 -12.096 13.382 1.00 97.56 404 GLU A O 1
ATOM 3029 N N . ILE A 1 405 ? -23.097 -13.964 14.127 1.00 98.06 405 ILE A N 1
ATOM 3030 C CA . ILE A 1 405 ? -24.397 -13.700 13.485 1.00 98.06 405 ILE A CA 1
ATOM 3031 C C . ILE A 1 405 ? -25.080 -12.478 14.114 1.00 98.06 405 ILE A C 1
ATOM 3033 O O . ILE A 1 405 ? -25.588 -11.624 13.387 1.00 98.06 405 ILE A O 1
ATOM 3037 N N . ASP A 1 406 ? -25.077 -12.366 15.445 1.00 98.31 406 ASP A N 1
ATOM 3038 C CA . ASP A 1 406 ? -25.622 -11.196 16.145 1.00 98.31 406 ASP A CA 1
ATOM 3039 C C . ASP A 1 406 ? -24.847 -9.924 15.763 1.00 98.31 406 ASP A C 1
ATOM 3041 O O . ASP A 1 406 ? -25.453 -8.899 15.447 1.00 98.31 406 ASP A O 1
ATOM 3045 N N . GLY A 1 407 ? -23.519 -10.019 15.660 1.00 98.44 407 GLY A N 1
ATOM 3046 C CA . GLY A 1 407 ? -22.644 -8.942 15.202 1.00 98.44 407 GLY A CA 1
ATOM 3047 C C . GLY A 1 407 ? -22.913 -8.497 13.769 1.00 98.44 407 GLY A C 1
ATOM 3048 O O . GLY A 1 407 ? -22.962 -7.299 13.491 1.00 98.44 407 GLY A O 1
ATOM 3049 N N . MET A 1 408 ? -23.165 -9.444 12.864 1.00 97.81 408 MET A N 1
ATOM 3050 C CA . MET A 1 408 ? -23.609 -9.156 11.497 1.00 97.81 408 MET A CA 1
ATOM 3051 C C . MET A 1 408 ? -24.974 -8.444 11.485 1.00 97.81 408 MET A C 1
ATOM 3053 O O . MET A 1 408 ? -25.206 -7.540 10.675 1.00 97.81 408 MET A O 1
ATOM 3057 N N . GLY A 1 409 ? -25.867 -8.805 12.412 1.00 97.56 409 GLY A N 1
ATOM 3058 C CA . GLY A 1 409 ? -27.141 -8.118 12.634 1.00 97.56 409 GLY A CA 1
ATOM 3059 C C . GLY A 1 409 ? -26.969 -6.681 13.136 1.00 97.56 409 GLY A C 1
ATOM 3060 O O . GLY A 1 409 ? -27.668 -5.782 12.670 1.00 97.56 409 GLY A O 1
ATOM 3061 N N . VAL A 1 410 ? -26.001 -6.428 14.024 1.00 98.31 410 VAL A N 1
ATOM 3062 C CA . VAL A 1 410 ? -25.626 -5.061 14.427 1.00 98.31 410 VAL A CA 1
ATOM 3063 C C . VAL A 1 410 ? -25.058 -4.297 13.229 1.00 98.31 410 VAL A C 1
ATOM 3065 O O . VAL A 1 410 ? -25.517 -3.190 12.952 1.00 98.31 410 VAL A O 1
ATOM 3068 N N . PHE A 1 411 ? -24.126 -4.895 12.483 1.00 98.25 411 PHE A N 1
ATOM 3069 C CA . PHE A 1 411 ? -23.456 -4.287 11.327 1.00 98.25 411 PHE A CA 1
ATOM 3070 C C . PHE A 1 411 ? -24.440 -3.805 10.250 1.00 98.25 411 PHE A C 1
ATOM 3072 O O . PHE A 1 411 ? -24.336 -2.677 9.768 1.00 98.25 411 PHE A O 1
ATOM 3079 N N . THR A 1 412 ? -25.410 -4.653 9.899 1.00 96.50 412 THR A N 1
ATOM 3080 C CA . THR A 1 412 ? -26.447 -4.372 8.887 1.00 96.50 412 THR A CA 1
ATOM 3081 C C . THR A 1 412 ? -27.697 -3.702 9.459 1.00 96.50 412 THR A C 1
ATOM 3083 O O . THR A 1 412 ? -28.625 -3.395 8.719 1.00 96.50 412 THR A O 1
ATOM 3086 N N . GLY A 1 413 ? -27.763 -3.493 10.773 1.00 95.44 413 GLY A N 1
ATOM 3087 C CA . GLY A 1 413 ? -28.921 -2.940 11.464 1.00 95.44 413 GLY A CA 1
ATOM 3088 C C . GLY A 1 413 ? -28.559 -1.668 12.212 1.00 95.44 413 GLY A C 1
ATOM 3089 O O . GLY A 1 413 ? -28.265 -0.635 11.614 1.00 95.44 413 GLY A O 1
ATOM 3090 N N . LYS A 1 414 ? -28.584 -1.745 13.546 1.00 95.88 414 LYS A N 1
ATOM 3091 C CA . LYS A 1 414 ? -28.386 -0.597 14.446 1.00 95.88 414 LYS A CA 1
ATOM 3092 C C . LYS A 1 414 ? -27.055 0.134 14.226 1.00 95.88 414 LYS A C 1
ATOM 3094 O O . LYS A 1 414 ? -26.993 1.340 14.431 1.00 95.88 414 LYS A O 1
ATOM 3099 N N . GLY A 1 415 ? -26.012 -0.580 13.810 1.00 95.75 415 GLY A N 1
ATOM 3100 C CA . GLY A 1 415 ? -24.691 -0.020 13.540 1.00 95.75 415 GLY A CA 1
ATOM 3101 C C . GLY A 1 415 ? -24.579 0.745 12.220 1.00 95.75 415 GLY A C 1
ATOM 3102 O O . GLY A 1 415 ? -23.630 1.507 12.064 1.00 95.75 415 GLY A O 1
ATOM 3103 N N . GLN A 1 416 ? -25.512 0.545 11.278 1.00 95.12 416 GLN A N 1
ATOM 3104 C CA . GLN A 1 416 ? -25.548 1.202 9.958 1.00 95.12 416 GLN A CA 1
ATOM 3105 C C . GLN A 1 416 ? -24.239 1.080 9.145 1.00 95.12 416 GLN A C 1
ATOM 3107 O O . GLN A 1 416 ? -23.987 1.837 8.211 1.00 95.12 416 GLN A O 1
ATOM 3112 N N . CYS A 1 417 ? -23.377 0.116 9.478 1.00 97.69 417 CYS A N 1
ATOM 3113 C CA . CYS A 1 417 ? -22.032 0.012 8.916 1.00 97.69 417 CYS A CA 1
ATOM 3114 C C . CYS A 1 417 ? -22.080 -0.312 7.415 1.00 97.69 417 CYS A C 1
ATOM 3116 O O . CYS A 1 417 ? -21.263 0.186 6.635 1.00 97.69 417 CYS A O 1
ATOM 3118 N N . SER A 1 418 ? -23.077 -1.103 7.008 1.00 96.62 418 SER A N 1
ATOM 3119 C CA . SER A 1 418 ? -23.330 -1.483 5.617 1.00 96.62 418 SER A CA 1
ATOM 3120 C C . SER A 1 418 ? -23.704 -0.314 4.701 1.00 96.62 418 SER A C 1
ATOM 3122 O O . SER A 1 418 ? -23.660 -0.473 3.488 1.00 96.62 418 SER A O 1
ATOM 3124 N N . ASP A 1 419 ? -24.044 0.866 5.224 1.00 94.75 419 ASP A N 1
ATOM 3125 C CA . ASP A 1 419 ? -24.359 2.024 4.371 1.00 94.75 419 ASP A CA 1
ATOM 3126 C C . ASP A 1 419 ? -23.112 2.476 3.581 1.00 94.75 419 ASP A C 1
ATOM 3128 O O . ASP A 1 419 ? -23.198 2.857 2.407 1.00 94.75 419 ASP A O 1
ATOM 3132 N N . CYS A 1 420 ? -21.934 2.304 4.194 1.00 96.06 420 CYS A N 1
ATOM 3133 C CA . CYS A 1 420 ? -20.614 2.581 3.622 1.00 96.06 420 CYS A CA 1
ATOM 3134 C C . CYS A 1 420 ? -19.836 1.311 3.236 1.00 96.06 420 CYS A C 1
ATOM 3136 O O . CYS A 1 420 ? -19.106 1.309 2.241 1.00 96.06 420 CYS A O 1
ATOM 3138 N N . HIS A 1 421 ? -19.984 0.239 4.017 1.00 97.50 421 HIS A N 1
ATOM 3139 C CA . HIS A 1 421 ? -19.260 -1.025 3.868 1.00 97.50 421 HIS A CA 1
ATOM 3140 C C . HIS A 1 421 ? -20.175 -2.136 3.332 1.00 97.50 421 HIS A C 1
ATOM 3142 O O . HIS A 1 421 ? -20.457 -3.117 4.019 1.00 97.50 421 HIS A O 1
ATOM 3148 N N . ALA A 1 422 ? -20.662 -1.953 2.106 1.00 94.69 422 ALA A N 1
ATOM 3149 C CA . ALA A 1 422 ? -21.625 -2.839 1.452 1.00 94.69 422 ALA A CA 1
ATOM 3150 C C . ALA A 1 422 ? -21.013 -3.740 0.374 1.00 94.69 422 ALA A C 1
ATOM 3152 O O . ALA A 1 422 ? -19.870 -3.548 -0.052 1.00 94.69 422 ALA A O 1
ATOM 3153 N N . GLY A 1 423 ? -21.833 -4.686 -0.089 1.00 95.19 423 GLY A N 1
ATOM 3154 C CA . GLY A 1 423 ? -21.532 -5.564 -1.211 1.00 95.19 423 GLY A CA 1
ATOM 3155 C C . GLY A 1 423 ? -20.463 -6.615 -0.901 1.00 95.19 423 GLY A C 1
ATOM 3156 O O . GLY A 1 423 ? -20.076 -6.794 0.259 1.00 95.19 423 GLY A O 1
ATOM 3157 N N . PRO A 1 424 ? -19.980 -7.321 -1.936 1.00 96.12 424 PRO A N 1
ATOM 3158 C CA . PRO A 1 424 ? -18.963 -8.362 -1.800 1.00 96.12 424 PRO A CA 1
ATOM 3159 C C . PRO A 1 424 ? -17.642 -7.862 -1.195 1.00 96.12 424 PRO A C 1
ATOM 3161 O O . PRO A 1 424 ? -17.002 -8.551 -0.396 1.00 96.12 424 PRO A O 1
ATOM 3164 N N . GLU A 1 425 ? -17.231 -6.647 -1.553 1.00 96.38 425 GLU A N 1
ATOM 3165 C CA . GLU A 1 425 ? -15.963 -6.031 -1.162 1.00 96.38 425 GLU A CA 1
ATOM 3166 C C . GLU A 1 425 ? -16.005 -5.346 0.213 1.00 96.38 425 GLU A C 1
ATOM 3168 O O . GLU A 1 425 ? -14.952 -5.010 0.765 1.00 96.38 425 GLU A O 1
ATOM 3173 N N . LEU A 1 426 ? -17.205 -5.147 0.777 1.00 97.75 426 LEU A N 1
ATOM 3174 C CA . LEU A 1 426 ? -17.449 -4.397 2.015 1.00 97.75 426 LEU A CA 1
ATOM 3175 C C . LEU A 1 426 ? -16.902 -2.960 1.960 1.00 97.75 426 LEU A C 1
ATOM 3177 O O . LEU A 1 426 ? -16.315 -2.455 2.922 1.00 97.75 426 LEU A O 1
ATOM 3181 N N . THR A 1 427 ? -17.090 -2.297 0.817 1.00 97.75 427 THR A N 1
ATOM 3182 C CA . THR A 1 427 ? -16.746 -0.886 0.608 1.00 97.75 427 THR A CA 1
ATOM 3183 C C . THR A 1 427 ? -17.478 -0.289 -0.594 1.00 97.75 427 THR A C 1
ATOM 3185 O O . THR A 1 427 ? -17.543 -0.882 -1.668 1.00 97.75 427 THR A O 1
ATOM 3188 N N . ASN A 1 428 ? -17.941 0.953 -0.455 1.00 96.88 428 ASN A N 1
ATOM 3189 C CA . ASN A 1 428 ? -18.448 1.744 -1.579 1.00 96.88 428 ASN A CA 1
ATOM 3190 C C . ASN A 1 428 ? -17.339 2.282 -2.509 1.00 96.88 428 ASN A C 1
ATOM 3192 O O . ASN A 1 428 ? -17.652 2.865 -3.541 1.00 96.88 428 ASN A O 1
ATOM 3196 N N . ALA A 1 429 ? -16.054 2.115 -2.176 1.00 97.62 429 ALA A N 1
ATOM 3197 C CA . ALA A 1 429 ? -14.934 2.521 -3.033 1.00 97.62 429 ALA A CA 1
ATOM 3198 C C . ALA A 1 429 ? -14.601 1.503 -4.140 1.00 97.62 429 ALA A C 1
ATOM 3200 O O . ALA A 1 429 ? -13.707 1.751 -4.957 1.00 97.62 429 ALA A O 1
ATOM 3201 N N . ALA A 1 430 ? -15.298 0.363 -4.168 1.00 97.69 430 ALA A N 1
ATOM 3202 C CA . ALA A 1 430 ? -15.137 -0.652 -5.198 1.00 97.69 430 ALA A CA 1
ATOM 3203 C C . ALA A 1 430 ? -15.544 -0.123 -6.584 1.00 97.69 430 ALA A C 1
ATOM 3205 O O . ALA A 1 430 ? -16.480 0.665 -6.730 1.00 97.69 430 ALA A O 1
ATOM 3206 N N . THR A 1 431 ? -14.871 -0.609 -7.625 1.00 97.75 431 THR A N 1
ATOM 3207 C CA . THR A 1 431 ? -15.106 -0.243 -9.027 1.00 97.75 431 THR A CA 1
ATOM 3208 C C . THR A 1 431 ? -16.562 -0.459 -9.425 1.00 97.75 431 THR A C 1
ATOM 3210 O O . THR A 1 431 ? -17.145 0.417 -10.057 1.00 97.75 431 THR A O 1
ATOM 3213 N N . ALA A 1 432 ? -17.177 -1.570 -9.008 1.00 95.56 432 ALA A N 1
ATOM 3214 C CA . ALA A 1 432 ? -18.584 -1.847 -9.288 1.00 95.56 432 ALA A CA 1
ATOM 3215 C C . ALA A 1 432 ? -19.520 -0.791 -8.668 1.00 95.56 432 ALA A C 1
ATOM 3217 O O . ALA A 1 432 ? -20.409 -0.280 -9.349 1.00 95.56 432 ALA A O 1
ATOM 3218 N N . ALA A 1 433 ? -19.282 -0.407 -7.408 1.00 95.69 433 ALA A N 1
ATOM 3219 C CA . ALA A 1 433 ? -20.076 0.606 -6.714 1.00 95.69 433 ALA A CA 1
ATOM 3220 C C . ALA A 1 433 ? -19.928 1.993 -7.362 1.00 95.69 433 ALA A C 1
ATOM 3222 O O . ALA A 1 433 ? -20.931 2.650 -7.641 1.00 95.69 433 ALA A O 1
ATOM 3223 N N . VAL A 1 434 ? -18.694 2.405 -7.674 1.00 96.94 434 VAL A N 1
ATOM 3224 C CA . VAL A 1 434 ? -18.413 3.700 -8.317 1.00 96.94 434 VAL A CA 1
ATOM 3225 C C . VAL A 1 434 ? -18.950 3.753 -9.752 1.00 96.94 434 VAL A C 1
ATOM 3227 O O . VAL A 1 434 ? -19.430 4.790 -10.195 1.00 96.94 434 VAL A O 1
ATOM 3230 N N . GLN A 1 435 ? -18.916 2.648 -10.501 1.00 95.44 435 GLN A N 1
ATOM 3231 C CA . GLN A 1 435 ? -19.510 2.597 -11.843 1.00 95.44 435 GLN A CA 1
ATOM 3232 C C . GLN A 1 435 ? -21.038 2.682 -11.805 1.00 95.44 435 GLN A C 1
ATOM 3234 O O . GLN A 1 435 ? -21.635 3.280 -12.701 1.00 95.44 435 GLN A O 1
ATOM 3239 N N . GLN A 1 436 ? -21.670 2.104 -10.780 1.00 95.12 436 GLN A N 1
ATOM 3240 C CA . GLN A 1 436 ? -23.115 2.196 -10.589 1.00 95.12 436 GLN A CA 1
ATOM 3241 C C . GLN A 1 436 ? -23.546 3.613 -10.190 1.00 95.12 436 GLN A C 1
ATOM 3243 O O . GLN A 1 436 ? -24.529 4.129 -10.720 1.00 95.12 436 GLN A O 1
ATOM 3248 N N . SER A 1 437 ? -22.813 4.236 -9.266 1.00 95.50 437 SER A N 1
ATOM 3249 C CA . SER A 1 437 ? -23.028 5.614 -8.833 1.00 95.50 437 SER A CA 1
ATOM 3250 C C . SER A 1 437 ? -21.670 6.275 -8.610 1.00 95.50 437 SER A C 1
ATOM 3252 O O . SER A 1 437 ? -21.033 5.993 -7.602 1.00 95.50 437 SER A O 1
ATOM 3254 N N . PRO A 1 438 ? -21.199 7.140 -9.527 1.00 95.56 438 PRO A N 1
ATOM 3255 C CA . PRO A 1 438 ? -19.901 7.801 -9.369 1.00 95.56 438 PRO A CA 1
ATOM 3256 C C . PRO A 1 438 ? -19.868 8.823 -8.234 1.00 95.56 438 PRO A C 1
ATOM 3258 O O . PRO A 1 438 ? -18.799 9.110 -7.692 1.00 95.56 438 PRO A O 1
ATOM 3261 N N . LEU A 1 439 ? -21.034 9.394 -7.915 1.00 95.12 439 LEU A N 1
ATOM 3262 C CA . LEU A 1 439 ? -21.219 10.379 -6.860 1.00 95.12 439 LEU A CA 1
ATOM 3263 C C . LEU A 1 439 ? -22.251 9.896 -5.838 1.00 95.12 439 LEU A C 1
ATOM 3265 O O . LEU A 1 439 ? -23.258 9.282 -6.198 1.00 95.12 439 LEU A O 1
ATOM 3269 N N . THR A 1 440 ? -22.019 10.237 -4.575 1.00 90.62 440 THR A N 1
ATOM 3270 C CA . THR A 1 440 ? -22.953 10.075 -3.456 1.00 90.62 440 THR A CA 1
ATOM 3271 C C . THR A 1 440 ? -23.058 11.437 -2.784 1.00 90.62 440 THR A C 1
ATOM 3273 O O . THR A 1 440 ? -22.036 12.022 -2.450 1.00 90.62 440 THR A O 1
ATOM 3276 N N . ASP A 1 441 ? -24.263 11.997 -2.682 1.00 87.31 441 ASP A N 1
ATOM 3277 C CA . ASP A 1 441 ? -24.509 13.324 -2.090 1.00 87.31 441 ASP A CA 1
ATOM 3278 C C . ASP A 1 441 ? -23.625 14.463 -2.644 1.00 87.31 441 ASP A C 1
ATOM 3280 O O . ASP A 1 441 ? -23.229 15.388 -1.939 1.00 87.31 441 ASP A O 1
ATOM 3284 N N . GLY A 1 442 ? -23.315 14.411 -3.945 1.00 89.88 442 GLY A N 1
ATOM 3285 C CA . GLY A 1 442 ? -22.530 15.444 -4.637 1.00 89.88 442 GLY A CA 1
ATOM 3286 C C . GLY A 1 442 ? -21.009 15.351 -4.448 1.00 89.88 442 GLY A C 1
ATOM 3287 O O . GLY A 1 442 ? -20.278 16.177 -4.999 1.00 89.88 442 GLY A O 1
ATOM 3288 N N . ILE A 1 443 ? -20.515 14.339 -3.733 1.00 94.06 443 ILE A N 1
ATOM 3289 C CA . ILE A 1 443 ? -19.086 14.026 -3.578 1.00 94.06 443 ILE A CA 1
ATOM 3290 C C . ILE A 1 443 ? -18.747 12.674 -4.214 1.00 94.06 443 ILE A C 1
ATOM 3292 O O . ILE A 1 443 ? -19.634 11.892 -4.546 1.00 94.06 443 ILE A O 1
ATOM 3296 N N . ASP A 1 444 ? -17.458 12.410 -4.425 1.00 95.88 444 ASP A N 1
ATOM 3297 C CA . ASP A 1 444 ? -16.964 11.151 -4.987 1.00 95.88 444 ASP A CA 1
ATOM 3298 C C . ASP A 1 444 ? -17.425 9.941 -4.154 1.00 95.88 444 ASP A C 1
ATOM 3300 O O . ASP A 1 444 ? -17.136 9.847 -2.958 1.00 95.88 444 ASP A O 1
ATOM 3304 N N . THR A 1 445 ? -18.089 8.976 -4.793 1.00 96.88 445 THR A N 1
ATOM 3305 C CA . THR A 1 445 ? -18.503 7.736 -4.126 1.00 96.88 445 THR A CA 1
ATOM 3306 C C . THR A 1 445 ? -17.298 6.971 -3.582 1.00 96.88 445 THR A C 1
ATOM 3308 O O . THR A 1 445 ? -16.242 6.885 -4.213 1.00 96.88 445 THR A O 1
ATOM 3311 N N . GLY A 1 446 ? -17.460 6.414 -2.380 1.00 96.62 446 GLY A N 1
ATOM 3312 C CA . GLY A 1 446 ? -16.403 5.680 -1.692 1.00 96.62 446 GLY A CA 1
ATOM 3313 C C . GLY A 1 446 ? -15.463 6.551 -0.861 1.00 96.62 446 GLY A C 1
ATOM 3314 O O . GLY A 1 446 ? -14.494 6.017 -0.329 1.00 96.62 446 GLY A O 1
ATOM 3315 N N . PHE A 1 447 ? -15.728 7.854 -0.725 1.00 97.81 447 PHE A N 1
ATOM 3316 C CA . PHE A 1 447 ? -14.955 8.771 0.113 1.00 97.81 447 PHE A CA 1
ATOM 3317 C C . PHE A 1 447 ? -15.842 9.425 1.172 1.00 97.81 447 PHE A C 1
ATOM 3319 O O . PHE A 1 447 ? -16.923 9.913 0.861 1.00 97.81 447 PHE A O 1
ATOM 3326 N N . ALA A 1 448 ? -15.376 9.459 2.420 1.00 96.94 448 ALA A N 1
ATOM 3327 C CA . ALA A 1 448 ? -16.116 10.055 3.530 1.00 96.94 448 ALA A CA 1
ATOM 3328 C C . ALA A 1 448 ? -15.174 10.695 4.556 1.00 96.94 448 ALA A C 1
ATOM 3330 O O . ALA A 1 448 ? -14.053 10.226 4.770 1.00 96.94 448 ALA A O 1
ATOM 3331 N N . ASN A 1 449 ? -15.640 11.755 5.218 1.00 97.12 449 ASN A N 1
ATOM 3332 C CA . ASN A 1 449 ? -15.018 12.257 6.438 1.00 97.12 449 ASN A CA 1
ATOM 3333 C C . ASN A 1 449 ? -15.722 11.636 7.645 1.00 97.12 449 ASN A C 1
ATOM 3335 O O . ASN A 1 449 ? -16.897 11.897 7.898 1.00 97.12 449 ASN A O 1
ATOM 3339 N N . LEU A 1 450 ? -14.982 10.824 8.396 1.00 96.06 450 LEU A N 1
ATOM 3340 C CA . LEU A 1 450 ? -15.488 10.125 9.577 1.00 96.06 450 LEU A CA 1
ATOM 3341 C C . LEU A 1 450 ? -15.380 10.957 10.865 1.00 96.06 450 LEU A C 1
ATOM 3343 O O . LEU A 1 450 ? -15.818 10.521 11.922 1.00 96.06 450 LEU A O 1
ATOM 3347 N N . GLY A 1 451 ? -14.735 12.124 10.819 1.00 95.75 451 GLY A N 1
ATOM 3348 C CA . GLY A 1 451 ? -14.434 12.903 12.016 1.00 95.75 451 GLY A CA 1
ATOM 3349 C C . GLY A 1 451 ? -13.347 12.267 12.888 1.00 95.75 451 GLY A C 1
ATOM 3350 O O . GLY A 1 451 ? -13.404 12.380 14.109 1.00 95.75 451 GLY A O 1
ATOM 3351 N N . VAL A 1 452 ? -12.354 11.586 12.294 1.00 96.19 452 VAL A N 1
ATOM 3352 C CA . VAL A 1 452 ? -11.179 11.070 13.035 1.00 96.19 452 VAL A CA 1
ATOM 3353 C C . VAL A 1 452 ? -10.333 12.226 13.577 1.00 96.19 452 VAL A C 1
ATOM 3355 O O . VAL A 1 452 ? -9.919 12.188 14.736 1.00 96.19 452 VAL A O 1
ATOM 3358 N N . ARG A 1 453 ? -10.108 13.252 12.743 1.00 94.25 453 ARG A N 1
ATOM 3359 C CA . ARG A 1 453 ? -9.375 14.497 13.023 1.00 94.25 453 ARG A CA 1
ATOM 3360 C C . ARG A 1 453 ? -10.025 15.664 12.283 1.00 94.25 453 ARG A C 1
ATOM 3362 O O . ARG A 1 453 ? -10.813 15.458 11.361 1.00 94.25 453 ARG A O 1
ATOM 3369 N N . ALA A 1 454 ? -9.672 16.889 12.669 1.00 93.81 454 ALA A N 1
ATOM 3370 C CA . ALA A 1 454 ? -10.094 18.081 11.942 1.00 93.81 454 ALA A CA 1
ATOM 3371 C C . ALA A 1 454 ? -9.533 18.067 10.501 1.00 93.81 454 ALA A C 1
ATOM 3373 O O . ALA A 1 454 ? -8.337 17.809 10.335 1.00 93.81 454 ALA A O 1
ATOM 3374 N N . PRO A 1 455 ? -10.331 18.417 9.470 1.00 93.94 455 PRO A N 1
ATOM 3375 C CA . PRO A 1 455 ? -9.890 18.370 8.071 1.00 93.94 455 PRO A CA 1
ATOM 3376 C C . PRO A 1 455 ? -8.609 19.155 7.763 1.00 93.94 455 PRO A C 1
ATOM 3378 O O . PRO A 1 455 ? -7.855 18.782 6.874 1.00 93.94 455 PRO A O 1
ATOM 3381 N N . GLY A 1 456 ? -8.328 20.233 8.503 1.00 92.56 456 GLY A N 1
ATOM 3382 C CA . GLY A 1 456 ? -7.123 21.046 8.306 1.00 92.56 456 GLY A CA 1
ATOM 3383 C C . GLY A 1 456 ? -5.805 20.351 8.675 1.00 92.56 456 GLY A C 1
ATOM 3384 O O . GLY A 1 456 ? -4.744 20.882 8.361 1.00 92.56 456 GLY A O 1
ATOM 3385 N N . GLU A 1 457 ? -5.842 19.197 9.347 1.00 93.81 457 GLU A N 1
ATOM 3386 C CA . GLU A 1 457 ? -4.636 18.424 9.680 1.00 93.81 457 GLU A CA 1
ATOM 3387 C C . GLU A 1 457 ? -4.203 17.486 8.547 1.00 93.81 457 GLU A C 1
ATOM 3389 O O . GLU A 1 457 ? -3.008 17.257 8.353 1.00 93.81 457 GLU A O 1
ATOM 3394 N N . ASP A 1 458 ? -5.165 16.977 7.777 1.00 95.12 458 ASP A N 1
ATOM 3395 C CA . ASP A 1 458 ? -4.942 16.234 6.541 1.00 95.12 458 ASP A CA 1
ATOM 3396 C C . ASP A 1 458 ? -6.155 16.426 5.624 1.00 95.12 458 ASP A C 1
ATOM 3398 O O . ASP A 1 458 ? -7.255 15.945 5.902 1.00 95.12 458 ASP A O 1
ATOM 3402 N N . LEU A 1 459 ? -5.940 17.136 4.514 1.00 95.50 459 LEU A N 1
ATOM 3403 C CA . LEU A 1 459 ? -7.003 17.502 3.581 1.00 95.50 459 LEU A CA 1
ATOM 3404 C C . LEU A 1 459 ? -7.558 16.304 2.795 1.00 95.50 459 LEU A C 1
ATOM 3406 O O . LEU A 1 459 ? -8.594 16.459 2.149 1.00 95.50 459 LEU A O 1
ATOM 3410 N N . GLY A 1 460 ? -6.923 15.126 2.840 1.00 95.81 460 GLY A N 1
ATOM 3411 C CA . GLY A 1 460 ? -7.414 13.930 2.151 1.00 95.81 460 GLY A CA 1
ATOM 3412 C C . GLY A 1 460 ? -7.660 14.183 0.659 1.00 95.81 460 GLY A C 1
ATOM 3413 O O . GLY A 1 460 ? -6.805 14.740 -0.032 1.00 95.81 460 GLY A O 1
ATOM 3414 N N . LEU A 1 461 ? -8.849 13.817 0.179 1.00 95.06 461 LEU A N 1
ATOM 3415 C CA . LEU A 1 461 ? -9.311 14.047 -1.196 1.00 95.06 461 LEU A CA 1
ATOM 3416 C C . LEU A 1 461 ? -9.300 15.537 -1.614 1.00 95.06 461 LEU A C 1
ATOM 3418 O O . LEU A 1 461 ? -9.138 15.857 -2.795 1.00 95.06 461 LEU A O 1
ATOM 3422 N N . GLY A 1 462 ? -9.448 16.457 -0.656 1.00 94.19 462 GLY A N 1
ATOM 3423 C CA . GLY A 1 462 ? -9.419 17.905 -0.877 1.00 94.19 462 GLY A CA 1
ATOM 3424 C C . GLY A 1 462 ? -8.022 18.494 -1.095 1.00 94.19 462 GLY A C 1
ATOM 3425 O O . GLY A 1 462 ? -7.900 19.663 -1.462 1.00 94.19 462 GLY A O 1
ATOM 3426 N N . ALA A 1 463 ? -6.956 17.710 -0.900 1.00 91.62 463 ALA A N 1
ATOM 3427 C CA . ALA A 1 463 ? -5.588 18.199 -1.020 1.00 91.62 463 ALA A CA 1
ATOM 3428 C C . ALA A 1 463 ? -5.270 18.661 -2.464 1.00 91.62 463 ALA A C 1
ATOM 3430 O O . ALA A 1 463 ? -5.443 17.876 -3.401 1.00 91.62 463 ALA A O 1
ATOM 3431 N N . PRO A 1 464 ? -4.755 19.892 -2.674 1.00 87.44 464 PRO A N 1
ATOM 3432 C CA . PRO A 1 464 ? -4.419 20.423 -3.997 1.00 87.44 464 PRO A CA 1
ATOM 3433 C C . PRO A 1 464 ? -3.049 19.916 -4.474 1.00 87.44 464 PRO A C 1
ATOM 3435 O O . PRO A 1 464 ? -2.122 20.689 -4.709 1.00 87.44 464 PRO A O 1
ATOM 3438 N N . VAL A 1 465 ? -2.896 18.595 -4.529 1.00 85.25 465 VAL A N 1
ATOM 3439 C CA . VAL A 1 465 ? -1.609 17.919 -4.760 1.00 85.25 465 VAL A CA 1
ATOM 3440 C C . VAL A 1 465 ? -1.454 17.384 -6.176 1.00 85.25 465 VAL A C 1
ATOM 3442 O O . VAL A 1 465 ? -0.394 16.850 -6.503 1.00 85.25 465 VAL A O 1
ATOM 3445 N N . ASP A 1 466 ? -2.486 17.507 -7.015 1.00 84.25 466 ASP A N 1
ATOM 3446 C CA . ASP A 1 466 ? -2.358 17.106 -8.409 1.00 84.25 466 ASP A CA 1
ATOM 3447 C C . ASP A 1 466 ? -1.372 18.021 -9.171 1.00 84.25 466 ASP A C 1
ATOM 3449 O O . ASP A 1 466 ? -1.064 19.128 -8.716 1.00 84.25 466 ASP A O 1
ATOM 3453 N N . PRO A 1 467 ? -0.864 17.598 -10.343 1.00 86.44 467 PRO A N 1
ATOM 3454 C CA . PRO A 1 467 ? 0.124 18.371 -11.102 1.00 86.44 467 PRO A CA 1
ATOM 3455 C C . PRO A 1 467 ? -0.332 19.774 -11.537 1.00 86.44 467 PRO A C 1
ATOM 3457 O O . PRO A 1 467 ? 0.492 20.577 -11.971 1.00 86.44 467 PRO A O 1
ATOM 3460 N N . THR A 1 468 ? -1.629 20.077 -11.444 1.00 86.12 468 THR A N 1
ATOM 3461 C CA . THR A 1 468 ? -2.222 21.379 -11.778 1.00 86.12 468 THR A CA 1
ATOM 3462 C C . THR A 1 468 ? -2.574 22.216 -10.543 1.00 86.12 468 THR A C 1
ATOM 3464 O O . THR A 1 468 ? -3.117 23.313 -10.688 1.00 86.12 468 THR A O 1
ATOM 3467 N N . GLY A 1 469 ? -2.268 21.724 -9.336 1.00 87.50 469 GLY A N 1
ATOM 3468 C CA . GLY A 1 469 ? -2.593 22.375 -8.067 1.00 87.50 469 GLY A CA 1
ATOM 3469 C C . GLY A 1 469 ? -4.079 22.306 -7.702 1.00 87.50 469 GLY A C 1
ATOM 3470 O O . GLY A 1 469 ? -4.574 23.182 -6.992 1.00 87.50 469 GLY A O 1
ATOM 3471 N N . LYS A 1 470 ? -4.813 21.308 -8.210 1.00 87.62 470 LYS A N 1
ATOM 3472 C CA . LYS A 1 470 ? -6.247 21.112 -7.949 1.00 87.62 470 LYS A CA 1
ATOM 3473 C C . LYS A 1 470 ? -6.505 19.944 -6.988 1.00 87.62 470 LYS A C 1
ATOM 3475 O O . LYS A 1 470 ? -5.660 19.051 -6.873 1.00 87.62 470 LYS A O 1
ATOM 3480 N N . PRO A 1 471 ? -7.671 19.928 -6.308 1.00 90.25 471 PRO A N 1
ATOM 3481 C CA . PRO A 1 471 ? -8.099 18.788 -5.503 1.00 90.25 471 PRO A CA 1
ATOM 3482 C C . PRO A 1 471 ? -8.208 17.478 -6.295 1.00 90.25 471 PRO A C 1
ATOM 3484 O O . PRO A 1 471 ? -8.384 17.463 -7.520 1.00 90.25 471 PRO A O 1
ATOM 3487 N N . LEU A 1 472 ? -8.161 16.360 -5.570 1.00 90.06 472 LEU A N 1
ATOM 3488 C CA . LEU A 1 472 ? -8.235 15.008 -6.132 1.00 90.06 472 LEU A CA 1
ATOM 3489 C C . LEU A 1 472 ? -9.662 14.518 -6.369 1.00 90.06 472 LEU A C 1
ATOM 3491 O O . LEU A 1 472 ? -9.865 13.520 -7.064 1.00 90.06 472 LEU A O 1
ATOM 3495 N N . SER A 1 473 ? -10.656 15.227 -5.841 1.00 91.81 473 SER A N 1
ATOM 3496 C CA . SER A 1 473 ? -12.060 14.998 -6.177 1.00 91.81 473 SER A CA 1
ATOM 3497 C C . SER A 1 473 ? -12.303 15.129 -7.684 1.00 91.81 473 SER A C 1
ATOM 3499 O O . SER A 1 473 ? -11.698 15.961 -8.370 1.00 91.81 473 SER A O 1
ATOM 3501 N N . MET A 1 474 ? -13.187 14.275 -8.195 1.00 87.25 474 MET A N 1
ATOM 3502 C CA . MET A 1 474 ? -13.707 14.307 -9.562 1.00 87.25 474 MET A CA 1
ATOM 3503 C C . MET A 1 474 ? -15.136 14.867 -9.619 1.00 87.25 474 MET A C 1
ATOM 3505 O O . MET A 1 474 ? -15.658 15.063 -10.715 1.00 87.25 474 MET A O 1
ATOM 3509 N N . SER A 1 475 ? -15.777 15.127 -8.472 1.00 89.31 475 SER A N 1
ATOM 3510 C CA . SER A 1 475 ? -17.173 15.578 -8.415 1.00 89.31 475 SER A CA 1
ATOM 3511 C C . SER A 1 475 ? -17.372 17.045 -8.796 1.00 89.31 475 SER A C 1
ATOM 3513 O O . SER A 1 475 ? -18.482 17.452 -9.134 1.00 89.31 475 SER A O 1
ATOM 3515 N N . GLY A 1 476 ? -16.305 17.849 -8.735 1.00 86.44 476 GLY A N 1
ATOM 3516 C CA . GLY A 1 476 ? -16.390 19.303 -8.880 1.00 86.44 476 GLY A CA 1
ATOM 3517 C C . GLY A 1 476 ? -16.960 20.008 -7.645 1.00 86.44 476 GLY A C 1
ATOM 3518 O O . GLY A 1 476 ? -17.258 21.201 -7.718 1.00 86.44 476 GLY A O 1
ATOM 3519 N N . ALA A 1 477 ? -17.108 19.297 -6.523 1.00 89.75 477 ALA A N 1
ATOM 3520 C CA . ALA A 1 477 ? -17.531 19.891 -5.265 1.00 89.75 477 ALA A CA 1
ATOM 3521 C C . ALA A 1 477 ? -16.523 20.952 -4.772 1.00 89.75 477 ALA A C 1
ATOM 3523 O O . ALA A 1 477 ? -15.316 20.836 -5.019 1.00 89.75 477 ALA A O 1
ATOM 3524 N N . PRO A 1 478 ? -17.000 21.985 -4.055 1.00 89.06 478 PRO A N 1
ATOM 3525 C CA . PRO A 1 478 ? -16.142 22.941 -3.365 1.00 89.06 478 PRO A CA 1
ATOM 3526 C C . PRO A 1 478 ? -15.120 22.255 -2.446 1.00 89.06 478 PRO A C 1
ATOM 3528 O O . PRO A 1 478 ? -15.416 21.230 -1.835 1.00 89.06 478 PRO A O 1
ATOM 3531 N N . ALA A 1 479 ? -13.914 22.824 -2.334 1.00 84.50 479 ALA A N 1
ATOM 3532 C CA . ALA A 1 479 ? -12.811 22.215 -1.583 1.00 84.50 479 ALA A CA 1
ATOM 3533 C C . ALA A 1 479 ? -13.166 21.932 -0.110 1.00 84.50 479 ALA A C 1
ATOM 3535 O O . ALA A 1 479 ? -12.805 20.891 0.430 1.00 84.50 479 ALA A O 1
ATOM 3536 N N . ASP A 1 480 ? -13.914 22.825 0.534 1.00 88.44 480 ASP A N 1
ATOM 3537 C CA . ASP A 1 480 ? -14.403 22.669 1.905 1.00 88.44 480 ASP A CA 1
ATOM 3538 C C . ASP A 1 480 ? -15.345 21.471 2.084 1.00 88.44 480 ASP A C 1
ATOM 3540 O O . ASP A 1 480 ? -15.295 20.826 3.129 1.00 88.44 480 ASP A O 1
ATOM 3544 N N . ALA A 1 481 ? -16.126 21.111 1.060 1.00 92.50 481 ALA A N 1
ATOM 3545 C CA . ALA A 1 481 ? -16.970 19.917 1.085 1.00 92.50 481 ALA A CA 1
ATOM 3546 C C . ALA A 1 481 ? -16.153 18.612 1.017 1.00 92.50 481 ALA A C 1
ATOM 3548 O O . ALA A 1 481 ? -16.577 17.593 1.557 1.00 92.50 481 ALA A O 1
ATOM 3549 N N . ILE A 1 482 ? -14.961 18.637 0.409 1.00 94.94 482 ILE A N 1
ATOM 3550 C CA . ILE A 1 482 ? -14.127 17.444 0.158 1.00 94.94 482 ILE A CA 1
ATOM 3551 C C . ILE A 1 482 ? -12.879 17.338 1.055 1.00 94.94 482 ILE A C 1
ATOM 3553 O O . ILE A 1 482 ? -12.135 16.359 0.971 1.00 94.94 482 ILE A O 1
ATOM 3557 N N . ASN A 1 483 ? -12.633 18.314 1.931 1.00 95.62 483 ASN A N 1
ATOM 3558 C CA . ASN A 1 483 ? -11.488 18.300 2.844 1.00 95.62 483 ASN A CA 1
ATOM 3559 C C . ASN A 1 483 ? -11.631 17.223 3.930 1.00 95.62 483 ASN A C 1
ATOM 3561 O O . ASN A 1 483 ? -12.636 17.149 4.626 1.00 95.62 483 ASN A O 1
ATOM 3565 N N . GLY A 1 484 ? -10.602 16.410 4.145 1.00 95.88 484 GLY A N 1
ATOM 3566 C CA . GLY A 1 484 ? -10.624 15.340 5.150 1.00 95.88 484 GLY A CA 1
ATOM 3567 C C . GLY A 1 484 ? -11.493 14.141 4.759 1.00 95.88 484 GLY A C 1
ATOM 3568 O O . GLY A 1 484 ? -11.761 13.282 5.598 1.00 95.88 484 GLY A O 1
ATOM 3569 N N . LEU A 1 485 ? -11.935 14.067 3.498 1.00 97.56 485 LEU A N 1
ATOM 3570 C CA . LEU A 1 485 ? -12.541 12.861 2.944 1.00 97.56 485 LEU A CA 1
ATOM 3571 C C . LEU A 1 485 ? -11.445 11.846 2.621 1.00 97.56 485 LEU A C 1
ATOM 3573 O O . LEU A 1 485 ? -10.477 12.162 1.923 1.00 97.56 485 LEU A O 1
ATOM 3577 N N . PHE A 1 486 ? -11.637 10.614 3.082 1.00 98.25 486 PHE A N 1
ATOM 3578 C CA . PHE A 1 486 ? -10.748 9.493 2.806 1.00 98.25 486 PHE A CA 1
ATOM 3579 C C . PHE A 1 486 ? -11.519 8.319 2.215 1.00 98.25 486 PHE A C 1
ATOM 3581 O O . PHE A 1 486 ? -12.707 8.141 2.488 1.00 98.25 486 PHE A O 1
ATOM 3588 N N . LYS A 1 487 ? -10.822 7.512 1.411 1.00 98.31 487 LYS A N 1
ATOM 3589 C CA . LYS A 1 487 ? -11.339 6.279 0.827 1.00 98.31 487 LYS A CA 1
ATOM 3590 C C . LYS A 1 487 ? -11.839 5.354 1.934 1.00 98.31 487 LYS A C 1
ATOM 3592 O O . LYS A 1 487 ? -11.089 5.042 2.858 1.00 98.31 487 LYS A O 1
ATOM 3597 N N . ILE A 1 488 ? -13.077 4.893 1.805 1.00 98.25 488 ILE A N 1
ATOM 3598 C CA . ILE A 1 488 ? -13.695 3.898 2.679 1.00 98.25 488 ILE A CA 1
ATOM 3599 C C . ILE A 1 488 ? -12.974 2.562 2.423 1.00 98.25 488 ILE A C 1
ATOM 3601 O O . ILE A 1 488 ? -13.043 2.040 1.306 1.00 98.25 488 ILE A O 1
ATOM 3605 N N . PRO A 1 489 ? -12.223 2.008 3.390 1.00 97.69 489 PRO A N 1
ATOM 3606 C CA . PRO A 1 489 ? -11.483 0.768 3.175 1.00 97.69 489 PRO A CA 1
ATOM 3607 C C . PRO A 1 489 ? -12.431 -0.440 3.160 1.00 97.69 489 PRO A C 1
ATOM 3609 O O . PRO A 1 489 ? -13.462 -0.430 3.830 1.00 97.69 489 PRO A O 1
ATOM 3612 N N . GLY A 1 490 ? -12.074 -1.496 2.427 1.00 97.56 490 GLY A N 1
ATOM 3613 C CA . GLY A 1 490 ? -12.712 -2.804 2.604 1.00 97.56 490 GLY A CA 1
ATOM 3614 C C . GLY A 1 490 ? -12.420 -3.368 4.000 1.00 97.56 490 GLY A C 1
ATOM 3615 O O . GLY A 1 490 ? -11.388 -3.052 4.593 1.00 97.56 490 GLY A O 1
ATOM 3616 N N . LEU A 1 491 ? -13.320 -4.200 4.531 1.00 98.31 491 LEU A N 1
ATOM 3617 C CA . LEU A 1 491 ? -13.206 -4.750 5.897 1.00 98.31 491 LEU A CA 1
ATOM 3618 C C . LEU A 1 491 ? -12.708 -6.202 5.956 1.00 98.31 491 LEU A C 1
ATOM 3620 O O . LEU A 1 491 ? -12.577 -6.785 7.032 1.00 98.31 491 LEU A O 1
ATOM 3624 N N . ARG A 1 492 ? -12.413 -6.810 4.808 1.00 97.81 492 ARG A N 1
ATOM 3625 C CA . ARG A 1 492 ? -11.863 -8.170 4.747 1.00 97.81 492 ARG A CA 1
ATOM 3626 C C . ARG A 1 492 ? -10.456 -8.195 5.334 1.00 97.81 492 ARG A C 1
ATOM 3628 O O . ARG A 1 492 ? -9.629 -7.351 5.004 1.00 97.81 492 ARG A O 1
ATOM 3635 N N . ASN A 1 493 ? -10.198 -9.169 6.203 1.00 96.44 493 ASN A N 1
ATOM 3636 C CA . ASN A 1 493 ? -8.984 -9.302 7.015 1.00 96.44 493 ASN A CA 1
ATOM 3637 C C . ASN A 1 493 ? -8.707 -8.135 7.977 1.00 96.44 493 ASN A C 1
ATOM 3639 O O . ASN A 1 493 ? -7.586 -8.030 8.469 1.00 96.44 493 ASN A O 1
ATOM 3643 N N . VAL A 1 494 ? -9.700 -7.293 8.299 1.00 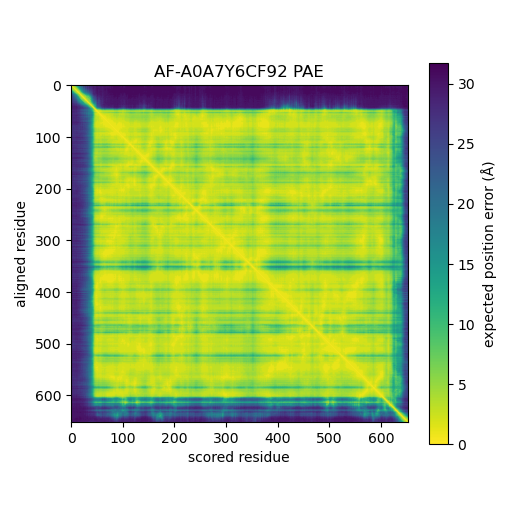97.06 494 VAL A N 1
ATOM 3644 C CA . VAL A 1 494 ? -9.498 -6.114 9.163 1.00 97.06 494 VAL A CA 1
ATOM 3645 C C . VAL A 1 494 ? -8.887 -6.475 10.520 1.00 97.06 494 VAL A C 1
ATOM 3647 O O . VAL A 1 494 ? -8.075 -5.731 11.053 1.00 97.06 494 VAL A O 1
ATOM 3650 N N . ALA A 1 495 ? -9.172 -7.663 11.057 1.00 93.56 495 ALA A N 1
ATOM 3651 C CA . ALA A 1 495 ? -8.575 -8.121 12.308 1.00 93.56 495 ALA A CA 1
ATOM 3652 C C . ALA A 1 495 ? -7.045 -8.310 12.259 1.00 93.56 495 ALA A C 1
ATOM 3654 O O . ALA A 1 495 ? -6.435 -8.453 13.313 1.00 93.56 495 ALA A O 1
ATOM 3655 N N . LEU A 1 496 ? -6.422 -8.316 11.076 1.00 92.38 496 LEU A N 1
ATOM 3656 C CA . LEU A 1 496 ? -4.979 -8.500 10.887 1.00 92.38 496 LEU A CA 1
ATOM 3657 C C . LEU A 1 496 ? -4.233 -7.194 10.564 1.00 92.38 496 LEU A C 1
ATOM 3659 O O . LEU A 1 496 ? -3.023 -7.230 10.364 1.00 92.38 496 LEU A O 1
ATOM 3663 N N . THR A 1 497 ? -4.916 -6.048 10.492 1.00 94.38 497 THR A N 1
ATOM 3664 C CA . THR A 1 497 ? -4.357 -4.816 9.896 1.00 94.38 497 THR A CA 1
ATOM 3665 C C . THR A 1 497 ? -4.333 -3.633 10.863 1.00 94.38 497 THR A C 1
ATOM 3667 O O . THR A 1 497 ? -4.497 -2.490 10.449 1.00 94.38 497 THR A O 1
ATOM 3670 N N . ALA A 1 498 ? -4.196 -3.897 12.161 1.00 93.75 498 ALA A N 1
ATOM 3671 C CA . ALA A 1 498 ? -3.992 -2.850 13.157 1.00 93.75 498 ALA A CA 1
ATOM 3672 C C . ALA A 1 498 ? -2.600 -2.191 13.006 1.00 93.75 498 ALA A C 1
ATOM 3674 O O . ALA A 1 498 ? -1.656 -2.874 12.615 1.00 93.75 498 ALA A O 1
ATOM 3675 N N . PRO A 1 499 ? -2.433 -0.911 13.388 1.00 96.31 499 PRO A N 1
ATOM 3676 C CA . PRO A 1 499 ? -3.455 -0.011 13.924 1.00 96.31 499 PRO A CA 1
ATOM 3677 C C . PRO A 1 499 ? -4.391 0.549 12.839 1.00 96.31 499 PRO A C 1
ATOM 3679 O O . PRO A 1 499 ? -4.102 0.497 11.651 1.00 96.31 499 PRO A O 1
ATOM 3682 N N . TYR A 1 500 ? -5.533 1.091 13.258 1.00 98.06 500 TYR A N 1
ATOM 3683 C CA . TYR A 1 500 ? -6.662 1.430 12.388 1.00 98.06 500 TYR A CA 1
ATOM 3684 C C . TYR A 1 500 ? -6.773 2.924 12.062 1.00 98.06 500 TYR A C 1
ATOM 3686 O O . TYR A 1 500 ? -6.269 3.776 12.796 1.00 98.06 500 TYR A O 1
ATOM 3694 N N . PHE A 1 501 ? -7.549 3.215 11.009 1.00 98.38 501 PHE A N 1
ATOM 3695 C CA . PHE A 1 501 ? -7.735 4.519 10.353 1.00 98.38 501 PHE A CA 1
ATOM 3696 C C . PHE A 1 501 ? -6.523 4.989 9.538 1.00 98.38 501 PHE A C 1
ATOM 3698 O O . PHE A 1 501 ? -5.411 4.498 9.687 1.00 98.38 501 PHE A O 1
ATOM 3705 N N . HIS A 1 502 ? -6.732 5.999 8.687 1.00 98.00 502 HIS A N 1
ATOM 3706 C CA . HIS A 1 502 ? -5.689 6.573 7.825 1.00 98.00 502 HIS A CA 1
ATOM 3707 C C . HIS A 1 502 ? -4.482 7.141 8.594 1.00 98.00 502 HIS A C 1
ATOM 3709 O O . HIS A 1 502 ? -3.423 7.352 8.006 1.00 98.00 502 HIS A O 1
ATOM 3715 N N . ASN A 1 503 ? -4.632 7.406 9.893 1.00 97.50 503 ASN A N 1
ATOM 3716 C CA . ASN A 1 503 ? -3.594 7.919 10.783 1.00 97.50 503 ASN A CA 1
ATOM 3717 C C . ASN A 1 503 ? -3.125 6.895 11.837 1.00 97.50 503 ASN A C 1
ATOM 3719 O O . ASN A 1 503 ? -2.279 7.243 12.658 1.00 97.50 503 ASN A O 1
ATOM 3723 N N . GLY A 1 504 ? -3.674 5.674 11.846 1.00 97.50 504 GLY A N 1
ATOM 3724 C CA . GLY A 1 504 ? -3.316 4.641 12.816 1.00 97.50 504 GLY A CA 1
ATOM 3725 C C . GLY A 1 504 ? -3.701 4.980 14.262 1.00 97.50 504 GLY A C 1
ATOM 3726 O O . GLY A 1 504 ? -3.002 4.563 15.174 1.00 97.50 504 GLY A O 1
ATOM 3727 N N . SER A 1 505 ? -4.752 5.773 14.514 1.00 96.50 505 SER A N 1
ATOM 3728 C CA . SER A 1 505 ? -5.064 6.298 15.858 1.00 96.50 505 SER A CA 1
ATOM 3729 C C . SER A 1 505 ? -5.714 5.309 16.832 1.00 96.50 505 SER A C 1
ATOM 3731 O O . SER A 1 505 ? -5.857 5.631 18.014 1.00 96.50 505 SER A O 1
ATOM 3733 N N . ALA A 1 506 ? -6.146 4.134 16.369 1.00 97.38 506 ALA A N 1
ATOM 3734 C CA . ALA A 1 506 ? -6.765 3.106 17.208 1.00 97.38 506 ALA A CA 1
ATOM 3735 C C . ALA A 1 506 ? -5.983 1.791 17.127 1.00 97.38 506 ALA A C 1
ATOM 3737 O O . ALA A 1 506 ? -5.650 1.332 16.040 1.00 97.38 506 ALA A O 1
ATOM 3738 N N . GLY A 1 507 ? -5.713 1.168 18.273 1.00 95.50 507 GLY A N 1
ATOM 3739 C CA . GLY A 1 507 ? -4.953 -0.080 18.361 1.00 95.50 507 GLY A CA 1
ATOM 3740 C C . GLY A 1 507 ? -5.818 -1.345 18.333 1.00 95.50 507 GLY A C 1
ATOM 3741 O O . GLY A 1 507 ? -5.298 -2.423 18.069 1.00 95.50 507 GLY A O 1
ATOM 3742 N N . THR A 1 508 ? -7.132 -1.250 18.580 1.00 96.06 508 THR A N 1
ATOM 3743 C CA . THR A 1 508 ? -8.046 -2.413 18.586 1.00 96.06 508 THR A CA 1
ATOM 3744 C C . THR A 1 508 ? -9.332 -2.157 17.798 1.00 96.06 508 THR A C 1
ATOM 3746 O O . THR A 1 508 ? -9.789 -1.020 17.693 1.00 96.06 508 THR A O 1
ATOM 3749 N N . LEU A 1 509 ? -9.967 -3.227 17.300 1.00 97.25 509 LEU A N 1
ATOM 3750 C CA . LEU A 1 509 ? -11.298 -3.139 16.678 1.00 97.25 509 LEU A CA 1
ATOM 3751 C C . LEU A 1 509 ? -12.346 -2.592 17.653 1.00 97.25 509 LEU A C 1
ATOM 3753 O O . LEU A 1 509 ? -13.213 -1.826 17.252 1.00 97.25 509 LEU A O 1
ATOM 3757 N N . ARG A 1 510 ? -12.236 -2.922 18.945 1.00 96.88 510 ARG A N 1
ATOM 3758 C CA . ARG A 1 510 ? -13.117 -2.384 19.990 1.00 96.88 510 ARG A CA 1
ATOM 3759 C C . ARG A 1 510 ? -13.045 -0.854 20.054 1.00 96.88 510 ARG A C 1
ATOM 3761 O O . ARG A 1 510 ? -14.085 -0.209 20.073 1.00 96.88 510 ARG A O 1
ATOM 3768 N N . GLN A 1 511 ? -11.843 -0.274 19.985 1.00 98.00 511 GLN A N 1
ATOM 3769 C CA . GLN A 1 511 ? -11.663 1.185 19.941 1.00 98.00 511 GLN A CA 1
ATOM 3770 C C . GLN A 1 511 ? -12.250 1.813 18.664 1.00 98.00 511 GLN A C 1
ATOM 3772 O O . GLN A 1 511 ? -12.749 2.938 18.707 1.00 98.00 511 GLN A O 1
ATOM 3777 N N . VAL A 1 512 ? -12.217 1.099 17.531 1.00 98.31 512 VAL A N 1
ATOM 3778 C CA . VAL A 1 512 ? -12.880 1.524 16.283 1.00 98.31 512 VAL A CA 1
ATOM 3779 C C . VAL A 1 512 ? -14.401 1.509 16.443 1.00 98.31 512 VAL A C 1
ATOM 3781 O O . VAL A 1 512 ? -15.068 2.468 16.066 1.00 98.31 512 VAL A O 1
ATOM 3784 N N . VAL A 1 513 ? -14.959 0.456 17.041 1.00 98.56 513 VAL A N 1
ATOM 3785 C CA . VAL A 1 513 ? -16.401 0.360 17.303 1.00 98.56 513 VAL A CA 1
ATOM 3786 C C . VAL A 1 513 ? -16.861 1.456 18.268 1.00 98.56 513 VAL A C 1
ATOM 3788 O O . VAL A 1 513 ? -17.858 2.116 17.995 1.00 98.56 513 VAL A O 1
ATOM 3791 N N . GLU A 1 514 ? -16.115 1.720 19.342 1.00 98.25 514 GLU A N 1
ATOM 3792 C CA . GLU A 1 514 ? -16.395 2.825 20.274 1.00 98.25 514 GLU A CA 1
ATOM 3793 C C . GLU A 1 514 ? -16.349 4.189 19.571 1.00 98.25 514 GLU A C 1
ATOM 3795 O O . GLU A 1 514 ? -17.187 5.047 19.840 1.00 98.25 514 GLU A O 1
ATOM 3800 N N . PHE A 1 515 ? -15.425 4.383 18.620 1.00 98.38 515 PHE A N 1
ATOM 3801 C CA . PHE A 1 515 ? -15.366 5.588 17.785 1.00 98.38 515 PHE A CA 1
ATOM 3802 C C . PHE A 1 515 ? -16.647 5.821 16.982 1.00 98.38 515 PHE A C 1
ATOM 3804 O O . PHE A 1 515 ? -17.187 6.930 17.000 1.00 98.38 515 PHE A O 1
ATOM 3811 N N . TYR A 1 516 ? -17.159 4.787 16.315 1.00 98.38 516 TYR A N 1
ATOM 3812 C CA . TYR A 1 516 ? -18.427 4.900 15.599 1.00 98.38 516 TYR A CA 1
ATOM 3813 C C . TYR A 1 516 ? -19.609 5.039 16.563 1.00 98.38 516 TYR A C 1
ATOM 3815 O O . TYR A 1 516 ? -20.492 5.855 16.315 1.00 98.38 516 TYR A O 1
ATOM 3823 N N . ASN A 1 517 ? -19.597 4.329 17.697 1.00 98.19 517 ASN A N 1
ATOM 3824 C CA . ASN A 1 517 ? -20.676 4.373 18.686 1.00 98.19 517 ASN A CA 1
ATOM 3825 C C . ASN A 1 517 ? -20.922 5.783 19.237 1.00 98.19 517 ASN A C 1
ATOM 3827 O O . ASN A 1 517 ? -22.074 6.157 19.465 1.00 98.19 517 ASN A O 1
ATOM 3831 N N . ARG A 1 518 ? -19.853 6.577 19.397 1.00 96.75 518 ARG A N 1
ATOM 3832 C CA . ARG A 1 518 ? -19.928 7.979 19.838 1.00 96.75 518 ARG A CA 1
ATOM 3833 C C . ARG A 1 518 ? -20.124 9.004 18.710 1.00 96.75 518 ARG A C 1
ATOM 3835 O O . ARG A 1 518 ? -20.242 10.190 19.003 1.00 96.75 518 ARG A O 1
ATOM 3842 N N . GLY A 1 519 ? -20.168 8.582 17.442 1.00 96.88 519 GLY A N 1
ATOM 3843 C CA . GLY A 1 519 ? -20.357 9.478 16.291 1.00 96.88 519 GLY A CA 1
ATOM 3844 C C . GLY A 1 519 ? -19.104 10.250 15.849 1.00 96.88 519 GLY A C 1
ATOM 3845 O O . GLY A 1 519 ? -19.219 11.376 15.354 1.00 96.88 519 GLY A O 1
ATOM 3846 N N . GLY A 1 520 ? -17.918 9.658 16.019 1.00 96.00 520 GLY A N 1
ATOM 3847 C CA . GLY A 1 520 ? -16.631 10.256 15.651 1.00 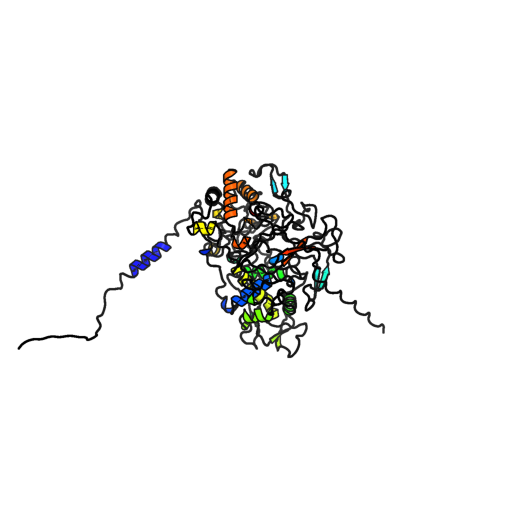96.00 520 GLY A CA 1
ATOM 3848 C C . GLY A 1 520 ? -15.958 11.054 16.778 1.00 96.00 520 GLY A C 1
ATOM 3849 O O . GLY A 1 520 ? -16.467 11.141 17.892 1.00 96.00 520 GLY A O 1
ATOM 3850 N N . ASN A 1 521 ? -14.780 11.626 16.504 1.00 94.75 521 ASN A N 1
ATOM 3851 C CA . ASN A 1 521 ? -14.019 12.434 17.474 1.00 94.75 521 ASN A CA 1
ATOM 3852 C C . ASN A 1 521 ? -14.240 13.938 17.297 1.00 94.75 521 ASN A C 1
ATOM 3854 O O . ASN A 1 521 ? -14.171 14.693 18.262 1.00 94.75 521 ASN A O 1
ATOM 3858 N N . VAL A 1 522 ? -14.448 14.388 16.057 1.00 92.00 522 VAL A N 1
ATOM 3859 C CA . VAL A 1 522 ? -14.627 15.806 15.735 1.00 92.00 522 VAL A CA 1
ATOM 3860 C C . VAL A 1 522 ? -15.906 16.030 14.949 1.00 92.00 522 VAL A C 1
ATOM 3862 O O . VAL A 1 522 ? -16.268 15.229 14.087 1.00 92.00 522 VAL A O 1
ATOM 3865 N N . ASP A 1 523 ? -16.564 17.153 15.215 1.00 90.62 523 ASP A N 1
ATOM 3866 C CA . ASP A 1 523 ? -17.733 17.586 14.460 1.00 90.62 523 ASP A CA 1
ATOM 3867 C C . ASP A 1 523 ? -17.313 18.565 13.357 1.00 90.62 523 ASP A C 1
ATOM 3869 O O . ASP A 1 523 ? -17.172 19.768 13.574 1.00 90.62 523 ASP A O 1
ATOM 3873 N N . ALA A 1 524 ? -17.002 18.019 12.179 1.00 90.81 524 ALA A N 1
ATOM 3874 C CA . ALA A 1 524 ? -16.616 18.797 11.006 1.00 90.81 524 ALA A CA 1
ATOM 3875 C C . ALA A 1 524 ? -17.846 19.103 10.128 1.00 90.81 524 ALA A C 1
ATOM 3877 O O . ALA A 1 524 ? -18.693 18.224 9.974 1.00 90.81 524 ALA A O 1
ATOM 3878 N N . PRO A 1 525 ? -17.928 20.282 9.475 1.00 86.94 525 PRO A N 1
ATOM 3879 C CA . PRO A 1 525 ? -19.078 20.654 8.638 1.00 86.94 525 PRO A CA 1
ATOM 3880 C C . PRO A 1 525 ? -19.384 19.681 7.495 1.00 86.94 525 PRO A C 1
ATOM 3882 O O . PRO A 1 525 ? -20.518 19.601 7.040 1.00 86.94 525 PRO A O 1
ATOM 3885 N N . ASN A 1 526 ? -18.369 18.960 7.022 1.00 92.12 526 ASN A N 1
ATOM 3886 C CA . ASN A 1 526 ? -18.465 17.987 5.941 1.00 92.12 526 ASN A CA 1
ATOM 3887 C C . ASN A 1 526 ? -18.282 16.534 6.423 1.00 92.12 526 ASN A C 1
ATOM 3889 O O . ASN A 1 526 ? -17.936 15.658 5.630 1.00 92.12 526 ASN A O 1
ATOM 3893 N N . LYS A 1 527 ? -18.455 16.279 7.729 1.00 95.44 527 LYS A N 1
ATOM 3894 C CA . LYS A 1 527 ? -18.526 14.921 8.282 1.00 95.44 527 LYS A CA 1
ATOM 3895 C C . LYS A 1 527 ? -19.739 14.204 7.683 1.00 95.44 527 LYS A C 1
ATOM 3897 O O . LYS A 1 527 ? -20.797 14.809 7.537 1.00 95.44 527 LYS A O 1
ATOM 3902 N N . ALA A 1 528 ? -19.583 12.928 7.343 1.00 94.75 528 ALA A N 1
ATOM 3903 C CA . ALA A 1 528 ? -20.670 12.131 6.783 1.00 94.75 528 ALA A CA 1
ATOM 3904 C C . ALA A 1 528 ? -21.863 12.050 7.759 1.00 94.75 528 ALA A C 1
ATOM 3906 O O . ALA A 1 528 ? -21.674 11.872 8.966 1.00 94.75 528 ALA A O 1
ATOM 3907 N N . ASN A 1 529 ? -23.086 12.179 7.235 1.00 92.38 529 ASN A N 1
ATOM 3908 C CA . ASN A 1 529 ? -24.321 12.262 8.029 1.00 92.38 529 ASN A CA 1
ATOM 3909 C C . ASN A 1 529 ? -24.638 10.957 8.778 1.00 92.38 529 ASN A C 1
ATOM 3911 O O . ASN A 1 529 ? -25.338 10.955 9.794 1.00 92.38 529 ASN A O 1
ATOM 3915 N N . GLU A 1 530 ? -24.122 9.840 8.273 1.00 93.31 530 GLU A N 1
ATOM 3916 C CA . GLU A 1 530 ? -24.210 8.507 8.859 1.00 93.31 530 GLU A CA 1
ATOM 3917 C C . GLU A 1 530 ? -23.408 8.412 10.167 1.00 93.31 530 GLU A C 1
ATOM 3919 O O . GLU A 1 530 ? -23.705 7.576 11.020 1.00 93.31 530 GLU A O 1
ATOM 3924 N N . ILE A 1 531 ? -22.418 9.290 10.363 1.00 95.56 531 ILE A N 1
ATOM 3925 C CA . ILE A 1 531 ? -21.526 9.281 11.523 1.00 95.56 531 ILE A CA 1
ATOM 3926 C C . ILE A 1 531 ? -22.150 10.079 12.670 1.00 95.56 531 ILE A C 1
ATOM 3928 O O . ILE A 1 531 ? -21.918 11.277 12.855 1.00 95.56 531 ILE A O 1
ATOM 3932 N N . LYS A 1 532 ? -22.961 9.374 13.457 1.00 94.50 532 LYS A N 1
ATOM 3933 C CA . LYS A 1 532 ? -23.726 9.884 14.602 1.00 94.50 532 LYS A CA 1
ATOM 3934 C C . LYS A 1 532 ? -23.724 8.860 15.747 1.00 94.50 532 LYS A C 1
ATOM 3936 O O . LYS A 1 532 ? -23.428 7.694 15.494 1.00 94.50 532 LYS A O 1
ATOM 3941 N N . PRO A 1 533 ? -24.055 9.255 16.989 1.00 96.00 533 PRO A N 1
ATOM 3942 C CA . PRO A 1 533 ? -24.130 8.310 18.099 1.00 96.00 533 PRO A CA 1
ATOM 3943 C C . PRO A 1 533 ? -25.101 7.153 17.819 1.00 96.00 533 PRO A C 1
ATOM 3945 O O . PRO A 1 533 ? -26.232 7.383 17.389 1.00 96.00 533 PRO A O 1
ATOM 3948 N N . LEU A 1 534 ? -24.660 5.920 18.081 1.00 96.62 534 LEU A N 1
ATOM 3949 C CA . LEU A 1 534 ? -25.400 4.688 17.760 1.00 96.62 534 LEU A CA 1
ATOM 3950 C C . LEU A 1 534 ? -26.071 4.052 18.989 1.00 96.62 534 LEU A C 1
ATOM 3952 O O . LEU A 1 534 ? -26.974 3.223 18.852 1.00 96.62 534 LEU A O 1
ATOM 3956 N N . SER A 1 535 ? -25.633 4.430 20.197 1.00 95.56 535 SER A N 1
ATOM 3957 C CA . SER A 1 535 ? -26.120 3.882 21.473 1.00 95.56 535 SER A CA 1
ATOM 3958 C C . SER A 1 535 ? -26.082 2.346 21.528 1.00 95.56 535 SER A C 1
ATOM 3960 O O . SER A 1 535 ? -27.010 1.704 22.034 1.00 95.56 535 SER A O 1
ATOM 3962 N N . LEU A 1 536 ? -25.027 1.743 20.976 1.00 98.25 536 LEU A N 1
ATOM 3963 C CA . LEU A 1 536 ? -24.732 0.319 21.106 1.00 98.25 536 LEU A CA 1
ATOM 3964 C C . LEU A 1 536 ? -24.407 -0.011 22.568 1.00 98.25 536 LEU A C 1
ATOM 3966 O O . LEU A 1 536 ? -23.646 0.699 23.227 1.00 98.25 536 LEU A O 1
ATOM 3970 N N . SER A 1 537 ? -24.982 -1.103 23.062 1.00 98.25 537 SER A N 1
ATOM 3971 C CA . SER A 1 537 ? -24.609 -1.719 24.335 1.00 98.25 537 SER A CA 1
ATOM 3972 C C . SER A 1 537 ? -23.226 -2.369 24.246 1.00 98.25 537 SER A C 1
ATOM 3974 O O . SER A 1 537 ? -22.730 -2.648 23.156 1.00 98.25 537 SER A O 1
ATOM 3976 N N . ASP A 1 538 ? -22.604 -2.663 25.391 1.00 98.19 538 ASP A N 1
ATOM 3977 C CA . ASP A 1 538 ? -21.317 -3.370 25.410 1.00 98.19 538 ASP A CA 1
ATOM 3978 C C . ASP A 1 538 ? -21.366 -4.723 24.700 1.00 98.19 538 ASP A C 1
ATOM 3980 O O . ASP A 1 538 ? -20.441 -5.038 23.954 1.00 98.19 538 ASP A O 1
ATOM 3984 N N . GLN A 1 539 ? -22.468 -5.461 24.853 1.00 98.56 539 GLN A N 1
ATOM 3985 C CA . GLN A 1 539 ? -22.665 -6.730 24.159 1.00 98.56 539 GLN A CA 1
ATOM 3986 C C . GLN A 1 539 ? -22.735 -6.534 22.640 1.00 98.56 539 GLN A C 1
ATOM 3988 O O . GLN A 1 539 ? -22.029 -7.219 21.914 1.00 98.56 539 GLN A O 1
ATOM 3993 N N . GLU A 1 540 ? -23.509 -5.558 22.150 1.00 98.75 540 GLU A N 1
ATOM 3994 C CA . GLU A 1 540 ? -23.587 -5.268 20.707 1.00 98.75 540 GLU A CA 1
ATOM 3995 C C . GLU A 1 540 ? -22.224 -4.843 20.133 1.00 98.75 540 GLU A C 1
ATOM 3997 O O . GLU A 1 540 ? -21.900 -5.184 18.994 1.00 98.75 540 GLU A O 1
ATOM 4002 N N . LYS A 1 541 ? -21.407 -4.118 20.914 1.00 98.69 541 LYS A N 1
ATOM 4003 C CA . LYS A 1 541 ? -20.037 -3.761 20.520 1.00 98.69 541 LYS A CA 1
ATOM 4004 C C . LYS A 1 541 ? -19.141 -5.001 20.419 1.00 98.69 541 LYS A C 1
ATOM 4006 O O . LYS A 1 541 ? -18.382 -5.111 19.458 1.00 98.69 541 LYS A O 1
ATOM 4011 N N . ASP A 1 542 ? -19.233 -5.928 21.371 1.00 98.19 542 ASP A N 1
ATOM 4012 C CA . ASP A 1 542 ? -18.466 -7.182 21.350 1.00 98.19 542 ASP A CA 1
ATOM 4013 C C . ASP A 1 542 ? -18.904 -8.116 20.219 1.00 98.19 542 ASP A C 1
ATOM 4015 O O . ASP A 1 542 ? -18.056 -8.691 19.535 1.00 98.19 542 ASP A O 1
ATOM 4019 N N . ASP A 1 543 ? -20.207 -8.209 19.963 1.00 98.56 543 ASP A N 1
ATOM 4020 C CA . ASP A 1 543 ? -20.761 -8.990 18.858 1.00 98.56 543 ASP A CA 1
ATOM 4021 C C . ASP A 1 543 ? -20.263 -8.445 17.514 1.00 98.56 543 ASP A C 1
ATOM 4023 O O . ASP A 1 543 ? -19.789 -9.199 16.661 1.00 98.56 543 ASP A O 1
ATOM 4027 N N . LEU A 1 544 ? -20.274 -7.117 17.344 1.00 98.62 544 LEU A N 1
ATOM 4028 C CA . LEU A 1 544 ? -19.736 -6.464 16.151 1.00 98.62 544 LEU A CA 1
ATOM 4029 C C . LEU A 1 544 ? -18.233 -6.735 15.971 1.00 98.62 544 LEU A C 1
ATOM 4031 O O . LEU A 1 544 ? -17.792 -7.013 14.856 1.00 98.62 544 LEU A O 1
ATOM 4035 N N . VAL A 1 545 ? -17.440 -6.703 17.049 1.00 98.25 545 VAL A N 1
ATOM 4036 C CA . VAL A 1 545 ? -16.016 -7.075 16.990 1.00 98.25 545 VAL A CA 1
ATOM 4037 C C . VAL A 1 545 ? -15.841 -8.537 16.564 1.00 98.25 545 VAL A C 1
ATOM 4039 O O . VAL A 1 545 ? -14.978 -8.807 15.727 1.00 98.25 545 VAL A O 1
ATOM 4042 N N . ALA A 1 546 ? -16.656 -9.464 17.080 1.00 96.06 546 ALA A N 1
ATOM 4043 C CA . ALA A 1 546 ? -16.616 -10.872 16.681 1.00 96.06 546 ALA A CA 1
ATOM 4044 C C . ALA A 1 546 ? -16.924 -11.042 15.182 1.00 96.06 546 ALA A C 1
ATOM 4046 O O . ALA A 1 546 ? -16.174 -11.704 14.465 1.00 96.06 546 ALA A O 1
ATOM 4047 N N . PHE A 1 547 ? -17.954 -10.361 14.670 1.00 98.31 547 PHE A N 1
ATOM 4048 C CA . PHE A 1 547 ? -18.255 -10.354 13.235 1.00 98.31 547 PHE A CA 1
ATOM 4049 C C . PHE A 1 547 ? -17.084 -9.828 12.385 1.00 98.31 547 PHE A C 1
ATOM 4051 O O . PHE A 1 547 ? -16.711 -10.452 11.392 1.00 98.31 547 PHE A O 1
ATOM 4058 N N . LEU A 1 548 ? -16.449 -8.720 12.785 1.00 98.19 548 LEU A N 1
ATOM 4059 C CA . LEU A 1 548 ? -15.286 -8.177 12.068 1.00 98.19 548 LEU A CA 1
ATOM 4060 C C . LEU A 1 548 ? -14.085 -9.141 12.077 1.00 98.19 548 LEU A C 1
ATOM 4062 O O . LEU A 1 548 ? -13.315 -9.178 11.119 1.00 98.19 548 LEU A O 1
ATOM 4066 N N . GLN A 1 549 ? -13.925 -9.950 13.127 1.00 95.75 549 GLN A N 1
ATOM 4067 C CA . GLN A 1 549 ? -12.914 -11.013 13.172 1.00 95.75 549 GLN A CA 1
ATOM 4068 C C . GLN A 1 549 ? -13.243 -12.165 12.215 1.00 95.75 549 GLN A C 1
ATOM 4070 O O . GLN A 1 549 ? -12.336 -12.683 11.556 1.00 95.75 549 GLN A O 1
ATOM 4075 N N . ALA A 1 550 ? -14.526 -12.502 12.062 1.00 95.69 550 ALA A N 1
ATOM 4076 C CA . ALA A 1 550 ? -15.011 -13.515 11.124 1.00 95.69 550 ALA A CA 1
ATOM 4077 C C . ALA A 1 550 ? -14.796 -13.148 9.640 1.00 95.69 550 ALA A C 1
ATOM 4079 O O . ALA A 1 550 ? -14.933 -14.004 8.767 1.00 95.69 550 ALA A O 1
ATOM 4080 N N . LEU A 1 551 ? -14.399 -11.905 9.337 1.00 97.25 551 LEU A N 1
ATOM 4081 C CA . LEU A 1 551 ? -13.959 -11.463 8.006 1.00 97.25 551 LEU A CA 1
ATOM 4082 C C . LEU A 1 551 ? -12.492 -11.818 7.695 1.00 97.25 551 LEU A C 1
ATOM 4084 O O . LEU A 1 551 ? -11.939 -11.334 6.707 1.00 97.25 551 LEU A O 1
ATOM 4088 N N . THR A 1 552 ? -11.836 -12.630 8.526 1.00 95.38 552 THR A N 1
ATOM 4089 C CA . THR A 1 552 ? -10.449 -13.072 8.314 1.00 95.38 552 THR A CA 1
ATOM 4090 C C . THR A 1 552 ? -10.403 -14.337 7.465 1.00 95.38 552 THR A C 1
ATOM 4092 O O . THR A 1 552 ? -10.950 -15.371 7.850 1.00 95.38 552 THR A O 1
ATOM 4095 N N . ASP A 1 553 ? -9.713 -14.285 6.327 1.00 95.62 553 ASP A N 1
ATOM 4096 C CA . ASP A 1 553 ? -9.494 -15.459 5.485 1.00 95.62 553 ASP A CA 1
ATOM 4097 C C . ASP A 1 553 ? -8.369 -16.323 6.092 1.00 95.62 553 ASP A C 1
ATOM 4099 O O . ASP A 1 553 ? -7.244 -15.838 6.277 1.00 95.62 553 ASP A O 1
ATOM 4103 N N . PRO A 1 554 ? -8.623 -17.609 6.407 1.00 90.31 554 PRO A N 1
ATOM 4104 C CA . PRO A 1 554 ? -7.605 -18.492 6.971 1.00 90.31 554 PRO A CA 1
ATOM 4105 C C . PRO A 1 554 ? -6.344 -18.618 6.110 1.00 90.31 554 PRO A C 1
ATOM 4107 O O . PRO A 1 554 ? -5.264 -18.836 6.660 1.00 90.31 554 PRO A O 1
ATOM 4110 N N . ARG A 1 555 ? -6.456 -18.458 4.783 1.00 93.88 555 ARG A N 1
ATOM 4111 C CA . ARG A 1 555 ? -5.303 -18.507 3.877 1.00 93.88 555 ARG A CA 1
ATOM 4112 C C . ARG A 1 555 ? -4.391 -17.305 4.067 1.00 93.88 555 ARG A C 1
ATOM 4114 O O . ARG A 1 555 ? -3.182 -17.479 4.047 1.00 93.88 555 ARG A O 1
ATOM 4121 N N . VAL A 1 556 ? -4.946 -16.115 4.306 1.00 94.00 556 VAL A N 1
ATOM 4122 C CA . VAL A 1 556 ? -4.158 -14.902 4.590 1.00 94.00 556 VAL A CA 1
ATOM 4123 C C . VAL A 1 556 ? -3.413 -15.064 5.907 1.00 94.00 556 VAL A C 1
ATOM 4125 O O . VAL A 1 556 ? -2.207 -14.840 5.975 1.00 94.00 556 VAL A O 1
ATOM 4128 N N . LEU A 1 557 ? -4.120 -15.524 6.943 1.00 88.38 557 LEU A N 1
ATOM 4129 C CA . LEU A 1 557 ? -3.536 -15.751 8.263 1.00 88.38 557 LEU A CA 1
ATOM 4130 C C . LEU A 1 557 ? -2.375 -16.756 8.230 1.00 88.38 557 LEU A C 1
ATOM 4132 O O . LEU A 1 557 ? -1.396 -16.604 8.957 1.00 88.38 557 LEU A O 1
ATOM 4136 N N . LEU A 1 558 ? -2.508 -17.796 7.408 1.00 88.25 558 LEU A N 1
ATOM 4137 C CA . LEU A 1 558 ? -1.514 -18.854 7.257 1.00 88.25 558 LEU A CA 1
ATOM 4138 C C . LEU A 1 558 ? -0.560 -18.614 6.081 1.00 88.25 558 LEU A C 1
ATOM 4140 O O . LEU A 1 558 ? 0.222 -19.509 5.783 1.00 88.25 558 LEU A O 1
ATOM 4144 N N . GLN A 1 559 ? -0.615 -17.459 5.408 1.00 92.81 559 GLN A N 1
ATOM 4145 C CA . GLN A 1 559 ? 0.228 -17.139 4.242 1.00 92.81 559 GLN A CA 1
ATOM 4146 C C . GLN A 1 559 ? 0.185 -18.242 3.162 1.00 92.81 559 GLN A C 1
ATOM 4148 O O . GLN A 1 559 ? 1.182 -18.569 2.525 1.00 92.81 559 GLN A O 1
ATOM 4153 N N . GLN A 1 560 ? -0.972 -18.887 3.004 1.00 93.38 560 GLN A N 1
ATOM 4154 C CA . GLN A 1 560 ? -1.219 -19.918 1.997 1.00 93.38 560 GLN A CA 1
ATOM 4155 C C . GLN A 1 560 ? -1.488 -19.272 0.650 1.00 93.38 560 GLN A C 1
ATOM 4157 O O . GLN A 1 560 ? -2.018 -18.163 0.595 1.00 93.38 560 GLN A O 1
ATOM 4162 N N . ALA A 1 561 ? -1.208 -19.993 -0.436 1.00 95.88 561 ALA A N 1
ATOM 4163 C CA . ALA A 1 561 ? -1.468 -19.492 -1.779 1.00 95.88 561 ALA A CA 1
ATOM 4164 C C . ALA A 1 561 ? -2.900 -18.927 -1.924 1.00 95.88 561 ALA A C 1
ATOM 4166 O O . ALA A 1 561 ? -3.867 -19.568 -1.488 1.00 95.88 561 ALA A O 1
ATOM 4167 N N . PRO A 1 562 ? -3.058 -17.740 -2.538 1.00 96.81 562 PRO A N 1
ATOM 4168 C CA . PRO A 1 562 ? -2.040 -16.969 -3.270 1.00 96.81 562 PRO A CA 1
ATOM 4169 C C . PRO A 1 562 ? -1.182 -16.006 -2.414 1.00 96.81 562 PRO A C 1
ATOM 4171 O O . PRO A 1 562 ? -0.466 -15.182 -2.973 1.00 96.81 562 PRO A O 1
ATOM 4174 N N . PHE A 1 563 ? -1.251 -16.078 -1.082 1.00 97.25 563 PHE A N 1
ATOM 4175 C CA . PHE A 1 563 ? -0.572 -15.170 -0.140 1.00 97.25 563 PHE A CA 1
ATOM 4176 C C . PHE A 1 563 ? 0.807 -15.661 0.335 1.00 97.25 563 PHE A C 1
ATOM 4178 O O . PHE A 1 563 ? 1.386 -15.070 1.245 1.00 97.25 563 PHE A O 1
ATOM 4185 N N . ASP A 1 564 ? 1.318 -16.745 -0.249 1.00 96.56 564 ASP A N 1
ATOM 4186 C CA . ASP A 1 564 ? 2.682 -17.227 -0.023 1.00 96.56 564 ASP A CA 1
ATOM 4187 C C . ASP A 1 564 ? 3.713 -16.245 -0.603 1.00 96.56 564 ASP A C 1
ATOM 4189 O O . ASP A 1 564 ? 3.396 -15.468 -1.509 1.00 96.56 564 ASP A O 1
ATOM 4193 N N . HIS A 1 565 ? 4.949 -16.255 -0.104 1.00 97.19 565 HIS A N 1
ATOM 4194 C CA . HIS A 1 565 ? 5.921 -15.212 -0.432 1.00 97.19 565 HIS A CA 1
ATOM 4195 C C . HIS A 1 565 ? 7.389 -15.636 -0.247 1.00 97.19 565 HIS A C 1
ATOM 4197 O O . HIS A 1 565 ? 7.682 -16.544 0.538 1.00 97.19 565 HIS A O 1
ATOM 4203 N N . PRO A 1 566 ? 8.341 -14.956 -0.918 1.00 97.81 566 PRO A N 1
ATOM 4204 C CA . PRO A 1 566 ? 9.764 -15.083 -0.609 1.00 97.81 566 PRO A CA 1
ATOM 4205 C C . PRO A 1 566 ? 10.097 -14.516 0.781 1.00 97.81 566 PRO A C 1
ATOM 4207 O O . PRO A 1 566 ? 9.277 -13.865 1.426 1.00 97.81 566 PRO A O 1
ATOM 4210 N N . GLU A 1 567 ? 11.312 -14.770 1.253 1.00 96.44 567 GLU A N 1
ATOM 4211 C CA . GLU A 1 567 ? 11.835 -14.198 2.496 1.00 96.44 567 GLU A CA 1
ATOM 4212 C C . GLU A 1 567 ? 11.883 -12.669 2.428 1.00 96.44 567 GLU A C 1
ATOM 4214 O O . GLU A 1 567 ? 12.069 -12.089 1.359 1.00 96.44 567 GLU A O 1
ATOM 4219 N N . LEU A 1 568 ? 11.753 -12.011 3.576 1.00 94.62 568 LEU A N 1
ATOM 4220 C CA . LEU A 1 568 ? 11.893 -10.569 3.699 1.00 94.62 568 LEU A CA 1
ATOM 4221 C C . LEU A 1 568 ? 12.621 -10.213 4.999 1.00 94.62 568 LEU A C 1
ATOM 4223 O O . LEU A 1 568 ? 12.221 -10.637 6.082 1.00 94.62 568 LEU A O 1
ATOM 4227 N N . LEU A 1 569 ? 13.651 -9.376 4.901 1.00 93.75 569 LEU A N 1
ATOM 4228 C CA . LEU A 1 569 ? 14.260 -8.716 6.052 1.00 93.75 569 LEU A CA 1
ATOM 4229 C C . LEU A 1 569 ? 13.612 -7.347 6.230 1.00 93.75 569 LEU A C 1
ATOM 4231 O O . LEU A 1 569 ? 13.701 -6.472 5.374 1.00 93.75 569 LEU A O 1
ATOM 4235 N N . ILE A 1 570 ? 12.930 -7.167 7.352 1.00 92.88 570 ILE A N 1
ATOM 4236 C CA . ILE A 1 570 ? 12.117 -5.992 7.633 1.00 92.88 570 ILE A CA 1
ATOM 4237 C C . ILE A 1 570 ? 12.878 -5.116 8.632 1.00 92.88 570 ILE A C 1
ATOM 4239 O O . ILE A 1 570 ? 13.049 -5.529 9.783 1.00 92.88 570 ILE A O 1
ATOM 4243 N N . PRO A 1 571 ? 13.300 -3.896 8.258 1.00 93.62 571 PRO A N 1
ATOM 4244 C CA . PRO A 1 571 ? 13.835 -2.944 9.220 1.00 93.62 571 PRO A CA 1
ATOM 4245 C C . PRO A 1 571 ? 12.806 -2.633 10.312 1.00 93.62 571 PRO A C 1
ATOM 4247 O O . PRO A 1 571 ? 11.632 -2.378 10.027 1.00 93.62 571 PRO A O 1
ATOM 4250 N N . ASN A 1 572 ? 13.233 -2.644 11.568 1.00 92.56 572 ASN A N 1
ATOM 4251 C CA . ASN A 1 572 ? 12.366 -2.533 12.735 1.00 92.56 572 ASN A CA 1
ATOM 4252 C C . ASN A 1 572 ? 12.887 -1.489 13.730 1.00 92.56 572 ASN A C 1
ATOM 4254 O O . ASN A 1 572 ? 13.004 -1.737 14.926 1.00 92.56 572 ASN A O 1
ATOM 4258 N N . GLY A 1 573 ? 13.173 -0.292 13.222 1.00 94.06 573 GLY A N 1
ATOM 4259 C CA . GLY A 1 573 ? 13.777 0.793 13.986 1.00 94.06 573 GLY A CA 1
ATOM 4260 C C . GLY A 1 573 ? 15.276 0.605 14.175 1.00 94.06 573 GLY A C 1
ATOM 4261 O O . GLY A 1 573 ? 15.841 -0.434 13.852 1.00 94.06 573 GLY A O 1
ATOM 4262 N N . ALA A 1 574 ? 15.921 1.627 14.719 1.00 95.56 574 ALA A N 1
ATOM 4263 C CA . ALA A 1 574 ? 17.335 1.593 15.044 1.00 95.56 574 ALA A CA 1
ATOM 4264 C C . ALA A 1 574 ? 17.601 0.851 16.359 1.00 95.56 574 ALA A C 1
ATOM 4266 O O . ALA A 1 574 ? 16.819 0.938 17.313 1.00 95.56 574 ALA A O 1
ATOM 4267 N N . SER A 1 575 ? 18.746 0.177 16.437 1.00 95.00 575 SER A N 1
ATOM 4268 C CA . SER A 1 575 ? 19.264 -0.417 17.669 1.00 95.00 575 SER A CA 1
ATOM 4269 C C . SER A 1 575 ? 19.470 0.669 18.721 1.00 95.00 575 SER A C 1
ATOM 4271 O O . SER A 1 575 ? 20.261 1.588 18.514 1.00 95.00 575 SER A O 1
ATOM 4273 N N . GLY A 1 576 ? 18.773 0.553 19.851 1.00 94.75 576 GLY A N 1
ATOM 4274 C CA . GLY A 1 576 ? 18.655 1.603 20.865 1.00 94.75 576 GLY A CA 1
ATOM 4275 C C . GLY A 1 576 ? 17.219 2.109 21.027 1.00 94.75 576 GLY A C 1
ATOM 4276 O O . GLY A 1 576 ? 16.261 1.371 20.777 1.00 94.75 576 GLY A O 1
ATOM 4277 N N . ASP A 1 577 ? 17.083 3.359 21.462 1.00 95.38 577 ASP A N 1
ATOM 4278 C CA . ASP A 1 577 ? 15.822 3.998 21.848 1.00 95.38 577 ASP A CA 1
ATOM 4279 C C . ASP A 1 577 ? 15.730 5.453 21.340 1.00 95.38 577 ASP A C 1
ATOM 4281 O O . ASP A 1 577 ? 16.375 5.819 20.356 1.00 95.38 577 ASP A O 1
ATOM 4285 N N . THR A 1 578 ? 14.889 6.278 21.972 1.00 96.81 578 THR A N 1
ATOM 4286 C CA . THR A 1 578 ? 14.678 7.690 21.612 1.00 96.81 578 THR A CA 1
ATOM 4287 C C . THR A 1 578 ? 15.787 8.624 22.101 1.00 96.81 578 THR A C 1
ATOM 4289 O O . THR A 1 578 ? 15.789 9.802 21.747 1.00 96.81 578 THR A O 1
ATOM 4292 N N . GLN A 1 579 ? 16.696 8.148 22.955 1.00 96.75 579 GLN A N 1
ATOM 4293 C CA . GLN A 1 579 ? 17.778 8.939 23.546 1.00 96.75 579 GLN A CA 1
ATOM 4294 C C . GLN A 1 579 ? 19.123 8.617 22.901 1.00 96.75 579 GLN A C 1
ATOM 4296 O O . GLN A 1 579 ? 19.940 9.514 22.687 1.00 96.75 579 GLN A O 1
ATOM 4301 N N . SER A 1 580 ? 19.356 7.342 22.586 1.00 96.38 580 SER A N 1
ATOM 4302 C CA . SER A 1 580 ? 20.602 6.886 21.978 1.00 96.38 580 SER A CA 1
ATOM 4303 C C . SER A 1 580 ? 20.366 5.740 21.002 1.00 96.38 580 SER A C 1
ATOM 4305 O O . SER A 1 580 ? 19.567 4.841 21.255 1.00 96.38 580 SER A O 1
ATOM 4307 N N . VAL A 1 581 ? 21.097 5.766 19.889 1.00 97.25 581 VAL A N 1
ATOM 4308 C CA . VAL A 1 581 ? 21.077 4.715 18.869 1.00 97.25 581 VAL A CA 1
ATOM 4309 C C . VAL A 1 581 ? 22.498 4.320 18.493 1.00 97.25 581 VAL A C 1
ATOM 4311 O O . VAL A 1 581 ? 23.406 5.155 18.492 1.00 97.25 581 VAL A O 1
ATOM 4314 N N . ALA A 1 582 ? 22.688 3.047 18.159 1.00 95.81 582 ALA A N 1
ATOM 4315 C CA . ALA A 1 582 ? 23.910 2.585 17.518 1.00 95.81 582 ALA A CA 1
ATOM 4316 C C . ALA A 1 582 ? 24.031 3.197 16.113 1.00 95.81 582 ALA A C 1
ATOM 4318 O O . ALA A 1 582 ? 23.026 3.524 15.480 1.00 95.81 582 ALA A O 1
ATOM 4319 N N . THR A 1 583 ? 25.258 3.336 15.614 1.00 91.75 583 THR A N 1
ATOM 4320 C CA . THR A 1 583 ? 25.542 3.924 14.301 1.00 91.75 583 THR A CA 1
ATOM 4321 C C . THR A 1 583 ? 26.127 2.885 13.355 1.00 91.75 583 THR A C 1
ATOM 4323 O O . THR A 1 583 ? 26.995 2.101 13.735 1.00 91.75 583 THR A O 1
ATOM 4326 N N . SER A 1 584 ? 25.635 2.865 12.118 1.00 88.19 584 SER A N 1
ATOM 4327 C CA . SER A 1 584 ? 26.163 2.017 11.037 1.00 88.19 584 SER A CA 1
ATOM 4328 C C . SER A 1 584 ? 27.175 2.777 10.174 1.00 88.19 584 SER A C 1
ATOM 4330 O O . SER A 1 584 ? 28.115 2.190 9.643 1.00 88.19 584 SER A O 1
ATOM 4332 N N . ALA A 1 585 ? 27.010 4.097 10.079 1.00 86.12 585 ALA A N 1
ATOM 4333 C CA . ALA A 1 585 ? 27.903 5.035 9.413 1.00 86.12 585 ALA A CA 1
ATOM 4334 C C . ALA A 1 585 ? 27.763 6.429 10.063 1.00 86.12 585 ALA A C 1
ATOM 4336 O O . ALA A 1 585 ? 26.801 6.667 10.801 1.00 86.12 585 ALA A O 1
ATOM 4337 N N . PRO A 1 586 ? 28.687 7.378 9.818 1.00 85.19 586 PRO A N 1
ATOM 4338 C CA . PRO A 1 586 ? 28.547 8.744 10.318 1.00 85.19 586 PRO A CA 1
ATOM 4339 C C . PRO A 1 586 ? 27.197 9.365 9.926 1.00 85.19 586 PRO A C 1
ATOM 4341 O O . PRO A 1 586 ? 26.887 9.492 8.743 1.00 85.19 586 PRO A O 1
ATOM 4344 N N . GLY A 1 587 ? 26.395 9.748 10.924 1.00 86.88 587 GLY A N 1
ATOM 4345 C CA . GLY A 1 587 ? 25.080 10.361 10.718 1.00 86.88 587 GLY A CA 1
ATOM 4346 C C . GLY A 1 587 ? 23.951 9.386 10.366 1.00 86.88 587 GLY A C 1
ATOM 4347 O O . GLY A 1 587 ? 22.842 9.844 10.102 1.00 86.88 587 GLY A O 1
ATOM 4348 N N . VAL A 1 588 ? 24.188 8.068 10.386 1.00 91.25 588 VAL A N 1
ATOM 4349 C CA . VAL A 1 588 ? 23.178 7.042 10.076 1.00 91.25 588 VAL A CA 1
ATOM 4350 C C . VAL A 1 588 ? 23.103 6.024 11.209 1.00 91.25 588 VAL A C 1
ATOM 4352 O O . VAL A 1 588 ? 24.105 5.418 11.603 1.00 91.25 588 VAL A O 1
ATOM 4355 N N . ALA A 1 589 ? 21.900 5.838 11.747 1.00 95.50 589 ALA A N 1
ATOM 4356 C CA . ALA A 1 589 ? 21.648 4.846 12.777 1.00 95.50 589 ALA A CA 1
ATOM 4357 C C . ALA A 1 589 ? 21.721 3.418 12.204 1.00 95.50 589 ALA A C 1
ATOM 4359 O O . ALA A 1 589 ? 21.434 3.175 11.032 1.00 95.50 589 ALA A O 1
ATOM 4360 N N . ALA A 1 590 ? 22.128 2.459 13.031 1.00 95.06 590 ALA A N 1
ATOM 4361 C CA . ALA A 1 590 ? 22.105 1.045 12.681 1.00 95.06 590 ALA A CA 1
ATOM 4362 C C . ALA A 1 590 ? 20.711 0.467 12.951 1.00 95.06 590 ALA A C 1
ATOM 4364 O O . ALA A 1 590 ? 20.252 0.497 14.093 1.00 95.06 590 ALA A O 1
ATOM 4365 N N . ASP A 1 591 ? 20.053 -0.062 11.920 1.00 94.75 591 ASP A N 1
ATOM 4366 C CA . ASP A 1 591 ? 18.751 -0.719 12.049 1.00 94.75 591 ASP A CA 1
ATOM 4367 C C . ASP A 1 591 ? 18.841 -2.073 12.766 1.00 94.75 591 ASP A C 1
ATOM 4369 O O . ASP A 1 591 ? 19.810 -2.820 12.622 1.00 94.75 591 ASP A O 1
ATOM 4373 N N . GLU A 1 592 ? 17.784 -2.405 13.500 1.00 92.69 592 GLU A N 1
ATOM 4374 C CA . GLU A 1 592 ? 17.424 -3.773 13.857 1.00 92.69 592 GLU A CA 1
ATOM 4375 C C . GLU A 1 592 ? 16.538 -4.363 12.756 1.00 92.69 592 GLU A C 1
ATOM 4377 O O . GLU A 1 592 ? 15.757 -3.651 12.123 1.00 92.69 592 GLU A O 1
ATOM 4382 N N . TYR A 1 593 ? 16.614 -5.679 12.557 1.00 89.88 593 TYR A N 1
ATOM 4383 C CA . TYR A 1 593 ? 15.854 -6.372 11.519 1.00 89.88 593 TYR A CA 1
ATOM 4384 C C . TYR A 1 593 ? 15.001 -7.497 12.098 1.00 89.88 593 TYR A C 1
ATOM 4386 O O . TYR A 1 593 ? 15.414 -8.226 13.006 1.00 89.88 593 TYR A O 1
ATOM 4394 N N . LEU A 1 594 ? 13.814 -7.652 11.520 1.00 86.75 594 LEU A N 1
ATOM 4395 C CA . LEU A 1 594 ? 12.948 -8.809 11.684 1.00 86.75 594 LEU A CA 1
ATOM 4396 C C . LEU A 1 594 ? 13.037 -9.659 10.419 1.00 86.75 594 LEU A C 1
ATOM 4398 O O . LEU A 1 594 ? 12.882 -9.143 9.317 1.00 86.75 594 LEU A O 1
ATOM 4402 N N . GLU A 1 595 ? 13.262 -10.956 10.575 1.00 87.81 595 GLU A N 1
ATOM 4403 C CA . GLU A 1 595 ? 13.259 -11.897 9.457 1.00 87.81 595 GLU A CA 1
ATOM 4404 C C . GLU A 1 595 ? 11.870 -12.516 9.302 1.00 87.81 595 GLU A C 1
ATOM 4406 O O . GLU A 1 595 ? 11.371 -13.189 10.208 1.00 87.81 595 GLU A O 1
ATOM 4411 N N . LEU A 1 596 ? 11.249 -12.290 8.149 1.00 88.75 596 LEU A N 1
ATOM 4412 C CA . LEU A 1 596 ? 10.062 -13.000 7.707 1.00 88.75 596 LEU A CA 1
ATOM 4413 C C . LEU A 1 596 ? 10.514 -14.117 6.747 1.00 88.75 596 LEU A C 1
ATOM 4415 O O . LEU A 1 596 ? 10.970 -13.807 5.645 1.00 88.75 596 LEU A O 1
ATOM 4419 N N . PRO A 1 597 ? 10.419 -15.400 7.134 1.00 90.69 597 PRO A N 1
ATOM 4420 C CA . PRO A 1 597 ? 10.937 -16.499 6.324 1.00 90.69 597 PRO A CA 1
ATOM 4421 C C . PRO A 1 597 ? 10.133 -16.685 5.033 1.00 90.69 597 PRO A C 1
ATOM 4423 O O . PRO A 1 597 ? 8.948 -16.362 4.979 1.00 90.69 597 PRO A O 1
ATOM 4426 N N . ALA A 1 598 ? 10.756 -17.274 4.011 1.00 93.81 598 ALA A N 1
ATOM 4427 C CA . ALA A 1 598 ? 10.049 -17.674 2.797 1.00 93.81 598 ALA A CA 1
ATOM 4428 C C . ALA A 1 598 ? 8.980 -18.738 3.100 1.00 93.81 598 ALA A C 1
ATOM 4430 O O . ALA A 1 598 ? 9.238 -19.718 3.807 1.00 93.81 598 ALA A O 1
ATOM 4431 N N . VAL A 1 599 ? 7.801 -18.586 2.504 1.00 93.12 599 VAL A N 1
ATOM 4432 C CA . VAL A 1 599 ? 6.663 -19.496 2.650 1.00 93.12 599 VAL A CA 1
ATOM 4433 C C . VAL A 1 599 ? 6.235 -19.988 1.273 1.00 93.12 599 VAL A C 1
ATOM 4435 O O . VAL A 1 599 ? 6.106 -19.212 0.337 1.00 93.12 599 VAL A O 1
ATOM 4438 N N . GLY A 1 600 ? 6.062 -21.305 1.133 1.00 95.62 600 GLY A N 1
ATOM 4439 C CA . GLY A 1 600 ? 5.546 -21.916 -0.094 1.00 95.62 600 GLY A CA 1
ATOM 4440 C C . GLY A 1 600 ? 4.019 -21.968 -0.131 1.00 95.62 600 GLY A C 1
ATOM 4441 O O . GLY A 1 600 ? 3.349 -21.647 0.845 1.00 95.62 600 GLY A O 1
ATOM 4442 N N . ALA A 1 601 ? 3.455 -22.478 -1.225 1.00 96.44 601 ALA A N 1
ATOM 4443 C CA . ALA A 1 601 ? 2.013 -22.493 -1.481 1.00 96.44 601 ALA A CA 1
ATOM 4444 C C . ALA A 1 601 ? 1.156 -23.143 -0.371 1.00 96.44 601 ALA A C 1
ATOM 4446 O O . ALA A 1 601 ? -0.009 -22.784 -0.201 1.00 96.44 601 ALA A O 1
ATOM 4447 N N . GLY A 1 602 ? 1.721 -24.091 0.387 1.00 93.81 602 GLY A N 1
ATOM 4448 C CA . GLY A 1 602 ? 1.056 -24.754 1.518 1.00 93.81 602 GLY A CA 1
ATOM 4449 C C . GLY A 1 602 ? 0.891 -23.887 2.773 1.00 93.81 602 GLY A C 1
ATOM 4450 O O . GLY A 1 602 ? 0.197 -24.302 3.703 1.00 93.81 602 GLY A O 1
ATOM 4451 N N . GLY A 1 603 ? 1.492 -22.695 2.791 1.00 90.88 603 GLY A N 1
ATOM 4452 C CA . GLY A 1 603 ? 1.452 -21.748 3.898 1.00 90.88 603 GLY A CA 1
ATOM 4453 C C . GLY A 1 603 ? 2.424 -22.044 5.033 1.00 90.88 603 GLY A C 1
ATOM 4454 O O . GLY A 1 603 ? 3.149 -23.042 5.049 1.00 90.88 603 GLY A O 1
ATOM 4455 N N . ALA A 1 604 ? 2.427 -21.139 6.003 1.00 84.56 604 ALA A N 1
ATOM 4456 C CA . ALA A 1 604 ? 3.182 -21.244 7.232 1.00 84.56 604 ALA A CA 1
ATOM 4457 C C . ALA A 1 604 ? 2.576 -22.318 8.150 1.00 84.56 604 ALA A C 1
ATOM 4459 O O . ALA A 1 604 ? 1.363 -22.411 8.344 1.00 84.56 604 ALA A O 1
ATOM 4460 N N . THR A 1 605 ? 3.439 -23.119 8.776 1.00 69.56 605 THR A N 1
ATOM 4461 C CA . THR A 1 605 ? 3.034 -24.148 9.751 1.00 69.56 605 THR A CA 1
ATOM 4462 C C . THR A 1 605 ? 2.714 -23.568 11.131 1.00 69.56 605 THR A C 1
ATOM 4464 O O . THR A 1 605 ? 2.082 -24.235 11.950 1.00 69.56 605 THR A O 1
ATOM 4467 N N . GLN A 1 606 ? 3.139 -22.330 11.394 1.00 63.88 606 GLN A N 1
ATOM 4468 C CA . GLN A 1 606 ? 2.881 -21.583 12.621 1.00 63.88 606 GLN A CA 1
ATOM 4469 C C . GLN A 1 606 ? 2.634 -20.113 12.295 1.00 63.88 606 GLN A C 1
ATOM 4471 O O . GLN A 1 606 ? 3.313 -19.536 11.446 1.00 63.88 606 GLN A O 1
ATOM 4476 N N . ILE A 1 607 ? 1.699 -19.506 13.024 1.00 64.56 607 ILE A N 1
ATOM 4477 C CA . ILE A 1 607 ? 1.488 -18.058 13.007 1.00 64.56 607 ILE A CA 1
ATOM 4478 C C . ILE A 1 607 ? 2.650 -17.451 13.786 1.00 64.56 607 ILE A C 1
ATOM 4480 O O . ILE A 1 607 ? 2.895 -17.852 14.925 1.00 64.56 607 ILE A O 1
ATOM 4484 N N . GLN A 1 608 ? 3.390 -16.539 13.165 1.00 61.16 608 GLN A N 1
ATOM 4485 C CA . GLN A 1 608 ? 4.548 -15.908 13.790 1.00 61.16 608 GLN A CA 1
ATOM 4486 C C . GLN A 1 608 ? 4.088 -14.624 14.502 1.00 61.16 608 GLN A C 1
ATOM 4488 O O . GLN A 1 608 ? 3.821 -13.634 13.822 1.00 61.16 608 GLN A O 1
ATOM 4493 N N . PRO A 1 609 ? 3.923 -14.586 15.839 1.00 57.31 609 PRO A N 1
ATOM 4494 C CA . PRO A 1 609 ? 3.716 -13.325 16.537 1.00 57.31 609 PRO A CA 1
ATOM 4495 C C . PRO A 1 609 ? 5.018 -12.524 16.587 1.00 57.31 609 PRO A C 1
ATOM 4497 O O . PRO A 1 609 ? 6.067 -13.029 16.986 1.00 57.31 609 PRO A O 1
ATOM 4500 N N . PHE A 1 610 ? 4.939 -11.244 16.237 1.00 62.09 610 PHE A N 1
ATOM 4501 C CA . PHE A 1 610 ? 6.035 -10.299 16.426 1.00 62.09 610 PHE A CA 1
ATOM 4502 C C . PHE A 1 610 ? 6.322 -10.076 17.918 1.00 62.09 610 PHE A C 1
ATOM 4504 O O . PHE A 1 610 ? 5.400 -9.733 18.667 1.00 62.09 610 PHE A O 1
ATOM 4511 N N . PRO A 1 611 ? 7.582 -10.213 18.370 1.00 56.94 611 PRO A N 1
ATOM 4512 C CA . PRO A 1 611 ? 7.969 -9.839 19.723 1.00 56.94 611 PRO A CA 1
ATOM 4513 C C . PRO A 1 611 ? 7.583 -8.384 20.001 1.00 56.94 611 PRO A C 1
ATOM 4515 O O . PRO A 1 611 ? 7.879 -7.501 19.200 1.00 56.94 611 PRO A O 1
ATOM 4518 N N . ASN A 1 612 ? 6.933 -8.133 21.140 1.00 61.62 612 ASN A N 1
ATOM 4519 C CA . ASN A 1 612 ? 6.539 -6.793 21.593 1.00 61.62 612 ASN A CA 1
ATOM 4520 C C . ASN A 1 612 ? 5.616 -6.015 20.637 1.00 61.62 612 ASN A C 1
ATOM 4522 O O . ASN A 1 612 ? 5.511 -4.795 20.767 1.00 61.62 612 ASN A O 1
ATOM 4526 N N . ASN A 1 613 ? 4.934 -6.687 19.703 1.00 71.62 613 ASN A N 1
ATOM 4527 C CA . ASN A 1 613 ? 3.931 -6.041 18.867 1.00 71.62 613 ASN A CA 1
ATOM 4528 C C . ASN A 1 613 ? 2.611 -5.901 19.649 1.00 71.62 613 ASN A C 1
ATOM 4530 O O . ASN A 1 613 ? 1.965 -6.914 19.940 1.00 71.62 613 ASN A O 1
ATOM 4534 N N . PRO A 1 614 ? 2.193 -4.668 19.988 1.00 73.50 614 PRO A N 1
ATOM 4535 C CA . PRO A 1 614 ? 0.987 -4.427 20.768 1.00 73.50 614 PRO A CA 1
ATOM 4536 C C . PRO A 1 614 ? -0.294 -4.781 19.995 1.00 73.50 614 PRO A C 1
ATOM 4538 O O . PRO A 1 614 ? -1.339 -4.973 20.607 1.00 73.50 614 PRO A O 1
ATOM 4541 N N . PHE A 1 615 ? -0.218 -4.908 18.670 1.00 79.25 615 PHE A N 1
ATOM 4542 C CA . PHE A 1 615 ? -1.362 -5.058 17.775 1.00 79.25 615 PHE A CA 1
ATOM 4543 C C . PHE A 1 615 ? -1.751 -6.510 17.482 1.00 79.25 615 PHE A C 1
ATOM 4545 O O . PHE A 1 615 ? -2.697 -6.745 16.730 1.00 79.25 615 PHE A O 1
ATOM 4552 N N . LEU A 1 616 ? -1.052 -7.493 18.060 1.00 67.12 616 LEU A N 1
ATOM 4553 C CA . LEU A 1 616 ? -1.376 -8.905 17.861 1.00 67.12 616 LEU A CA 1
ATOM 4554 C C . LEU A 1 616 ? -2.770 -9.232 18.426 1.00 67.12 616 LEU A C 1
ATOM 4556 O O . LEU A 1 616 ? -2.968 -9.140 19.644 1.00 67.12 616 LEU A O 1
ATOM 4560 N N . PRO A 1 617 ? -3.723 -9.678 17.589 1.00 61.72 617 PRO A N 1
ATOM 4561 C CA . PRO A 1 617 ? -5.064 -10.015 18.043 1.00 61.72 617 PRO A CA 1
ATOM 4562 C C . PRO A 1 617 ? -5.044 -11.108 19.113 1.00 61.72 617 PRO A C 1
ATOM 4564 O O . PRO A 1 617 ? -4.380 -12.132 18.953 1.00 61.72 617 PRO A O 1
ATOM 4567 N N . GLY A 1 618 ? -5.825 -10.935 20.183 1.00 55.22 618 GLY A N 1
ATOM 4568 C CA . GLY A 1 618 ? -5.896 -11.894 21.295 1.00 55.22 618 GLY A CA 1
ATOM 4569 C C . GLY A 1 618 ? -6.247 -13.325 20.865 1.00 55.22 618 GLY A C 1
ATOM 4570 O O . GLY A 1 618 ? -5.711 -14.281 21.415 1.00 55.22 618 GLY A O 1
ATOM 4571 N N . PHE A 1 619 ? -7.064 -13.496 19.819 1.00 55.97 619 PHE A N 1
ATOM 4572 C CA . PHE A 1 619 ? -7.408 -14.823 19.288 1.00 55.97 619 PHE A CA 1
ATOM 4573 C C . PHE A 1 619 ? -6.230 -15.529 18.588 1.00 55.97 619 PHE A C 1
ATOM 4575 O O . PHE A 1 619 ? -6.226 -16.755 18.471 1.00 55.97 619 PHE A O 1
ATOM 4582 N N . LEU A 1 620 ? -5.208 -14.779 18.160 1.00 54.66 620 LEU A N 1
ATOM 4583 C CA . LEU A 1 620 ? -3.960 -15.320 17.614 1.00 54.66 620 LEU A CA 1
ATOM 4584 C C . LEU A 1 620 ? -2.925 -15.631 18.698 1.00 54.66 620 LEU A C 1
ATOM 4586 O O . LEU A 1 620 ? -2.069 -16.485 18.481 1.00 54.66 620 LEU A O 1
ATOM 4590 N N . GLN A 1 621 ? -3.045 -15.026 19.883 1.00 50.19 621 GLN A N 1
ATOM 4591 C CA . GLN A 1 621 ? -2.193 -15.329 21.041 1.00 50.19 621 GLN A CA 1
ATOM 4592 C C . GLN A 1 621 ? -2.435 -16.749 21.597 1.00 50.19 621 GLN A C 1
ATOM 4594 O O . GLN A 1 621 ? -1.592 -17.284 22.310 1.00 50.19 621 GLN A O 1
ATOM 4599 N N . ALA A 1 622 ? -3.564 -17.383 21.249 1.00 39.16 622 ALA A N 1
ATOM 4600 C CA . ALA A 1 622 ? -3.936 -18.732 21.685 1.00 39.16 622 ALA A CA 1
ATOM 4601 C C . ALA A 1 622 ? -3.341 -19.877 20.832 1.00 39.16 622 ALA A C 1
ATOM 4603 O O . ALA A 1 622 ? -3.574 -21.049 21.136 1.00 39.16 622 ALA A O 1
ATOM 4604 N N . ARG A 1 623 ? -2.590 -19.579 19.759 1.00 41.16 623 ARG A N 1
ATOM 4605 C CA . ARG A 1 623 ? -1.918 -20.586 18.914 1.00 41.16 623 ARG A CA 1
ATOM 4606 C C . ARG A 1 623 ? -0.408 -20.597 19.198 1.00 41.16 623 ARG A C 1
ATOM 4608 O O . ARG A 1 623 ? 0.148 -19.535 19.466 1.00 41.16 623 ARG A O 1
ATOM 4615 N N . PRO A 1 624 ? 0.268 -21.766 19.171 1.00 33.59 624 PRO A N 1
ATOM 4616 C CA . PRO A 1 624 ? 1.681 -21.855 19.530 1.00 33.59 624 PRO A CA 1
ATOM 4617 C C . PRO A 1 624 ? 2.525 -20.943 18.634 1.00 33.59 624 PRO A C 1
ATOM 4619 O O . PRO A 1 624 ? 2.520 -21.081 17.411 1.00 33.59 624 PRO A O 1
ATOM 4622 N N . ALA A 1 625 ? 3.216 -20.003 19.276 1.00 38.12 625 ALA A N 1
ATOM 4623 C CA . ALA A 1 625 ? 4.056 -19.002 18.645 1.00 38.12 625 ALA A CA 1
ATOM 4624 C C . ALA A 1 625 ? 5.266 -19.646 17.957 1.00 38.12 625 ALA A C 1
ATOM 4626 O O . ALA A 1 625 ? 6.065 -20.318 18.612 1.00 38.12 625 ALA A O 1
ATOM 4627 N N . GLY A 1 626 ? 5.435 -19.378 16.663 1.00 41.16 626 GLY A N 1
ATOM 4628 C CA . GLY A 1 626 ? 6.758 -19.381 16.048 1.00 41.16 626 GLY A CA 1
ATOM 4629 C C . GLY A 1 626 ? 7.376 -18.004 16.260 1.00 41.16 626 GLY A C 1
ATOM 4630 O O . GLY A 1 626 ? 6.757 -16.989 15.959 1.00 41.16 626 GLY A O 1
ATOM 4631 N N . SER A 1 627 ? 8.544 -17.928 16.882 1.00 38.88 627 SER A N 1
ATOM 4632 C CA . SER A 1 627 ? 9.201 -16.645 17.121 1.00 38.88 627 SER A CA 1
ATOM 4633 C C . SER A 1 627 ? 9.851 -16.146 15.832 1.00 38.88 627 SER A C 1
ATOM 4635 O O . SER A 1 627 ? 10.688 -16.864 15.275 1.00 38.88 627 SER A O 1
ATOM 4637 N N . PHE A 1 628 ? 9.595 -14.888 15.451 1.00 47.41 628 PHE A N 1
ATOM 4638 C CA . PHE A 1 628 ? 10.573 -14.122 14.672 1.00 47.41 628 PHE A CA 1
ATOM 4639 C C . PHE A 1 628 ? 11.944 -14.331 15.301 1.00 47.41 628 PHE A C 1
ATOM 4641 O O . PHE A 1 628 ? 12.114 -14.127 16.508 1.00 47.41 628 PHE A O 1
ATOM 4648 N N . ARG A 1 629 ? 12.916 -14.773 14.507 1.00 44.47 629 ARG A N 1
ATOM 4649 C CA . ARG A 1 629 ? 14.297 -14.819 14.971 1.00 44.47 629 ARG A CA 1
ATOM 4650 C C . ARG A 1 629 ? 14.830 -13.395 14.859 1.00 44.47 629 ARG A C 1
ATOM 4652 O O . ARG A 1 629 ? 14.796 -12.843 13.761 1.00 44.47 629 ARG A O 1
ATOM 4659 N N . PRO A 1 630 ? 15.285 -12.769 15.960 1.00 43.94 630 PRO A N 1
ATOM 4660 C CA . PRO A 1 630 ? 16.061 -11.551 15.837 1.00 43.94 630 PRO A CA 1
ATOM 4661 C C . PRO A 1 630 ? 17.257 -11.893 14.950 1.00 43.94 630 PRO A C 1
ATOM 4663 O O . PRO A 1 630 ? 18.039 -12.787 15.289 1.00 43.94 630 PRO A O 1
ATOM 4666 N N . ALA A 1 631 ? 17.371 -11.237 13.800 1.00 47.00 631 ALA A N 1
ATOM 4667 C CA . ALA A 1 631 ? 18.498 -11.424 12.905 1.00 47.00 631 ALA A CA 1
ATOM 4668 C C . ALA A 1 631 ? 19.714 -10.711 13.520 1.00 47.00 631 ALA A C 1
ATOM 4670 O O . ALA A 1 631 ? 20.108 -9.635 13.088 1.00 47.00 631 ALA A O 1
ATOM 4671 N N . THR A 1 632 ? 20.303 -11.276 14.580 1.00 38.00 632 THR A N 1
ATOM 4672 C CA . THR A 1 632 ? 21.420 -10.655 15.318 1.00 38.00 632 THR A CA 1
ATOM 4673 C C . THR A 1 632 ? 22.752 -10.682 14.562 1.00 38.00 632 THR A C 1
ATOM 4675 O O . THR A 1 632 ? 23.778 -10.307 15.124 1.00 38.00 632 THR A O 1
ATOM 4678 N N . ALA A 1 633 ? 22.766 -11.111 13.297 1.00 35.41 633 ALA A N 1
ATOM 4679 C CA . ALA A 1 633 ? 23.993 -11.246 12.515 1.00 35.41 633 ALA A CA 1
ATOM 4680 C C . ALA A 1 633 ? 23.819 -11.076 10.995 1.00 35.41 633 ALA A C 1
ATOM 4682 O O . ALA A 1 633 ? 24.732 -11.439 10.253 1.00 35.41 633 ALA A O 1
ATOM 4683 N N . VAL A 1 634 ? 22.696 -10.538 10.503 1.00 39.19 634 VAL A N 1
ATOM 4684 C CA . VAL A 1 634 ? 22.629 -10.176 9.080 1.00 39.19 634 VAL A CA 1
ATOM 4685 C C . VAL A 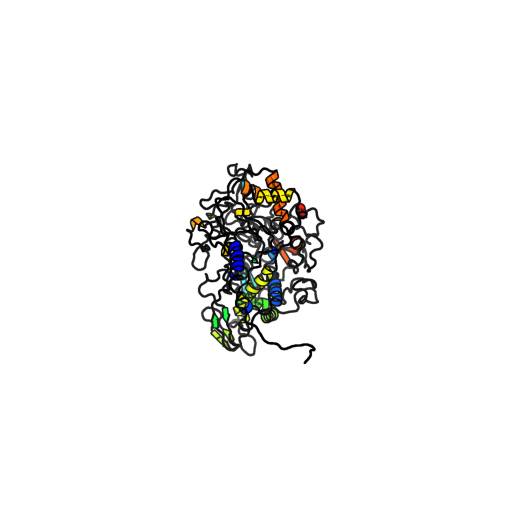1 634 ? 23.209 -8.778 8.946 1.00 39.19 634 VAL A C 1
ATOM 4687 O O . VAL A 1 634 ? 22.589 -7.791 9.338 1.00 39.19 634 VAL A O 1
ATOM 4690 N N . ALA A 1 635 ? 24.448 -8.700 8.459 1.00 38.34 635 ALA A N 1
ATOM 4691 C CA . ALA A 1 635 ? 25.002 -7.428 8.032 1.00 38.34 635 ALA A CA 1
ATOM 4692 C C . ALA A 1 635 ? 24.046 -6.842 6.988 1.00 38.34 635 ALA A C 1
ATOM 4694 O O . ALA A 1 635 ? 23.697 -7.533 6.030 1.00 38.34 635 ALA A O 1
ATOM 4695 N N . ALA A 1 636 ? 23.621 -5.588 7.179 1.00 43.66 636 ALA A N 1
ATOM 4696 C CA . ALA A 1 636 ? 23.004 -4.822 6.102 1.00 43.66 636 ALA A CA 1
ATOM 4697 C C . ALA A 1 636 ? 23.858 -4.997 4.832 1.00 43.66 636 ALA A C 1
ATOM 4699 O O . ALA A 1 636 ? 25.087 -5.105 4.976 1.00 43.66 636 ALA A O 1
ATOM 4700 N N . PRO A 1 637 ? 23.262 -5.042 3.622 1.00 41.75 637 PRO A N 1
ATOM 4701 C CA . PRO A 1 637 ? 24.049 -5.073 2.395 1.00 41.75 637 PRO A CA 1
ATOM 4702 C C . PRO A 1 637 ? 25.136 -4.007 2.513 1.00 41.75 637 PRO A C 1
ATOM 4704 O O . PRO A 1 637 ? 24.844 -2.855 2.848 1.00 41.75 637 PRO A O 1
ATOM 4707 N N . ALA A 1 638 ? 26.399 -4.432 2.396 1.00 38.44 638 ALA A N 1
ATOM 4708 C CA . ALA A 1 638 ? 27.527 -3.575 2.728 1.00 38.44 638 ALA A CA 1
ATOM 4709 C C . ALA A 1 638 ? 27.390 -2.271 1.941 1.00 38.44 638 ALA A C 1
ATOM 4711 O O . ALA A 1 638 ? 27.234 -2.307 0.718 1.00 38.44 638 ALA A O 1
ATOM 4712 N N . ALA A 1 639 ? 27.421 -1.130 2.640 1.00 41.78 639 ALA A N 1
ATOM 4713 C CA . ALA A 1 639 ? 27.431 0.160 1.969 1.00 41.78 639 ALA A CA 1
ATOM 4714 C C . ALA A 1 639 ? 28.556 0.129 0.921 1.00 41.78 639 ALA A C 1
ATOM 4716 O O . ALA A 1 639 ? 29.670 -0.301 1.257 1.00 41.78 639 ALA A O 1
ATOM 4717 N N . PRO A 1 640 ? 28.291 0.521 -0.338 1.00 37.62 640 PRO A N 1
ATOM 4718 C CA . PRO A 1 640 ? 29.337 0.540 -1.343 1.00 37.62 640 PRO A CA 1
ATOM 4719 C C . PRO A 1 640 ? 30.500 1.382 -0.813 1.00 37.62 640 PRO A C 1
ATOM 4721 O O . PRO A 1 640 ? 30.290 2.447 -0.227 1.00 37.62 640 PRO A O 1
ATOM 4724 N N . ALA A 1 641 ? 31.726 0.871 -0.955 1.00 34.34 641 ALA A N 1
ATOM 4725 C CA . ALA A 1 641 ? 32.916 1.573 -0.493 1.00 34.34 641 ALA A CA 1
ATOM 4726 C C . ALA A 1 641 ? 32.910 3.004 -1.050 1.00 34.34 641 ALA A C 1
ATOM 4728 O O . ALA A 1 641 ? 32.657 3.199 -2.241 1.00 34.34 641 ALA A O 1
ATOM 4729 N N . ALA A 1 642 ? 33.174 3.998 -0.195 1.00 34.16 642 ALA A N 1
ATOM 4730 C CA . ALA A 1 642 ? 33.263 5.385 -0.633 1.00 34.16 642 ALA A CA 1
ATOM 4731 C C . ALA A 1 642 ? 34.236 5.479 -1.824 1.00 34.16 642 ALA A C 1
ATOM 4733 O O . ALA A 1 642 ? 35.311 4.868 -1.763 1.00 34.16 642 ALA A O 1
ATOM 4734 N N . PRO A 1 643 ? 33.895 6.209 -2.903 1.00 34.12 643 PRO A N 1
ATOM 4735 C CA . PRO A 1 643 ? 34.827 6.399 -4.001 1.00 34.12 643 PRO A CA 1
ATOM 4736 C C . PRO A 1 643 ? 36.119 6.993 -3.436 1.00 34.12 643 PRO A C 1
ATOM 4738 O O . PRO A 1 643 ? 36.087 7.948 -2.656 1.00 34.12 643 PRO A O 1
ATOM 4741 N N . ALA A 1 644 ? 37.260 6.398 -3.795 1.00 33.47 644 ALA A N 1
ATOM 4742 C CA . ALA A 1 644 ? 38.558 6.951 -3.441 1.00 33.47 644 ALA A CA 1
ATOM 4743 C C . ALA A 1 644 ? 38.588 8.423 -3.873 1.00 33.47 644 ALA A C 1
ATOM 4745 O O . ALA A 1 644 ? 38.194 8.740 -4.999 1.00 33.47 644 ALA A O 1
ATOM 4746 N N . ALA A 1 645 ? 39.015 9.316 -2.974 1.00 31.98 645 ALA A N 1
ATOM 4747 C CA . ALA A 1 645 ? 39.153 10.731 -3.292 1.00 31.98 645 ALA A CA 1
ATOM 4748 C C . ALA A 1 645 ? 39.913 10.874 -4.623 1.00 31.98 645 ALA A C 1
ATOM 4750 O O . ALA A 1 645 ? 40.916 10.173 -4.810 1.00 31.98 645 ALA A O 1
ATOM 4751 N N . PRO A 1 646 ? 39.451 11.726 -5.559 1.00 35.38 646 PRO A N 1
ATOM 4752 C CA . PRO A 1 646 ? 40.141 11.905 -6.825 1.00 35.38 646 PRO A CA 1
ATOM 4753 C C . PRO A 1 646 ? 41.596 12.257 -6.528 1.00 35.38 646 PRO A C 1
ATOM 4755 O O . PRO A 1 646 ? 41.870 13.150 -5.722 1.00 35.38 646 PRO A O 1
ATOM 4758 N N . ALA A 1 647 ? 42.522 11.509 -7.136 1.00 38.09 647 ALA A N 1
ATOM 4759 C CA . ALA A 1 647 ? 43.943 11.784 -7.012 1.00 38.09 647 ALA A CA 1
ATOM 4760 C C . ALA A 1 647 ? 44.164 13.266 -7.328 1.00 38.09 647 ALA A C 1
ATOM 4762 O O . ALA A 1 647 ? 43.726 13.747 -8.377 1.00 38.09 647 ALA A O 1
ATOM 4763 N N . ALA A 1 648 ? 44.778 13.990 -6.387 1.00 37.81 648 ALA A N 1
ATOM 4764 C CA . ALA A 1 648 ? 45.091 15.396 -6.574 1.00 37.81 648 ALA A CA 1
ATOM 4765 C C . ALA A 1 648 ? 45.810 15.555 -7.924 1.00 37.81 648 ALA A C 1
ATOM 4767 O O . ALA A 1 648 ? 46.721 14.768 -8.206 1.00 37.81 648 ALA A O 1
ATOM 4768 N N . PRO A 1 649 ? 45.400 16.512 -8.777 1.00 42.28 649 PRO A N 1
ATOM 4769 C CA . PRO A 1 649 ? 46.085 16.730 -10.037 1.00 42.28 649 PRO A CA 1
ATOM 4770 C C . PRO A 1 649 ? 47.557 16.987 -9.730 1.00 42.28 649 PRO A C 1
ATOM 4772 O O . PRO A 1 649 ? 47.881 17.805 -8.865 1.00 42.28 649 PRO A O 1
ATOM 4775 N N . ALA A 1 650 ? 48.438 16.247 -10.404 1.00 43.19 650 ALA A N 1
ATOM 4776 C CA . ALA A 1 650 ? 49.865 16.503 -10.334 1.00 43.19 650 ALA A CA 1
ATOM 4777 C C . ALA A 1 650 ? 50.085 17.982 -10.681 1.00 43.19 650 ALA A C 1
ATOM 4779 O O . ALA A 1 650 ? 49.639 18.449 -11.731 1.00 43.19 650 ALA A O 1
ATOM 4780 N N . ALA A 1 651 ? 50.682 18.722 -9.744 1.00 45.53 651 ALA A N 1
ATOM 4781 C CA . ALA A 1 651 ? 51.037 20.117 -9.948 1.00 45.53 651 ALA A CA 1
ATOM 4782 C C . ALA A 1 651 ? 51.968 20.237 -11.176 1.00 45.53 651 ALA A C 1
ATOM 4784 O O . ALA A 1 651 ? 52.736 19.302 -11.419 1.00 45.53 651 ALA A O 1
ATOM 4785 N N . PRO A 1 652 ? 51.850 21.332 -11.949 1.00 54.19 652 PRO A N 1
ATOM 4786 C CA . PRO A 1 652 ? 52.451 21.471 -13.277 1.00 54.19 652 PRO A CA 1
ATOM 4787 C C . PRO A 1 652 ? 53.976 21.351 -13.308 1.00 54.19 652 PRO A C 1
ATOM 4789 O O . PRO A 1 652 ? 54.631 21.749 -12.316 1.00 54.19 652 PRO A O 1
#

Sequence (652 aa):
MHDRQARNRKGRRPTWKGATLAFFLLVTVAVSFSALTGLAWSAGGSRPIDALSTAPVPEPPNLADFVVDRRAAIALGKAFFWEMQAGSDGITACATCHYNAGADTRSKNQVNPKGAPFFNGGANGQLAMADFPTHRLADPDNAASQLLADTKNVVGSQSIPLTKFDHIVPGSAAEAGVPLHDPVFSVGGNNVRQVTGRNAPTVINAAFNFREQWDGKAQNLFNGVNVWGDRTPGAKVLDAPTPDQLQPIHLAIQNAALASQAVGPMTNKGIMSYDGRGWPDIARKLMSLQPLGEQAVSSSDSVLGAYADASGKGLNVSYADLIKRAFAPRWWNSSLVVKTPGPNQTFVPAPAGPLPADEITQLQANFSLFWGLAIQMYEASLVSDQTPVDKFLSGDQSALTKQEIDGMGVFTGKGQCSDCHAGPELTNAATAAVQQSPLTDGIDTGFANLGVRAPGEDLGLGAPVDPTGKPLSMSGAPADAINGLFKIPGLRNVALTAPYFHNGSAGTLRQVVEFYNRGGNVDAPNKANEIKPLSLSDQEKDDLVAFLQALTDPRVLLQQAPFDHPELLIPNGASGDTQSVATSAPGVAADEYLELPAVGAGGATQIQPFPNNPFLPGFLQARPAGSFRPATAVAAPAAPAAPAAPAAPAAP

Foldseek 3Di:
DDDDDDDDDDDDDDDDPDDDPPVVVVVVVVVVVVVVVPPDPDPDAFFAAFFLVPDDQDDFPVVVQWFPDLLLLLLLLQLQQFQCLLFQLLADHVCLQQVFLGHHQFFFQQKDQLPHDDPQQAGRGGDFQVCFLQFDFPDLLALPGDTPHHGLIFRFGFAAAAWAADAQDFAFSHGDTHHDFDPGQDFPLFGWTFHDSWGGDGLFVVSQFQADDFQSCQHQWQFLAARNHPLDPPRWAWFAPDQADIDTDTGGGGSQNQLRVQLYQSQDRRHRYHPPDDLLRSLSRQQRYARQQVFFADCQAPRCVVQQDPVRGGGVDGSVRSSVNTTDCRQFNHQWKWAQPDPPIDTDGDDPDDDDPRIDGSCSRSVSNSNSSSSSSNSSFSYQSAFLVSCVSVPPVVSDDPLLVLLVCCCSDLLSQSVALHYNQGGCSGPVNCVVPQDDPLWGTQWFQQQQDALVSPQRQLQLPGPVSGGNTPSPDDSLLRRNITGNHGLQQVLRHAQDDGRRSHLAQLSVLSCQQNQHNDDRPNGDPSRHHSPDDPSSSVSNSSNSNSSYRVCSQQCAPPSFHIKHKHFNMFPDHNHDGPAPDVSHGHTWTWIDHGARNHGHPARADEVSRNNNDPVNVPTDHDYGDRCPDDDSRPNPPDPDDPDDPDDD

Mean predicted aligned error: 8.43 Å

Radius of gyration: 28.05 Å; Cα contacts (8 Å, |Δi|>4): 1503; chains: 1; bounding box: 110×79×90 Å